Protein AF-A0A932G1N7-F1 (afdb_monomer_lite)

Structure (mmCIF, N/CA/C/O backbone):
data_AF-A0A932G1N7-F1
#
_entry.id   AF-A0A932G1N7-F1
#
loop_
_atom_site.group_PDB
_atom_site.id
_atom_site.type_symbol
_atom_site.label_atom_id
_atom_site.label_alt_id
_atom_site.label_comp_id
_atom_site.label_asym_id
_atom_site.label_entity_id
_atom_site.label_seq_id
_atom_site.pdbx_PDB_ins_code
_atom_site.Cartn_x
_atom_site.Cartn_y
_atom_site.Cartn_z
_atom_site.occupancy
_atom_site.B_iso_or_equiv
_atom_site.auth_seq_id
_atom_site.auth_comp_id
_atom_site.auth_asym_id
_atom_site.auth_atom_id
_atom_site.pdbx_PDB_model_num
ATOM 1 N N . MET A 1 1 ? 8.202 52.645 12.492 1.00 31.66 1 MET A N 1
ATOM 2 C CA . MET A 1 1 ? 7.654 53.326 11.298 1.00 31.66 1 MET A CA 1
ATOM 3 C C . MET A 1 1 ? 7.860 52.390 10.121 1.00 31.66 1 MET A C 1
ATOM 5 O O . MET A 1 1 ? 8.996 52.070 9.827 1.00 31.66 1 MET A O 1
ATOM 9 N N . LEU A 1 2 ? 6.811 51.658 9.744 1.00 26.84 2 LEU A N 1
ATOM 10 C CA . LEU A 1 2 ? 5.830 52.029 8.704 1.00 26.84 2 LEU A CA 1
ATOM 11 C C . LEU A 1 2 ? 6.414 51.740 7.304 1.00 26.84 2 LEU A C 1
ATOM 13 O O . LEU A 1 2 ? 7.329 52.433 6.890 1.00 26.84 2 LEU A O 1
ATOM 17 N N . ILE A 1 3 ? 5.976 50.662 6.630 1.00 30.84 3 ILE A N 1
ATOM 18 C CA . ILE A 1 3 ? 4.815 50.588 5.689 1.00 30.84 3 ILE A CA 1
ATOM 19 C C . ILE A 1 3 ? 5.372 50.524 4.248 1.00 30.84 3 ILE A C 1
ATOM 21 O O . ILE A 1 3 ? 6.282 51.281 3.956 1.00 30.84 3 ILE A O 1
ATOM 25 N N . ARG A 1 4 ? 4.944 49.703 3.275 1.00 31.33 4 ARG A N 1
ATOM 26 C CA . ARG A 1 4 ? 3.823 48.761 3.009 1.00 31.33 4 ARG A CA 1
ATOM 27 C C . ARG A 1 4 ? 4.284 47.870 1.821 1.00 31.33 4 ARG A C 1
ATOM 29 O O . ARG A 1 4 ? 5.026 48.366 0.986 1.00 31.33 4 ARG A O 1
ATOM 36 N N . ARG A 1 5 ? 4.028 46.550 1.806 1.00 33.41 5 ARG A N 1
ATOM 37 C CA . ARG A 1 5 ? 2.879 45.806 1.198 1.00 33.41 5 ARG A CA 1
ATOM 38 C C . ARG A 1 5 ? 2.653 46.023 -0.310 1.00 33.41 5 ARG A C 1
ATOM 40 O O . ARG A 1 5 ? 2.430 47.160 -0.701 1.00 33.41 5 ARG A O 1
ATOM 47 N N . LEU A 1 6 ? 2.516 44.937 -1.087 1.00 26.91 6 LEU A N 1
ATOM 48 C CA . LEU A 1 6 ? 1.266 44.209 -1.441 1.00 26.91 6 LEU A CA 1
ATOM 49 C C . LEU A 1 6 ? 1.641 42.885 -2.198 1.00 26.91 6 LEU A C 1
ATOM 51 O O . LEU A 1 6 ? 2.553 42.964 -3.008 1.00 26.91 6 LEU A O 1
ATOM 55 N N . VAL A 1 7 ? 1.186 41.642 -1.884 1.00 27.48 7 VAL A N 1
ATOM 56 C CA . VAL A 1 7 ? -0.181 41.009 -1.768 1.00 27.48 7 VAL A CA 1
ATOM 57 C C . VAL A 1 7 ? -0.669 40.500 -3.152 1.00 27.48 7 VAL A C 1
ATOM 59 O O . VAL A 1 7 ? -0.590 41.299 -4.073 1.00 27.48 7 VAL A O 1
ATOM 62 N N . TRP A 1 8 ? -1.181 39.278 -3.442 1.00 25.08 8 TRP A N 1
ATOM 63 C CA . TRP A 1 8 ? -1.754 38.082 -2.742 1.00 25.08 8 TRP A CA 1
ATOM 64 C C . TRP A 1 8 ? -1.898 36.901 -3.774 1.00 25.08 8 TRP A C 1
ATOM 66 O O . TRP A 1 8 ? -1.926 37.209 -4.959 1.00 25.08 8 TRP A O 1
ATOM 76 N N . ALA A 1 9 ? -1.806 35.586 -3.466 1.00 24.55 9 ALA A N 1
ATOM 77 C CA . ALA A 1 9 ? -2.717 34.594 -2.810 1.00 24.55 9 ALA A CA 1
ATOM 78 C C . ALA A 1 9 ? -3.733 33.859 -3.739 1.00 24.55 9 ALA A C 1
ATOM 80 O O . ALA A 1 9 ? -4.188 34.484 -4.689 1.00 24.55 9 ALA A O 1
ATOM 81 N N . VAL A 1 10 ? -4.064 32.581 -3.397 1.00 21.70 10 VAL A N 1
ATOM 82 C CA . VAL A 1 10 ? -5.075 31.575 -3.902 1.00 21.70 10 VAL A CA 1
ATOM 83 C C . VAL A 1 10 ? -4.324 30.220 -4.073 1.00 21.70 10 VAL A C 1
ATOM 85 O O . VAL A 1 10 ? -3.405 30.175 -4.874 1.00 21.70 10 VAL A O 1
ATOM 88 N N . LEU A 1 11 ? -4.505 29.097 -3.351 1.00 22.97 11 LEU A N 1
ATOM 89 C CA . LEU A 1 11 ? -5.613 28.481 -2.600 1.00 22.97 11 LEU A CA 1
ATOM 90 C C . LEU A 1 11 ? -5.098 27.649 -1.408 1.00 22.97 11 LEU A C 1
ATOM 92 O O . LEU A 1 11 ? -4.220 26.805 -1.560 1.00 22.97 11 LEU A O 1
ATOM 96 N N . ALA A 1 12 ? -5.734 27.829 -0.254 1.00 26.47 12 ALA A N 1
ATOM 97 C CA . ALA A 1 12 ? -5.831 26.842 0.812 1.00 26.47 12 ALA A CA 1
ATOM 98 C C . ALA A 1 12 ? -7.272 26.886 1.339 1.00 26.47 12 ALA A C 1
ATOM 100 O O . ALA A 1 12 ? -7.812 27.976 1.535 1.00 26.47 12 ALA A O 1
ATOM 101 N N . GLY A 1 13 ? -7.850 25.710 1.585 1.00 23.08 13 GLY A N 1
ATOM 102 C CA . GLY A 1 13 ? -9.112 25.522 2.304 1.00 23.08 13 GLY A CA 1
ATOM 103 C C . GLY A 1 13 ? -10.278 25.092 1.414 1.00 23.08 13 GLY A C 1
ATOM 104 O O . GLY A 1 13 ? -10.642 25.810 0.490 1.00 23.08 13 GLY A O 1
ATOM 105 N N . LEU A 1 14 ? -10.914 23.959 1.730 1.00 23.94 14 LEU A N 1
ATOM 106 C CA . LEU A 1 14 ? -12.089 23.882 2.614 1.00 23.94 14 LEU A CA 1
ATOM 107 C C . LEU A 1 14 ? -12.555 22.410 2.743 1.00 23.94 14 LEU A C 1
ATOM 109 O O . LEU A 1 14 ? -12.794 21.743 1.747 1.00 23.94 14 LEU A O 1
ATOM 113 N N . ALA A 1 15 ? -12.690 21.923 3.980 1.00 35.62 15 ALA A N 1
ATOM 114 C CA . ALA A 1 15 ? -13.620 20.849 4.375 1.00 35.62 15 ALA A CA 1
ATOM 115 C C . ALA A 1 15 ? -14.966 21.517 4.756 1.00 35.62 15 ALA A C 1
ATOM 117 O O . ALA A 1 15 ? -14.872 22.666 5.216 1.00 35.62 15 ALA A O 1
ATOM 118 N N . PRO A 1 16 ? -16.184 20.919 4.596 1.00 34.47 16 PRO A N 1
ATOM 119 C CA . PRO A 1 16 ? -16.799 20.101 5.682 1.00 34.47 16 PRO A CA 1
ATOM 120 C C . PRO A 1 16 ? -18.024 19.155 5.357 1.00 34.47 16 PRO A C 1
ATOM 122 O O . PRO A 1 16 ? -18.718 19.314 4.369 1.00 34.47 16 PRO A O 1
ATOM 125 N N . ALA A 1 17 ? -18.307 18.224 6.292 1.00 25.77 17 ALA A N 1
ATOM 126 C CA . ALA A 1 17 ? -19.593 17.788 6.922 1.00 25.77 17 ALA A CA 1
ATOM 127 C C . ALA A 1 17 ? -20.927 17.412 6.176 1.00 25.77 17 ALA A C 1
ATOM 129 O O . ALA A 1 17 ? -21.661 18.275 5.718 1.00 25.77 17 ALA A O 1
ATOM 130 N N . ALA A 1 18 ? -21.298 16.115 6.292 1.00 29.47 18 ALA A N 1
ATOM 131 C CA . ALA A 1 18 ? -22.538 15.432 6.779 1.00 29.47 18 ALA A CA 1
ATOM 132 C C . ALA A 1 18 ? -23.991 16.002 6.650 1.00 29.47 18 ALA A C 1
ATOM 134 O O . ALA A 1 18 ? -24.279 17.103 7.107 1.00 29.47 18 ALA A O 1
ATOM 135 N N . CYS A 1 19 ? -24.951 15.141 6.232 1.00 22.09 19 CYS A N 1
ATOM 136 C CA . CYS A 1 19 ? -26.428 15.311 6.307 1.00 22.09 19 CYS A CA 1
ATOM 137 C C . CYS A 1 19 ? -27.204 13.998 6.627 1.00 22.09 19 CYS A C 1
ATOM 139 O O . CYS A 1 19 ? -26.659 12.918 6.414 1.00 22.09 19 CYS A O 1
ATOM 141 N N . GLN A 1 20 ? -28.451 14.145 7.124 1.00 20.53 20 GLN A N 1
ATOM 142 C CA . GLN A 1 20 ? -29.444 13.169 7.643 1.00 20.53 20 GLN A CA 1
ATOM 143 C C . GLN A 1 20 ? -30.634 12.858 6.681 1.00 20.53 20 GLN A C 1
ATOM 145 O O . GLN A 1 20 ? -30.903 13.594 5.738 1.00 20.53 20 GLN A O 1
ATOM 150 N N . GLU A 1 21 ? -31.341 11.780 7.051 1.00 22.36 21 GLU A N 1
ATOM 151 C CA . GLU A 1 21 ? -32.520 10.984 6.596 1.00 22.36 21 GLU A CA 1
ATOM 152 C C . GLU A 1 21 ? -33.953 11.581 6.444 1.00 22.36 21 GLU A C 1
ATOM 154 O O . GLU A 1 21 ? -34.067 12.779 6.699 1.00 22.36 21 GLU A O 1
ATOM 159 N N . PRO A 1 22 ? -35.083 10.813 6.185 1.00 35.06 22 PRO A N 1
ATOM 160 C CA . PRO A 1 22 ? -35.330 9.327 6.156 1.00 35.06 22 PRO A CA 1
ATOM 161 C C . PRO A 1 22 ? -36.363 8.703 5.151 1.00 35.06 22 PRO A C 1
ATOM 163 O O . PRO A 1 22 ? -37.131 9.398 4.488 1.00 35.06 22 PRO A O 1
ATOM 166 N N . ALA A 1 23 ? -36.447 7.351 5.229 1.00 20.84 23 ALA A N 1
ATOM 167 C CA . ALA A 1 23 ? -37.642 6.461 5.331 1.00 20.84 23 ALA A CA 1
ATOM 168 C C . ALA A 1 23 ? -38.157 5.632 4.121 1.00 20.84 23 ALA A C 1
ATOM 170 O O . ALA A 1 23 ? -38.668 6.186 3.149 1.00 20.84 23 ALA A O 1
ATOM 171 N N . GLY A 1 24 ? -38.249 4.293 4.310 1.00 20.45 24 GLY A N 1
ATOM 172 C CA . GLY A 1 24 ? -39.404 3.503 3.822 1.00 20.45 24 GLY A CA 1
ATOM 173 C C . GLY A 1 24 ? -39.241 2.013 3.433 1.00 20.45 24 GLY A C 1
ATOM 174 O O . GLY A 1 24 ? -39.236 1.708 2.251 1.00 20.45 24 GLY A O 1
ATOM 175 N N . ASP A 1 25 ? -39.234 1.110 4.426 1.00 21.92 25 ASP A N 1
ATOM 176 C CA . ASP A 1 25 ? -40.053 -0.122 4.591 1.00 21.92 25 ASP A CA 1
ATOM 177 C C . ASP A 1 25 ? -40.232 -1.253 3.519 1.00 21.92 25 ASP A C 1
ATOM 179 O O . ASP A 1 25 ? -40.859 -1.068 2.479 1.00 21.92 25 ASP A O 1
ATOM 183 N N . ARG A 1 26 ? -39.943 -2.489 4.007 1.00 23.08 26 ARG A N 1
ATOM 184 C CA . ARG A 1 26 ? -40.600 -3.828 3.826 1.00 23.08 26 ARG A CA 1
ATOM 185 C C . ARG A 1 26 ? -40.297 -4.708 2.594 1.00 23.08 26 ARG A C 1
ATOM 187 O O . ARG A 1 26 ? -40.207 -4.201 1.491 1.00 23.08 26 ARG A O 1
ATOM 194 N N . ALA A 1 27 ? -40.354 -6.052 2.619 1.00 22.75 27 ALA A N 1
ATOM 195 C CA . ALA A 1 27 ? -40.170 -7.171 3.573 1.00 22.75 27 ALA A CA 1
ATOM 196 C C . ALA A 1 27 ? -40.611 -8.493 2.850 1.00 22.75 27 ALA A C 1
ATOM 198 O O . ALA A 1 27 ? -41.435 -8.411 1.940 1.00 22.75 27 ALA A O 1
ATOM 199 N N . ILE A 1 28 ? -40.170 -9.664 3.366 1.00 22.97 28 ILE A N 1
ATOM 200 C CA . ILE A 1 28 ? -40.830 -11.013 3.387 1.00 22.97 28 ILE A CA 1
ATOM 201 C C . ILE A 1 28 ? -40.330 -12.139 2.421 1.00 22.97 28 ILE A C 1
ATOM 203 O O . ILE A 1 28 ? -40.617 -12.105 1.230 1.00 22.97 28 ILE A O 1
ATOM 207 N N . ASP A 1 29 ? -39.648 -13.140 3.034 1.00 24.00 29 ASP A N 1
ATOM 208 C CA . ASP A 1 29 ? -39.824 -14.631 3.099 1.00 24.00 29 ASP A CA 1
ATOM 209 C C . ASP A 1 29 ? -39.975 -15.513 1.824 1.00 24.00 29 ASP A C 1
ATOM 211 O O . ASP A 1 29 ? -40.549 -15.081 0.836 1.00 24.00 29 ASP A O 1
ATOM 215 N N . ALA A 1 30 ? -39.635 -16.818 1.749 1.00 24.70 30 ALA A N 1
ATOM 216 C CA . ALA A 1 30 ? -38.880 -17.811 2.543 1.00 24.70 30 ALA A CA 1
ATOM 217 C C . ALA A 1 30 ? -38.841 -19.180 1.784 1.00 24.70 30 ALA A C 1
ATOM 219 O O . ALA A 1 30 ? -39.653 -19.409 0.890 1.00 24.70 30 ALA A O 1
ATOM 220 N N . ALA A 1 31 ? -37.972 -20.092 2.263 1.00 24.14 31 ALA A N 1
ATOM 221 C CA . ALA A 1 31 ? -38.117 -21.565 2.386 1.00 24.14 31 ALA A CA 1
ATOM 222 C C . ALA A 1 31 ? -37.785 -22.560 1.230 1.00 24.14 31 ALA A C 1
ATOM 224 O O . ALA A 1 31 ? -38.485 -22.660 0.228 1.00 24.14 31 ALA A O 1
ATOM 225 N N . ASP A 1 32 ? -36.738 -23.362 1.506 1.00 26.64 32 ASP A N 1
ATOM 226 C CA . ASP A 1 32 ? -36.611 -24.842 1.548 1.00 26.64 32 ASP A CA 1
ATOM 227 C C . ASP A 1 32 ? -37.077 -25.767 0.400 1.00 26.64 32 ASP A C 1
ATOM 229 O O . ASP A 1 32 ? -38.267 -25.884 0.123 1.00 26.64 32 ASP A O 1
ATOM 233 N N . ALA A 1 33 ? -36.144 -26.590 -0.122 1.00 25.38 33 ALA A N 1
ATOM 234 C CA . ALA A 1 33 ? -36.093 -28.062 0.070 1.00 25.38 33 ALA A CA 1
ATOM 235 C C . ALA A 1 33 ? -35.141 -28.785 -0.926 1.00 25.38 33 ALA A C 1
ATOM 237 O O . ALA A 1 33 ? -35.066 -28.455 -2.106 1.00 25.38 33 ALA A O 1
ATOM 238 N N . GLN A 1 34 ? -34.462 -29.830 -0.439 1.00 27.16 34 GLN A N 1
ATOM 239 C CA . GLN A 1 34 ? -33.682 -30.868 -1.152 1.00 27.16 34 GLN A CA 1
ATOM 240 C C . GLN A 1 34 ? -34.277 -32.255 -0.772 1.00 27.16 34 GLN A C 1
ATOM 242 O O . GLN A 1 34 ? -35.122 -32.268 0.130 1.00 27.16 34 GLN A O 1
ATOM 247 N N . PRO A 1 35 ? -33.815 -33.433 -1.270 1.00 47.56 35 PRO A N 1
ATOM 248 C CA . PRO A 1 35 ? -32.879 -33.755 -2.370 1.00 47.56 35 PRO A CA 1
ATOM 249 C C . PRO A 1 35 ? -33.365 -34.917 -3.288 1.00 47.56 35 PRO A C 1
ATOM 251 O O . PRO A 1 35 ? -34.340 -35.587 -2.969 1.00 47.56 35 PRO A O 1
ATOM 254 N N . ASP A 1 36 ? -32.642 -35.231 -4.376 1.00 32.72 36 ASP A N 1
ATOM 255 C CA . ASP A 1 36 ? -32.540 -36.628 -4.844 1.00 32.72 36 ASP A CA 1
ATOM 256 C C . ASP A 1 36 ? -31.309 -36.900 -5.730 1.00 32.72 36 ASP A C 1
ATOM 258 O O . ASP A 1 36 ? -30.805 -36.015 -6.423 1.00 32.72 36 ASP A O 1
ATOM 262 N N . ALA A 1 37 ? -30.816 -38.139 -5.647 1.00 40.16 37 ALA A N 1
ATOM 263 C CA . ALA A 1 37 ? -29.564 -38.639 -6.211 1.00 40.16 37 ALA A CA 1
ATOM 264 C C . ALA A 1 37 ? -29.725 -39.200 -7.638 1.00 40.16 37 ALA A C 1
ATOM 266 O O . ALA A 1 37 ? -30.609 -40.014 -7.900 1.00 40.16 37 ALA A O 1
ATOM 267 N N . GLY A 1 38 ? -28.813 -38.828 -8.541 1.00 34.75 38 GLY A N 1
ATOM 268 C CA . GLY A 1 38 ? -28.693 -39.382 -9.892 1.00 34.75 38 GLY A CA 1
ATOM 269 C C . GLY A 1 38 ? -27.296 -39.131 -10.469 1.00 34.75 38 GLY A C 1
ATOM 270 O O . GLY A 1 38 ? -26.701 -38.092 -10.193 1.00 34.75 38 GLY A O 1
ATOM 271 N N . ASP A 1 39 ? -26.780 -40.117 -11.207 1.00 34.41 39 ASP A N 1
ATOM 272 C CA . ASP A 1 39 ? -25.456 -40.186 -11.849 1.00 34.41 39 ASP A CA 1
ATOM 273 C C . ASP A 1 39 ? -24.928 -38.851 -12.412 1.00 34.41 39 ASP A C 1
ATOM 275 O O . ASP A 1 39 ? -25.675 -38.146 -13.100 1.00 34.41 39 ASP A O 1
ATOM 279 N N . PRO A 1 40 ? -23.629 -38.515 -12.243 1.00 37.66 40 PRO A N 1
ATOM 280 C CA . PRO A 1 40 ? -23.054 -37.393 -12.955 1.00 37.66 40 PRO A CA 1
ATOM 281 C C . PRO A 1 40 ? -22.821 -37.823 -14.404 1.00 37.66 40 PRO A C 1
ATOM 283 O O . PRO A 1 40 ? -21.818 -38.451 -14.746 1.00 37.66 40 PRO A O 1
ATOM 286 N N . ALA A 1 41 ? -23.772 -37.464 -15.263 1.00 37.97 41 ALA A N 1
ATOM 287 C CA . ALA A 1 41 ? -23.476 -37.232 -16.662 1.00 37.97 41 ALA A CA 1
ATOM 288 C C . ALA A 1 41 ? -22.256 -36.305 -16.742 1.00 37.97 41 ALA A C 1
ATOM 290 O O . ALA A 1 41 ? -22.152 -35.325 -16.004 1.00 37.97 41 ALA A O 1
ATOM 291 N N . GLU A 1 42 ? -21.333 -36.652 -17.626 1.00 41.09 42 GLU A N 1
ATOM 292 C CA . GLU A 1 42 ? -20.210 -35.835 -18.058 1.00 41.09 42 GLU A CA 1
ATOM 293 C C . GLU A 1 42 ? -20.784 -34.538 -18.652 1.00 41.09 42 GLU A C 1
ATOM 295 O O . GLU A 1 42 ? -21.139 -34.455 -19.826 1.00 41.09 42 GLU A O 1
ATOM 300 N N . VAL A 1 43 ? -21.012 -33.549 -17.785 1.00 35.88 43 VAL A N 1
ATOM 301 C CA . VAL A 1 43 ? -21.402 -32.205 -18.189 1.00 35.88 43 VAL A CA 1
ATOM 302 C C . VAL A 1 43 ? -20.144 -31.583 -18.763 1.00 35.88 43 VAL A C 1
ATOM 304 O O . VAL A 1 43 ? -19.222 -31.247 -18.020 1.00 35.88 43 VAL A O 1
ATOM 307 N N . ASP A 1 44 ? -20.114 -31.451 -20.087 1.00 37.34 44 ASP A N 1
ATOM 308 C CA . ASP A 1 44 ? -19.246 -30.518 -20.794 1.00 37.34 44 ASP A CA 1
ATOM 309 C C . ASP A 1 44 ? -19.436 -29.137 -20.151 1.00 37.34 44 ASP A C 1
ATOM 311 O O . ASP A 1 44 ? -20.339 -28.368 -20.491 1.00 37.34 44 ASP A O 1
ATOM 315 N N . ALA A 1 45 ? -18.595 -28.827 -19.166 1.00 38.78 45 ALA A N 1
ATOM 316 C CA . ALA A 1 45 ? -18.488 -27.519 -18.552 1.00 38.78 45 ALA A CA 1
ATOM 317 C C . ALA A 1 45 ? -17.730 -26.590 -19.509 1.00 38.78 45 ALA A C 1
ATOM 319 O O . ALA A 1 45 ? -16.744 -25.951 -19.148 1.00 38.78 45 ALA A O 1
ATOM 320 N N . ALA A 1 46 ? -18.238 -26.453 -20.735 1.00 38.94 46 ALA A N 1
ATOM 321 C CA . ALA A 1 46 ? -18.163 -25.188 -21.437 1.00 38.94 46 ALA A CA 1
ATOM 322 C C . ALA A 1 46 ? -19.073 -24.223 -20.667 1.00 38.94 46 ALA A C 1
ATOM 324 O O . ALA A 1 46 ? -20.193 -23.924 -21.076 1.00 38.94 46 ALA A O 1
ATOM 325 N N . SER A 1 47 ? -18.595 -23.806 -19.488 1.00 43.75 47 SER A N 1
ATOM 326 C CA . SER A 1 47 ? -19.096 -22.650 -18.765 1.00 43.75 47 SER A CA 1
ATOM 327 C C . SER A 1 47 ? -19.138 -21.524 -19.784 1.00 43.75 47 SER A C 1
ATOM 329 O O . SER A 1 47 ? -18.096 -21.020 -20.214 1.00 43.75 47 SER A O 1
ATOM 331 N N . SER A 1 48 ? -20.341 -21.215 -20.268 1.00 39.41 48 SER A N 1
ATOM 332 C CA . SER A 1 48 ? -20.577 -20.050 -21.096 1.00 39.41 48 SER A CA 1
ATOM 333 C C . SER A 1 48 ? -20.058 -18.884 -20.280 1.00 39.41 48 SER A C 1
ATOM 335 O O . SER A 1 48 ? -20.644 -18.546 -19.251 1.00 39.41 48 SER A O 1
ATOM 337 N N . CYS A 1 49 ? -18.918 -18.347 -20.693 1.00 41.66 49 CYS A N 1
ATOM 338 C CA . CYS A 1 49 ? -18.322 -17.190 -20.073 1.00 41.66 49 CYS A CA 1
ATOM 339 C C . CYS A 1 49 ? -19.350 -16.070 -20.178 1.00 41.66 49 CYS A C 1
ATOM 341 O O . CYS A 1 49 ? -19.521 -15.464 -21.236 1.00 41.66 49 CYS A O 1
ATOM 343 N N . VAL A 1 50 ? -20.102 -15.852 -19.103 1.00 40.59 50 VAL A N 1
ATOM 344 C CA . VAL A 1 50 ? -20.885 -14.638 -18.961 1.00 40.59 50 VAL A CA 1
ATOM 345 C C . VAL A 1 50 ? -19.822 -13.575 -18.771 1.00 40.59 50 VAL A C 1
ATOM 347 O O . VAL A 1 50 ? -19.223 -13.481 -17.701 1.00 40.59 50 VAL A O 1
ATOM 350 N N . GLY A 1 51 ? -19.497 -12.876 -19.860 1.00 44.09 51 GLY A N 1
ATOM 351 C CA . GLY A 1 51 ? -18.601 -11.732 -19.797 1.00 44.09 51 GLY A CA 1
ATOM 352 C C . GLY A 1 51 ? -19.116 -10.730 -18.760 1.00 44.09 51 GLY A C 1
ATOM 353 O O . GLY A 1 51 ? -20.307 -10.780 -18.424 1.00 44.09 51 GLY A O 1
ATOM 354 N N . PRO A 1 52 ? -18.248 -9.836 -18.250 1.00 48.47 52 PRO A N 1
ATOM 355 C CA . PRO A 1 52 ? -18.693 -8.724 -17.423 1.00 48.47 52 PRO A CA 1
ATOM 356 C C . PRO A 1 52 ? -19.963 -8.131 -18.005 1.00 48.47 52 PRO A C 1
ATOM 358 O O . PRO A 1 52 ? -20.014 -7.815 -19.198 1.00 48.47 52 PRO A O 1
ATOM 361 N N . GLU A 1 53 ? -20.981 -7.962 -17.168 1.00 46.03 53 GLU A N 1
ATOM 362 C CA . GLU A 1 53 ? -22.006 -6.983 -17.490 1.00 46.03 53 GLU A CA 1
ATOM 363 C C . GLU A 1 53 ? -21.243 -5.671 -17.710 1.00 46.03 53 GLU A C 1
ATOM 365 O O . GLU A 1 53 ? -20.421 -5.304 -16.876 1.00 46.03 53 GLU A O 1
ATOM 370 N N . ALA A 1 54 ? -21.359 -5.053 -18.887 1.00 48.97 54 ALA A N 1
ATOM 371 C CA . ALA A 1 54 ? -20.597 -3.841 -19.171 1.00 48.97 54 ALA A CA 1
ATOM 372 C C . ALA A 1 54 ? -20.954 -2.771 -18.121 1.00 48.97 54 ALA A C 1
ATOM 374 O O . ALA A 1 54 ? -22.116 -2.733 -17.697 1.00 48.97 54 ALA A O 1
ATOM 375 N N . PRO A 1 55 ? -20.003 -1.909 -17.697 1.00 49.66 55 PRO A N 1
ATOM 376 C CA . PRO A 1 55 ? -20.318 -0.746 -16.873 1.00 49.66 55 PRO A CA 1
ATOM 377 C C . PRO A 1 55 ? -21.556 -0.045 -17.410 1.00 49.66 55 PRO A C 1
ATOM 379 O O . PRO A 1 55 ? -21.749 0.014 -18.630 1.00 49.66 55 PRO A O 1
ATOM 382 N N . SER A 1 56 ? -22.404 0.471 -16.515 1.00 51.34 56 SER A N 1
ATOM 383 C CA . SER A 1 56 ? -23.518 1.301 -16.959 1.00 51.34 56 SER A CA 1
ATOM 384 C C . SER A 1 56 ? -22.937 2.370 -17.896 1.00 51.34 56 SER A C 1
ATOM 386 O O . SER A 1 56 ? -21.939 3.011 -17.563 1.00 51.34 56 SER A O 1
ATOM 388 N N . ALA A 1 57 ? -23.482 2.510 -19.110 1.00 48.22 57 ALA A N 1
ATOM 389 C CA . ALA A 1 57 ? -22.885 3.373 -20.139 1.00 48.22 57 ALA A CA 1
ATOM 390 C C . ALA A 1 57 ? -22.735 4.838 -19.674 1.00 48.22 57 ALA A C 1
ATOM 392 O O . ALA A 1 57 ? -21.939 5.589 -20.222 1.00 48.22 57 ALA A O 1
ATOM 393 N N . ILE A 1 58 ? -23.479 5.220 -18.633 1.00 49.56 58 ILE A N 1
ATOM 394 C CA . ILE A 1 58 ? -23.477 6.545 -18.015 1.00 49.56 58 ILE A CA 1
ATOM 395 C C . ILE A 1 58 ? -22.214 6.783 -17.162 1.00 49.56 58 ILE A C 1
ATOM 397 O O . ILE A 1 58 ? -21.806 7.931 -17.000 1.00 49.56 58 ILE A O 1
ATOM 401 N N . ASP A 1 59 ? -21.550 5.734 -16.666 1.00 69.88 59 ASP A N 1
ATOM 402 C CA . ASP A 1 59 ? -20.334 5.879 -15.856 1.00 69.88 59 ASP A CA 1
ATOM 403 C C . ASP A 1 59 ? -19.056 5.907 -16.700 1.00 69.88 59 ASP A C 1
ATOM 405 O O . ASP A 1 59 ? -18.146 6.676 -16.398 1.00 69.88 59 ASP A O 1
ATOM 409 N N . ALA A 1 60 ? -18.986 5.141 -17.792 1.00 75.69 60 ALA A N 1
ATOM 410 C CA . ALA A 1 60 ? -17.778 5.063 -18.619 1.00 75.69 60 ALA A CA 1
ATOM 411 C C . ALA A 1 60 ? -17.381 6.423 -19.228 1.00 75.69 60 ALA A C 1
ATOM 413 O O . ALA A 1 60 ? -16.209 6.798 -19.170 1.00 75.69 60 ALA A O 1
ATOM 414 N N . ASP A 1 61 ? -18.354 7.191 -19.732 1.00 82.38 61 ASP A N 1
ATOM 415 C CA . ASP A 1 61 ? -18.113 8.524 -20.301 1.00 82.38 61 ASP A CA 1
ATOM 416 C C . ASP A 1 61 ? -17.618 9.513 -19.233 1.00 82.38 61 ASP A C 1
ATOM 418 O O . ASP A 1 61 ? -16.663 10.252 -19.463 1.00 82.38 61 ASP A O 1
ATOM 422 N N . ARG A 1 62 ? -18.192 9.482 -18.021 1.00 83.75 62 ARG A N 1
ATOM 423 C CA . ARG A 1 62 ? -17.753 10.346 -16.908 1.00 83.75 62 ARG A CA 1
ATOM 424 C C . ARG A 1 62 ? -16.324 10.041 -16.481 1.00 83.75 62 ARG A C 1
ATOM 426 O O . ARG A 1 62 ? -15.561 10.953 -16.166 1.00 83.75 62 ARG A O 1
ATOM 433 N N . VAL A 1 63 ? -15.963 8.762 -16.462 1.00 85.31 63 VAL A N 1
ATOM 434 C CA . VAL A 1 63 ? -14.606 8.315 -16.142 1.00 85.31 63 VAL A CA 1
ATOM 435 C C . VAL A 1 63 ? -13.632 8.731 -17.234 1.00 85.31 63 VAL A C 1
ATOM 437 O O . VAL A 1 63 ? -12.560 9.244 -16.918 1.00 85.31 63 VAL A O 1
ATOM 440 N N . ALA A 1 64 ? -14.004 8.557 -18.502 1.00 87.75 64 ALA A N 1
ATOM 441 C CA . ALA A 1 64 ? -13.197 8.990 -19.634 1.00 87.75 64 ALA A CA 1
ATOM 442 C C . ALA A 1 64 ? -12.975 10.512 -19.617 1.00 87.75 64 ALA A C 1
ATOM 444 O O . ALA A 1 64 ? -11.835 10.955 -19.748 1.00 87.75 64 ALA A O 1
ATOM 445 N N . ASP A 1 65 ? -14.018 11.305 -19.363 1.00 88.75 65 ASP A N 1
ATOM 446 C CA . ASP A 1 65 ? -13.938 12.765 -19.247 1.00 88.75 65 ASP A CA 1
ATOM 447 C C . ASP A 1 65 ? -13.067 13.206 -18.061 1.00 88.75 65 ASP A C 1
ATOM 449 O O . ASP A 1 65 ? -12.236 14.114 -18.185 1.00 88.75 65 ASP A O 1
ATOM 453 N N . ALA A 1 66 ? -13.232 12.563 -16.899 1.00 89.81 66 ALA A N 1
ATOM 454 C CA . ALA A 1 66 ? -12.396 12.809 -15.728 1.00 89.81 66 ALA A CA 1
ATOM 455 C C . ALA A 1 66 ? -10.928 12.475 -16.026 1.00 89.81 66 ALA A C 1
ATOM 457 O O . ALA A 1 66 ? -10.030 13.263 -15.716 1.00 89.81 66 ALA A O 1
ATOM 458 N N . TRP A 1 67 ? -10.678 11.339 -16.679 1.00 93.56 67 TRP A N 1
ATOM 459 C CA . TRP A 1 67 ? -9.336 10.912 -17.042 1.00 93.56 67 TRP A CA 1
ATOM 460 C C . TRP A 1 67 ? -8.690 11.828 -18.081 1.00 93.56 67 TRP A C 1
ATOM 462 O O . TRP A 1 67 ? -7.545 12.235 -17.898 1.00 93.56 67 TRP A O 1
ATOM 472 N N . GLN A 1 68 ? -9.425 12.242 -19.114 1.00 93.75 68 GLN A N 1
ATOM 473 C CA . GLN A 1 68 ? -8.934 13.165 -20.137 1.00 93.75 68 GLN A CA 1
ATOM 474 C C . GLN A 1 68 ? -8.437 14.488 -19.531 1.00 93.75 68 GLN A C 1
ATOM 476 O O . GLN A 1 68 ? -7.490 15.089 -20.041 1.00 93.75 68 GLN A O 1
ATOM 481 N N . ARG A 1 69 ? -9.052 14.937 -18.429 1.00 92.00 69 ARG A N 1
ATOM 482 C CA . ARG A 1 69 ? -8.621 16.125 -17.675 1.00 92.00 69 ARG A CA 1
ATOM 483 C C . ARG A 1 69 ? -7.413 15.849 -16.784 1.00 92.00 69 ARG A C 1
ATOM 485 O O . ARG A 1 69 ? -6.492 16.662 -16.739 1.00 92.00 69 ARG A O 1
ATOM 492 N N . LEU A 1 70 ? -7.412 14.724 -16.070 1.00 93.81 70 LEU A N 1
ATOM 493 C CA . LEU A 1 70 ? -6.373 14.403 -15.091 1.00 93.81 70 LEU A CA 1
ATOM 494 C C . LEU A 1 70 ? -5.065 13.929 -15.716 1.00 93.81 70 LEU A C 1
ATOM 496 O O . LEU A 1 70 ? -4.005 14.265 -15.191 1.00 93.81 70 LEU A O 1
ATOM 500 N N . GLU A 1 71 ? -5.119 13.169 -16.810 1.00 97.00 71 GLU A N 1
ATOM 501 C CA . GLU A 1 71 ? -3.942 12.547 -17.422 1.00 97.00 71 GLU A CA 1
ATOM 502 C C . GLU A 1 71 ? -2.827 13.571 -17.703 1.00 97.00 71 GLU A C 1
ATOM 504 O O . GLU A 1 71 ? -1.713 13.370 -17.206 1.00 97.00 71 GLU A O 1
ATOM 509 N N . PRO A 1 72 ? -3.072 14.699 -18.410 1.00 97.62 72 PRO A N 1
ATOM 510 C CA . PRO A 1 72 ? -2.014 15.665 -18.693 1.00 97.62 72 PRO A CA 1
ATOM 511 C C . PRO A 1 72 ? -1.464 16.298 -17.415 1.00 97.62 72 PRO A C 1
ATOM 513 O O . PRO A 1 72 ? -0.255 16.446 -17.281 1.00 97.62 72 PRO A O 1
ATOM 516 N N . ARG A 1 73 ? -2.330 16.614 -16.443 1.00 96.12 73 ARG A N 1
ATOM 517 C CA . ARG A 1 73 ? -1.923 17.236 -15.177 1.00 96.12 73 ARG A CA 1
ATOM 518 C C . ARG A 1 73 ? -1.039 16.307 -14.346 1.00 96.12 73 ARG A C 1
ATOM 520 O O . ARG A 1 73 ? -0.037 16.761 -13.799 1.00 96.12 73 ARG A O 1
ATOM 527 N N . LEU A 1 74 ? -1.399 15.029 -14.240 1.00 97.12 74 LEU A N 1
ATOM 528 C CA . LEU A 1 74 ? -0.602 14.038 -13.517 1.00 97.12 74 LEU A CA 1
ATOM 529 C C . LEU A 1 74 ? 0.743 13.822 -14.206 1.00 97.12 74 LEU A C 1
ATOM 531 O O . LEU A 1 74 ? 1.779 13.872 -13.548 1.00 97.12 74 LEU A O 1
ATOM 535 N N . ARG A 1 75 ? 0.739 13.668 -15.535 1.00 98.25 75 ARG A N 1
ATOM 536 C CA . ARG A 1 75 ? 1.963 13.533 -16.329 1.00 98.25 75 ARG A CA 1
ATOM 537 C C . ARG A 1 75 ? 2.894 14.733 -16.147 1.00 98.25 75 ARG A C 1
ATOM 539 O O . ARG A 1 75 ? 4.074 14.561 -15.849 1.00 98.25 75 ARG A O 1
ATOM 546 N N . ASP A 1 76 ? 2.369 15.943 -16.309 1.00 98.06 76 ASP A N 1
ATOM 547 C CA . ASP A 1 76 ? 3.150 17.175 -16.203 1.00 98.06 76 ASP A CA 1
ATOM 548 C C . ASP A 1 76 ? 3.634 17.395 -14.759 1.00 98.06 76 ASP A C 1
ATOM 550 O O . ASP A 1 76 ? 4.746 17.883 -14.544 1.00 98.06 76 ASP A O 1
ATOM 554 N N . GLY A 1 77 ? 2.841 16.967 -13.769 1.00 97.19 77 GLY A N 1
ATOM 555 C CA . GLY A 1 77 ? 3.226 16.900 -12.362 1.00 97.19 77 GLY A CA 1
ATOM 556 C C . GLY A 1 77 ? 4.426 15.983 -12.132 1.00 97.19 77 GLY A C 1
ATOM 557 O O . GLY A 1 77 ? 5.415 16.434 -11.559 1.00 97.19 77 GLY A O 1
ATOM 558 N N . VAL A 1 78 ? 4.383 14.741 -12.630 1.00 98.19 78 VAL A N 1
ATOM 559 C CA . VAL A 1 78 ? 5.506 13.787 -12.560 1.00 98.19 78 VAL A CA 1
ATOM 560 C C . VAL A 1 78 ? 6.761 14.387 -13.193 1.00 98.19 78 VAL A C 1
ATOM 562 O O . VAL A 1 78 ? 7.811 14.414 -12.555 1.00 98.19 78 VAL A O 1
ATOM 565 N N . ILE A 1 79 ? 6.655 14.933 -14.408 1.00 98.19 79 ILE A N 1
ATOM 566 C CA . ILE A 1 79 ? 7.789 15.552 -15.114 1.00 98.19 79 ILE A CA 1
ATOM 567 C C . ILE A 1 79 ? 8.382 16.703 -14.295 1.00 98.19 79 ILE A C 1
ATOM 569 O O . ILE A 1 79 ? 9.589 16.746 -14.055 1.00 98.19 79 ILE A O 1
ATOM 573 N N . THR A 1 80 ? 7.537 17.638 -13.862 1.00 97.62 80 THR A N 1
ATOM 574 C CA . THR A 1 80 ? 7.983 18.881 -13.221 1.00 97.62 80 THR A CA 1
ATOM 575 C C . THR A 1 80 ? 8.564 18.622 -11.834 1.00 97.62 80 THR A C 1
ATOM 577 O O . THR A 1 80 ? 9.620 19.156 -11.501 1.00 97.62 80 THR A O 1
ATOM 580 N N . GLN A 1 81 ? 7.898 17.796 -11.025 1.00 96.25 81 GLN A N 1
ATOM 581 C CA . GLN A 1 81 ? 8.325 17.513 -9.655 1.00 96.25 81 GLN A CA 1
ATOM 582 C C . GLN A 1 81 ? 9.595 16.657 -9.635 1.00 96.25 81 GLN A C 1
ATOM 584 O O . GLN A 1 81 ? 10.520 16.966 -8.889 1.00 96.25 81 GLN A O 1
ATOM 589 N N . LEU A 1 82 ? 9.718 15.646 -10.502 1.00 96.38 82 LEU A N 1
ATOM 590 C CA . LEU A 1 82 ? 10.948 14.851 -10.565 1.00 96.38 82 LEU A CA 1
ATOM 591 C C . LEU A 1 82 ? 12.136 15.647 -11.106 1.00 96.38 82 LEU A C 1
ATOM 593 O O . LEU A 1 82 ? 13.241 15.499 -10.590 1.00 96.38 82 LEU A O 1
ATOM 597 N N . ALA A 1 83 ? 11.923 16.545 -12.074 1.00 95.38 83 ALA A N 1
ATOM 598 C CA . ALA A 1 83 ? 12.969 17.467 -12.519 1.00 95.38 83 ALA A CA 1
ATOM 599 C C . ALA A 1 83 ? 13.447 18.404 -11.392 1.00 95.38 83 ALA A C 1
ATOM 601 O O . ALA A 1 83 ? 14.598 18.838 -11.397 1.00 95.38 83 ALA A O 1
ATOM 602 N N . ALA A 1 84 ? 12.582 18.691 -10.415 1.00 93.56 84 ALA A N 1
ATOM 603 C CA . ALA A 1 84 ? 12.915 19.441 -9.208 1.00 93.56 84 ALA A CA 1
ATOM 604 C C . ALA A 1 84 ? 13.495 18.568 -8.075 1.00 93.56 84 ALA A C 1
ATOM 606 O O . ALA A 1 84 ? 13.759 19.092 -6.995 1.00 93.56 84 ALA A O 1
ATOM 607 N N . GLY A 1 85 ? 13.687 17.261 -8.297 1.00 92.56 85 GLY A N 1
ATOM 608 C CA . GLY A 1 85 ? 14.116 16.305 -7.273 1.00 92.56 85 GLY A CA 1
ATOM 609 C C . GLY A 1 85 ? 13.079 16.104 -6.165 1.00 92.56 85 GLY A C 1
ATOM 610 O O . GLY A 1 85 ? 13.439 15.977 -5.003 1.00 92.56 85 GLY A O 1
ATOM 611 N N . ALA A 1 86 ? 11.788 16.108 -6.497 1.00 93.62 86 ALA A N 1
ATOM 612 C CA . ALA A 1 86 ? 10.693 15.850 -5.562 1.00 93.62 86 ALA A CA 1
ATOM 613 C C . ALA A 1 86 ? 10.002 14.506 -5.888 1.00 93.62 86 ALA A C 1
ATOM 615 O O . ALA A 1 86 ? 8.903 14.490 -6.453 1.00 93.62 86 ALA A O 1
ATOM 616 N N . PRO A 1 87 ? 10.622 13.354 -5.555 1.00 95.69 87 PRO A N 1
ATOM 617 C CA . PRO A 1 87 ? 10.092 12.022 -5.843 1.00 95.69 87 PRO A CA 1
ATOM 618 C C . PRO A 1 87 ? 8.751 11.714 -5.184 1.00 95.69 87 PRO A C 1
ATOM 620 O O . PRO A 1 87 ? 8.054 10.828 -5.668 1.00 95.69 87 PRO A O 1
ATOM 623 N N . TYR A 1 88 ? 8.329 12.450 -4.150 1.00 95.00 88 TYR A N 1
ATOM 624 C CA . TYR A 1 88 ? 7.037 12.225 -3.490 1.00 95.00 88 TYR A CA 1
ATOM 625 C C . TYR A 1 88 ? 5.834 12.290 -4.452 1.00 95.00 88 TYR A C 1
ATOM 627 O O . TYR A 1 88 ? 4.822 11.633 -4.220 1.00 95.00 88 TYR A O 1
ATOM 635 N N . VAL A 1 89 ? 5.965 12.971 -5.599 1.00 96.75 89 VAL A N 1
ATOM 636 C CA . VAL A 1 89 ? 4.956 12.939 -6.672 1.00 96.75 89 VAL A CA 1
ATOM 637 C C . VAL A 1 89 ? 4.607 11.518 -7.131 1.00 96.75 89 VAL A C 1
ATOM 639 O O . VAL A 1 89 ? 3.486 11.272 -7.569 1.00 96.75 89 VAL A O 1
ATOM 642 N N . LEU A 1 90 ? 5.535 10.564 -7.024 1.00 97.75 90 LEU A N 1
ATOM 643 C CA . LEU A 1 90 ? 5.321 9.160 -7.378 1.00 97.75 90 LEU A CA 1
ATOM 644 C C . LEU A 1 90 ? 4.333 8.483 -6.422 1.00 97.75 90 LEU A C 1
ATOM 646 O O . LEU A 1 90 ? 3.475 7.714 -6.862 1.00 97.75 90 LEU A O 1
ATOM 650 N N . TYR A 1 91 ? 4.416 8.819 -5.132 1.00 95.25 91 TYR A N 1
ATOM 651 C CA . TYR A 1 91 ? 3.488 8.348 -4.108 1.00 95.25 91 TYR A CA 1
ATOM 652 C C . TYR A 1 91 ? 2.074 8.858 -4.405 1.00 95.25 91 TYR A C 1
ATOM 654 O O . TYR A 1 91 ? 1.142 8.058 -4.514 1.00 95.25 91 TYR A O 1
ATOM 662 N N . ASP A 1 92 ? 1.930 10.163 -4.649 1.00 94.19 92 ASP A N 1
ATOM 663 C CA . ASP A 1 92 ? 0.643 10.793 -4.974 1.00 94.19 92 ASP A CA 1
ATOM 664 C C . ASP A 1 92 ? 0.063 10.288 -6.302 1.00 94.19 92 ASP A C 1
ATOM 666 O O . ASP A 1 92 ? -1.142 10.040 -6.416 1.00 94.19 92 ASP A O 1
ATOM 670 N N . THR A 1 93 ? 0.924 10.086 -7.303 1.00 96.75 93 THR A N 1
ATOM 671 C CA . THR A 1 93 ? 0.539 9.537 -8.608 1.00 96.75 93 THR A CA 1
ATOM 672 C C . THR A 1 93 ? -0.053 8.148 -8.438 1.00 96.75 93 THR A C 1
ATOM 674 O O . THR A 1 93 ? -1.127 7.878 -8.979 1.00 96.75 93 THR A O 1
ATOM 677 N N . GLN A 1 94 ? 0.588 7.276 -7.655 1.00 95.38 94 GLN A N 1
ATOM 678 C CA . GLN A 1 94 ? 0.039 5.951 -7.397 1.00 95.38 94 GLN A CA 1
ATOM 679 C C . GLN A 1 94 ? -1.282 6.023 -6.627 1.00 95.38 94 GLN A C 1
ATOM 681 O O . GLN A 1 94 ? -2.239 5.379 -7.050 1.00 95.38 94 GLN A O 1
ATOM 686 N N . LEU A 1 95 ? -1.380 6.835 -5.568 1.00 90.00 95 LEU A N 1
ATOM 687 C CA . LEU A 1 95 ? -2.629 6.967 -4.808 1.00 90.00 95 LEU A CA 1
ATOM 688 C C . LEU A 1 95 ? -3.794 7.432 -5.681 1.00 90.00 95 LEU A C 1
ATOM 690 O O . LEU A 1 95 ? -4.921 6.972 -5.513 1.00 90.00 95 LEU A O 1
ATOM 694 N N . THR A 1 96 ? -3.517 8.332 -6.621 1.00 90.81 96 THR A N 1
ATOM 695 C CA . THR A 1 96 ? -4.530 8.879 -7.525 1.00 90.81 96 THR A CA 1
ATOM 696 C C . THR A 1 96 ? -4.946 7.872 -8.594 1.00 90.81 96 THR A C 1
ATOM 698 O O . THR A 1 96 ? -6.112 7.816 -8.970 1.00 90.81 96 THR A O 1
ATOM 701 N N . THR A 1 97 ? -4.007 7.070 -9.098 1.00 95.38 97 THR A N 1
ATOM 702 C CA . THR A 1 97 ? -4.232 6.214 -10.275 1.00 95.38 97 THR A CA 1
ATOM 703 C C . THR A 1 97 ? -4.493 4.746 -9.947 1.00 95.38 97 THR A C 1
ATOM 705 O O . THR A 1 97 ? -4.888 4.007 -10.844 1.00 95.38 97 THR A O 1
ATOM 708 N N . ALA A 1 98 ? -4.332 4.304 -8.694 1.00 91.94 98 ALA A N 1
ATOM 709 C CA . ALA A 1 98 ? -4.497 2.899 -8.308 1.00 91.94 98 ALA A CA 1
ATOM 710 C C . ALA A 1 98 ? -5.875 2.334 -8.692 1.00 91.94 98 ALA A C 1
ATOM 712 O O . ALA A 1 98 ? -5.952 1.303 -9.360 1.00 91.94 98 ALA A O 1
ATOM 713 N N . ASN A 1 99 ? -6.959 3.033 -8.337 1.00 89.44 99 ASN A N 1
ATOM 714 C CA . ASN A 1 99 ? -8.317 2.583 -8.662 1.00 89.44 99 ASN A CA 1
ATOM 715 C C . ASN A 1 99 ? -8.580 2.618 -10.174 1.00 89.44 99 ASN A C 1
ATOM 717 O O . ASN A 1 99 ? -9.240 1.716 -10.686 1.00 89.44 99 ASN A O 1
ATOM 721 N N . LEU A 1 100 ? -8.017 3.598 -10.895 1.00 92.81 100 LEU A N 1
ATOM 722 C CA . LEU A 1 100 ? -8.104 3.661 -12.357 1.00 92.81 100 LEU A CA 1
ATOM 723 C C . LEU A 1 100 ? -7.377 2.502 -13.027 1.00 92.81 100 LEU A C 1
ATOM 725 O O . LEU A 1 100 ? -7.911 1.921 -13.959 1.00 92.81 100 LEU A O 1
ATOM 729 N N . LEU A 1 101 ? -6.184 2.139 -12.557 1.00 95.25 101 LEU A N 1
ATOM 730 C CA . LEU A 1 101 ? -5.439 1.012 -13.107 1.00 95.25 101 LEU A CA 1
ATOM 731 C C . LEU A 1 101 ? -6.207 -0.301 -12.926 1.00 95.25 101 LEU A C 1
ATOM 733 O O . LEU A 1 101 ? -6.314 -1.080 -13.871 1.00 95.25 101 LEU A O 1
ATOM 737 N N . ILE A 1 102 ? -6.780 -0.525 -11.740 1.00 90.81 102 ILE A N 1
ATOM 738 C CA . ILE A 1 102 ? -7.612 -1.703 -11.474 1.00 90.81 102 ILE A CA 1
ATOM 739 C C . ILE A 1 102 ? -8.873 -1.677 -12.356 1.00 90.81 102 ILE A C 1
ATOM 741 O O . ILE A 1 102 ? -9.211 -2.691 -12.966 1.00 90.81 102 ILE A O 1
ATOM 745 N N . HIS A 1 103 ? -9.540 -0.524 -12.473 1.00 89.31 103 HIS A N 1
ATOM 746 C CA . HIS A 1 103 ? -10.699 -0.339 -13.350 1.00 89.31 103 HIS A CA 1
ATOM 747 C C . HIS A 1 103 ? -10.375 -0.641 -14.815 1.00 89.31 103 HIS A C 1
ATOM 749 O O . HIS A 1 103 ? -11.019 -1.492 -15.421 1.00 89.31 103 HIS A O 1
ATOM 755 N N . ALA A 1 104 ? -9.362 0.023 -15.373 1.00 92.44 104 ALA A N 1
ATOM 756 C CA . ALA A 1 104 ? -8.955 -0.109 -16.766 1.00 92.44 104 ALA A CA 1
ATOM 757 C C . ALA A 1 104 ? -8.556 -1.551 -17.096 1.00 92.44 104 ALA A C 1
ATOM 759 O O . ALA A 1 104 ? -8.863 -2.063 -18.169 1.00 92.44 104 ALA A O 1
ATOM 760 N N . GLU A 1 105 ? -7.922 -2.239 -16.148 1.00 92.12 105 GLU A N 1
ATOM 761 C CA . GLU A 1 105 ? -7.637 -3.661 -16.260 1.00 92.12 105 GLU A CA 1
ATOM 762 C C . GLU A 1 105 ? -8.916 -4.510 -16.346 1.00 92.12 105 GLU A C 1
ATOM 764 O O . GLU A 1 105 ? -9.040 -5.308 -17.276 1.00 92.12 105 GLU A O 1
ATOM 769 N N . TYR A 1 106 ? -9.853 -4.366 -15.401 1.00 86.12 106 TYR A N 1
ATOM 770 C CA . TYR A 1 106 ? -11.097 -5.152 -15.387 1.00 86.12 106 TYR A CA 1
ATOM 771 C C . TYR A 1 106 ? -11.983 -4.859 -16.600 1.00 86.12 106 TYR A C 1
ATOM 773 O O . TYR A 1 106 ? -12.536 -5.782 -17.196 1.00 86.12 106 TYR A O 1
ATOM 781 N N . ALA A 1 107 ? -12.084 -3.588 -16.986 1.00 87.12 107 ALA A N 1
ATOM 782 C CA . ALA A 1 107 ? -12.834 -3.137 -18.152 1.00 87.12 107 ALA A CA 1
ATOM 783 C C . ALA A 1 107 ? -12.117 -3.439 -19.479 1.00 87.12 107 ALA A C 1
ATOM 785 O O . ALA A 1 107 ? -12.704 -3.247 -20.542 1.00 87.12 107 ALA A O 1
ATOM 786 N N . ARG A 1 108 ? -10.853 -3.895 -19.429 1.00 89.94 108 ARG A N 1
ATOM 787 C CA . ARG A 1 108 ? -9.971 -4.057 -20.596 1.00 89.94 108 ARG A CA 1
ATOM 788 C C . ARG A 1 108 ? -9.888 -2.765 -21.432 1.00 89.94 108 ARG A C 1
ATOM 790 O O . ARG A 1 108 ? -9.772 -2.810 -22.656 1.00 89.94 108 ARG A O 1
ATOM 797 N N . ASP A 1 109 ? -9.932 -1.609 -20.765 1.00 93.00 109 ASP A N 1
ATOM 798 C CA . ASP A 1 109 ? -9.879 -0.285 -21.386 1.00 93.00 109 ASP A CA 1
ATOM 799 C C . ASP A 1 109 ? -8.437 0.052 -21.782 1.00 93.00 109 ASP A C 1
ATOM 801 O O . ASP A 1 109 ? -7.636 0.595 -21.016 1.00 93.00 109 ASP A O 1
ATOM 805 N N . VAL A 1 110 ? -8.102 -0.298 -23.021 1.00 95.94 110 VAL A N 1
ATOM 806 C CA . VAL A 1 110 ? -6.772 -0.086 -23.592 1.00 95.94 110 VAL A CA 1
ATOM 807 C C . VAL A 1 110 ? -6.389 1.397 -23.621 1.00 95.94 110 VAL A C 1
ATOM 809 O O . VAL A 1 110 ? -5.227 1.717 -23.379 1.00 95.94 110 VAL A O 1
ATOM 812 N N . ALA A 1 111 ? -7.339 2.308 -23.856 1.00 95.88 111 ALA A N 1
ATOM 813 C CA . ALA A 1 111 ? -7.046 3.737 -23.944 1.00 95.88 111 ALA A CA 1
ATOM 814 C C . ALA A 1 111 ? -6.640 4.312 -22.578 1.00 95.88 111 ALA A C 1
ATOM 816 O O . ALA A 1 111 ? -5.672 5.074 -22.493 1.00 95.88 111 ALA A O 1
ATOM 817 N N . GLN A 1 112 ? -7.327 3.905 -21.505 1.00 95.88 112 GLN A N 1
ATOM 818 C CA . GLN A 1 112 ? -6.937 4.251 -20.134 1.00 95.88 112 GLN A CA 1
ATOM 819 C C . GLN A 1 112 ? -5.579 3.650 -19.763 1.00 95.88 112 GLN A C 1
ATOM 821 O O . GLN A 1 112 ? -4.746 4.345 -19.181 1.00 95.88 112 GLN A O 1
ATOM 826 N N . LEU A 1 113 ? -5.310 2.394 -20.137 1.00 98.00 113 LEU A N 1
ATOM 827 C CA . LEU A 1 113 ? -4.010 1.757 -19.892 1.00 98.00 113 LEU A CA 1
ATOM 828 C C . LEU A 1 113 ? -2.868 2.497 -20.610 1.00 98.00 113 LEU A C 1
ATOM 830 O O . LEU A 1 113 ? -1.832 2.758 -19.998 1.00 98.00 113 LEU A O 1
ATOM 834 N N . GLU A 1 114 ? -3.047 2.888 -21.876 1.00 98.12 114 GLU A N 1
ATOM 835 C CA . GLU A 1 114 ? -2.071 3.716 -22.602 1.00 98.12 114 GLU A CA 1
ATOM 836 C C . GLU A 1 114 ? -1.898 5.098 -21.955 1.00 98.12 114 GLU A C 1
ATOM 838 O O . GLU A 1 114 ? -0.783 5.613 -21.882 1.00 98.12 114 GLU A O 1
ATOM 843 N N . GLY A 1 115 ? -2.977 5.694 -21.439 1.00 98.25 115 GLY A N 1
ATOM 844 C CA . GLY A 1 115 ? -2.908 6.926 -20.652 1.00 98.25 115 GLY A CA 1
ATOM 845 C C . GLY A 1 115 ? -2.072 6.776 -19.388 1.00 98.25 115 GLY A C 1
ATOM 846 O O . GLY A 1 115 ? -1.211 7.610 -19.105 1.00 98.25 115 GLY A O 1
ATOM 847 N N . LEU A 1 116 ? -2.273 5.690 -18.642 1.00 98.62 116 LEU A N 1
ATOM 848 C CA . LEU A 1 116 ? -1.483 5.377 -17.451 1.00 98.62 116 LEU A CA 1
ATOM 849 C C . LEU A 1 116 ? -0.004 5.178 -17.804 1.00 98.62 116 LEU A C 1
ATOM 851 O O . LEU A 1 116 ? 0.860 5.708 -17.107 1.00 98.62 116 LEU A O 1
ATOM 855 N N . ALA A 1 117 ? 0.305 4.515 -18.924 1.00 98.75 117 ALA A N 1
ATOM 856 C CA . ALA A 1 117 ? 1.675 4.416 -19.429 1.00 98.75 117 ALA A CA 1
ATOM 857 C C . ALA A 1 117 ? 2.286 5.791 -19.744 1.00 98.75 117 ALA A C 1
ATOM 859 O O . ALA A 1 117 ? 3.445 6.024 -19.398 1.00 98.75 117 ALA A O 1
ATOM 860 N N . ARG A 1 118 ? 1.513 6.733 -20.303 1.00 98.50 118 ARG A N 1
ATOM 861 C CA . ARG A 1 118 ? 1.972 8.115 -20.537 1.00 98.50 118 ARG A CA 1
ATOM 862 C C . ARG A 1 118 ? 2.205 8.905 -19.250 1.00 98.50 118 ARG A C 1
ATOM 864 O O . ARG A 1 118 ? 3.063 9.785 -19.247 1.00 98.50 118 ARG A O 1
ATOM 871 N N . VAL A 1 119 ? 1.481 8.612 -18.168 1.00 98.69 119 VAL A N 1
ATOM 872 C CA . VAL A 1 119 ? 1.702 9.229 -16.845 1.00 98.69 119 VAL A CA 1
ATOM 873 C C . VAL A 1 119 ? 2.908 8.611 -16.136 1.00 98.69 119 VAL A C 1
ATOM 875 O O . VAL A 1 119 ? 3.728 9.334 -15.574 1.00 98.69 119 VAL A O 1
ATOM 878 N N . TYR A 1 120 ? 3.051 7.285 -16.173 1.00 98.75 120 TYR A N 1
ATOM 879 C CA . TYR A 1 120 ? 4.123 6.571 -15.473 1.00 98.75 120 TYR A CA 1
ATOM 880 C C . TYR A 1 120 ? 5.455 6.617 -16.223 1.00 98.75 120 TYR A C 1
ATOM 882 O O . TYR A 1 120 ? 6.516 6.652 -15.604 1.00 98.75 120 TYR A O 1
ATOM 890 N N . GLY A 1 121 ? 5.421 6.622 -17.555 1.00 98.62 121 GLY A N 1
ATOM 891 C CA . GLY A 1 121 ? 6.593 6.609 -18.424 1.00 98.62 121 GLY A CA 1
ATOM 892 C C . GLY A 1 121 ? 7.631 7.672 -18.056 1.00 98.62 121 GLY A C 1
ATOM 893 O O . GLY A 1 121 ? 8.786 7.295 -17.836 1.00 98.62 121 GLY A O 1
ATOM 894 N N . PRO A 1 122 ? 7.259 8.958 -17.915 1.00 98.62 122 PRO A N 1
ATOM 895 C CA . PRO A 1 122 ? 8.194 10.024 -17.565 1.00 98.62 122 PRO A CA 1
ATOM 896 C C . PRO A 1 122 ? 8.936 9.825 -16.242 1.00 98.62 122 PRO A C 1
ATOM 898 O O . PRO A 1 122 ? 10.076 10.269 -16.120 1.00 98.62 122 PRO A O 1
ATOM 901 N N . ALA A 1 123 ? 8.361 9.099 -15.275 1.00 98.50 123 ALA A N 1
ATOM 902 C CA . ALA A 1 123 ? 9.072 8.774 -14.040 1.00 98.50 123 ALA A CA 1
ATOM 903 C C . ALA A 1 123 ? 10.376 8.019 -14.320 1.00 98.50 123 ALA A C 1
ATOM 905 O O . ALA A 1 123 ? 11.410 8.307 -13.723 1.00 98.50 123 ALA A O 1
ATOM 906 N N . PHE A 1 124 ? 10.354 7.103 -15.288 1.00 98.50 124 PHE A N 1
ATOM 907 C CA . PHE A 1 124 ? 11.530 6.338 -15.686 1.00 98.50 124 PHE A CA 1
ATOM 908 C C . PHE A 1 124 ? 12.537 7.151 -16.523 1.00 98.50 124 PHE A C 1
ATOM 910 O O . PHE A 1 124 ? 13.684 6.726 -16.634 1.00 98.50 124 PHE A O 1
ATOM 917 N N . ASP A 1 125 ? 12.149 8.296 -17.112 1.00 97.81 125 ASP A N 1
ATOM 918 C CA . ASP A 1 125 ? 13.102 9.218 -17.772 1.00 97.81 125 ASP A CA 1
ATOM 919 C C . ASP A 1 125 ? 13.898 10.041 -16.760 1.00 97.81 125 ASP A C 1
ATOM 921 O O . ASP A 1 125 ? 15.039 10.409 -17.022 1.00 97.81 125 ASP A O 1
ATOM 925 N N . ALA A 1 126 ? 13.299 10.327 -15.603 1.00 96.94 126 ALA A N 1
ATOM 926 C CA . ALA A 1 126 ? 13.901 11.162 -14.570 1.00 96.94 126 ALA A CA 1
ATOM 927 C C . ALA A 1 126 ? 14.896 10.413 -13.665 1.00 96.94 126 ALA A C 1
ATOM 929 O O . ALA A 1 126 ? 15.492 11.012 -12.771 1.00 96.94 126 ALA A O 1
ATOM 930 N N . LEU A 1 127 ? 15.071 9.106 -13.866 1.00 96.50 127 LEU A N 1
ATOM 931 C CA . LEU A 1 127 ? 15.984 8.301 -13.068 1.00 96.50 127 LEU A CA 1
ATOM 932 C C . LEU A 1 127 ? 17.442 8.676 -13.326 1.00 96.50 127 LEU A C 1
ATOM 934 O O . LEU A 1 127 ? 17.905 8.707 -14.468 1.00 96.50 127 LEU A O 1
ATOM 938 N N . VAL A 1 128 ? 18.198 8.844 -12.245 1.00 93.62 128 VAL A N 1
ATOM 939 C CA . VAL A 1 128 ? 19.625 9.163 -12.315 1.00 93.62 128 VAL A CA 1
ATOM 940 C C . VAL A 1 128 ? 20.438 7.937 -11.900 1.00 93.62 128 VAL A C 1
ATOM 942 O O . VAL A 1 128 ? 20.144 7.348 -10.857 1.00 93.62 128 VAL A O 1
ATOM 945 N N . PRO A 1 129 ? 21.457 7.520 -12.677 1.00 95.25 129 PRO A N 1
ATOM 946 C CA . PRO A 1 129 ? 22.391 6.490 -12.243 1.00 95.25 129 PRO A CA 1
ATOM 947 C C . PRO A 1 129 ? 23.162 6.946 -11.002 1.00 95.25 129 PRO A C 1
ATOM 949 O O . PRO A 1 129 ? 23.856 7.960 -11.032 1.00 95.25 129 PRO A O 1
ATOM 952 N N . GLN A 1 130 ? 23.068 6.167 -9.934 1.00 93.31 130 GLN A N 1
ATOM 953 C CA . GLN A 1 130 ? 23.790 6.361 -8.685 1.00 93.31 130 GLN A CA 1
ATOM 954 C C . GLN A 1 130 ? 24.833 5.265 -8.522 1.00 93.31 130 GLN A C 1
ATOM 956 O O . GLN A 1 130 ? 24.584 4.110 -8.861 1.00 93.31 130 GLN A O 1
ATOM 961 N N . THR A 1 131 ? 25.996 5.618 -7.983 1.00 92.50 131 THR A N 1
ATOM 962 C CA . THR A 1 131 ? 27.036 4.662 -7.563 1.00 92.50 131 THR A CA 1
ATOM 963 C C . THR A 1 131 ? 27.046 4.440 -6.058 1.00 92.50 131 THR A C 1
ATOM 965 O O . THR A 1 131 ? 27.785 3.589 -5.574 1.00 92.50 131 THR A O 1
ATOM 968 N N . GLU A 1 132 ? 26.244 5.201 -5.320 1.00 90.19 132 GLU A N 1
ATOM 969 C CA . GLU A 1 132 ? 26.161 5.165 -3.868 1.00 90.19 132 GLU A CA 1
ATOM 970 C C . GLU A 1 132 ? 24.691 5.165 -3.437 1.00 90.19 132 GLU A C 1
ATOM 972 O O . GLU A 1 132 ? 23.854 5.810 -4.066 1.00 90.19 132 GLU A O 1
ATOM 977 N N . ALA A 1 133 ? 24.380 4.442 -2.363 1.00 85.31 133 ALA A N 1
ATOM 978 C CA . ALA A 1 133 ? 23.114 4.558 -1.650 1.00 85.31 133 ALA A CA 1
ATOM 979 C C . ALA A 1 133 ? 23.332 5.345 -0.359 1.00 85.31 133 ALA A C 1
ATOM 981 O O . ALA A 1 133 ? 24.270 5.079 0.402 1.00 85.31 133 ALA A O 1
ATOM 982 N N . HIS A 1 134 ? 22.469 6.330 -0.127 1.00 81.12 134 HIS A N 1
ATOM 983 C CA . HIS A 1 134 ? 22.531 7.194 1.043 1.00 81.12 134 HIS A CA 1
ATOM 984 C C . HIS A 1 134 ? 21.458 6.794 2.036 1.00 81.12 134 HIS A C 1
ATOM 986 O O . HIS A 1 134 ? 20.300 6.621 1.663 1.00 81.12 134 HIS A O 1
ATOM 992 N N . PHE A 1 135 ? 21.848 6.698 3.301 1.00 74.88 135 PHE A N 1
ATOM 993 C CA . PHE A 1 135 ? 20.925 6.366 4.367 1.00 74.88 135 PHE A CA 1
ATOM 994 C C . PHE A 1 135 ? 20.978 7.398 5.478 1.00 74.88 135 PHE A C 1
ATOM 996 O O . PHE A 1 135 ? 22.049 7.830 5.927 1.00 74.88 135 PHE A O 1
ATOM 1003 N N . TYR A 1 136 ? 19.780 7.752 5.915 1.00 69.38 136 TYR A N 1
ATOM 1004 C CA . TYR A 1 136 ? 19.516 8.807 6.867 1.00 69.38 136 TYR A CA 1
ATOM 1005 C C . TYR A 1 136 ? 18.835 8.226 8.096 1.00 69.38 136 TYR A C 1
ATOM 1007 O O . TYR A 1 136 ? 18.003 7.328 7.995 1.00 69.38 136 TYR A O 1
ATOM 1015 N N . TRP A 1 137 ? 19.196 8.768 9.254 1.00 63.50 137 TRP A N 1
ATOM 1016 C CA . TRP A 1 137 ? 18.508 8.520 10.511 1.00 63.50 137 TRP A CA 1
ATOM 1017 C C . TRP A 1 137 ? 17.856 9.811 10.976 1.00 63.50 137 TRP A C 1
ATOM 1019 O O . TRP A 1 137 ? 18.519 10.848 11.081 1.00 63.50 137 TRP A O 1
ATOM 1029 N N . ALA A 1 138 ? 16.571 9.737 11.307 1.00 56.34 138 ALA A N 1
ATOM 1030 C CA . ALA A 1 138 ? 15.900 10.795 12.038 1.00 56.34 138 ALA A CA 1
ATOM 1031 C C . ALA A 1 138 ? 16.277 10.687 13.522 1.00 56.34 138 ALA A C 1
ATOM 1033 O O . ALA A 1 138 ? 15.870 9.752 14.214 1.00 56.34 138 ALA A O 1
ATOM 1034 N N . SER A 1 139 ? 17.056 11.647 14.026 1.00 52.91 139 SER A N 1
ATOM 1035 C CA . SER A 1 139 ? 17.331 11.723 15.463 1.00 52.91 139 SER A CA 1
ATOM 1036 C C . SER A 1 139 ? 16.060 12.069 16.246 1.00 52.91 139 SER A C 1
ATOM 1038 O O . SER A 1 139 ? 15.220 12.815 15.730 1.00 52.91 139 SER A O 1
ATOM 1040 N N . PRO A 1 140 ? 15.915 11.604 17.506 1.00 47.62 140 PRO A N 1
ATOM 1041 C CA . PRO A 1 140 ? 14.883 12.109 18.408 1.00 47.62 140 PRO A CA 1
ATOM 1042 C C . PRO A 1 140 ? 14.988 13.642 18.481 1.00 47.62 140 PRO A C 1
ATOM 1044 O O . PRO A 1 140 ? 15.972 14.172 18.992 1.00 47.62 140 PRO A O 1
ATOM 1047 N N . GLY A 1 141 ? 14.025 14.352 17.885 1.00 54.75 141 GLY A N 1
ATOM 1048 C CA . GLY A 1 141 ? 14.094 15.804 17.649 1.00 54.75 141 GLY A CA 1
ATOM 1049 C C . GLY A 1 141 ? 13.964 16.240 16.182 1.00 54.75 141 GLY A C 1
ATOM 1050 O O . GLY A 1 141 ? 13.953 17.437 15.916 1.00 54.75 141 GLY A O 1
ATOM 1051 N N . GLY A 1 142 ? 13.840 15.304 15.234 1.00 53.19 142 GLY A N 1
ATOM 1052 C CA . GLY A 1 142 ? 13.442 15.588 13.848 1.00 53.19 142 GLY A CA 1
ATOM 1053 C C . GLY A 1 142 ? 14.548 16.120 12.933 1.00 53.19 142 GLY A C 1
ATOM 1054 O O . GLY A 1 142 ? 14.270 16.469 11.790 1.00 53.19 142 GLY A O 1
ATOM 1055 N N . VAL A 1 143 ? 15.798 16.178 13.400 1.00 59.16 143 VAL A N 1
ATOM 1056 C CA . VAL A 1 143 ? 16.941 16.478 12.529 1.00 59.16 143 VAL A CA 1
ATOM 1057 C C . VAL A 1 143 ? 17.434 15.169 11.922 1.00 59.16 143 VAL A C 1
ATOM 1059 O O . VAL A 1 143 ? 17.956 14.304 12.631 1.00 59.16 143 VAL A O 1
ATOM 1062 N N . GLU A 1 144 ? 17.258 15.022 10.612 1.00 59.16 144 GLU A N 1
ATOM 1063 C CA . GLU A 1 144 ? 17.856 13.927 9.855 1.00 59.16 144 GLU A CA 1
ATOM 1064 C C . GLU A 1 144 ? 19.369 14.127 9.776 1.00 59.16 144 GLU A C 1
ATOM 1066 O O . GLU A 1 144 ? 19.870 15.124 9.253 1.00 59.16 144 GLU A O 1
ATOM 1071 N N . THR A 1 145 ? 20.119 13.172 10.310 1.00 63.88 145 THR A N 1
ATOM 1072 C CA . THR A 1 145 ? 21.575 13.142 10.198 1.00 63.88 145 THR A CA 1
ATOM 1073 C C . THR A 1 145 ? 21.967 12.088 9.174 1.00 63.88 145 THR A C 1
ATOM 1075 O O . THR A 1 145 ? 21.551 10.932 9.279 1.00 63.88 145 THR A O 1
ATOM 1078 N N . ARG A 1 146 ? 22.778 12.480 8.179 1.00 63.69 146 ARG A N 1
ATOM 1079 C CA . ARG A 1 146 ? 23.393 11.544 7.227 1.00 63.69 146 ARG A CA 1
ATOM 1080 C C . ARG A 1 146 ? 24.286 10.590 8.011 1.00 63.69 146 ARG A C 1
ATOM 1082 O O . ARG A 1 146 ? 25.335 11.004 8.501 1.00 63.69 146 ARG A O 1
ATOM 1089 N N . GLU A 1 147 ? 23.882 9.331 8.124 1.00 65.56 147 GLU A N 1
ATOM 1090 C CA . GLU A 1 147 ? 24.661 8.350 8.883 1.00 65.56 147 GLU A CA 1
ATOM 1091 C C . GLU A 1 147 ? 25.640 7.596 7.999 1.00 65.56 147 GLU A C 1
ATOM 1093 O O . GLU A 1 147 ? 26.770 7.341 8.411 1.00 65.56 147 GLU A O 1
ATOM 1098 N N . SER A 1 148 ? 25.212 7.199 6.797 1.00 72.19 148 SER A N 1
ATOM 1099 C CA . SER A 1 148 ? 26.026 6.298 5.989 1.00 72.19 148 SER A CA 1
ATOM 1100 C C . SER A 1 148 ? 25.816 6.442 4.487 1.00 72.19 148 SER A C 1
ATOM 1102 O O . SER A 1 148 ? 24.760 6.842 3.995 1.00 72.19 148 SER A O 1
ATOM 1104 N N . VAL A 1 149 ? 26.892 6.134 3.773 1.00 83.06 149 VAL A N 1
ATOM 1105 C CA . VAL A 1 149 ? 27.023 6.182 2.320 1.00 83.06 149 VAL A CA 1
ATOM 1106 C C . VAL A 1 149 ? 27.653 4.870 1.938 1.00 83.06 149 VAL A C 1
ATOM 1108 O O . VAL A 1 149 ? 28.723 4.538 2.455 1.00 83.06 149 VAL A O 1
ATOM 1111 N N . TRP A 1 150 ? 26.995 4.123 1.067 1.00 84.38 150 TRP A N 1
ATOM 1112 C CA . TRP A 1 150 ? 27.475 2.803 0.699 1.00 84.38 150 TRP A CA 1
ATOM 1113 C C . TRP A 1 150 ? 27.661 2.705 -0.799 1.00 84.38 150 TRP A C 1
ATOM 1115 O O . TRP A 1 150 ? 26.727 3.026 -1.536 1.00 84.38 150 TRP A O 1
ATOM 1125 N N . PRO A 1 151 ? 28.835 2.249 -1.261 1.00 88.50 151 PRO A N 1
ATOM 1126 C CA . PRO A 1 151 ? 29.045 2.013 -2.673 1.00 88.50 151 PRO A CA 1
ATOM 1127 C C . PRO A 1 151 ? 28.123 0.887 -3.135 1.00 88.50 151 PRO A C 1
ATOM 1129 O O . PRO A 1 151 ? 28.028 -0.165 -2.500 1.00 88.50 151 PRO A O 1
ATOM 1132 N N . LEU A 1 152 ? 27.467 1.101 -4.264 1.00 89.00 152 LEU A N 1
ATOM 1133 C CA . LEU A 1 152 ? 26.656 0.094 -4.927 1.00 89.00 152 LEU A CA 1
ATOM 1134 C C . LEU A 1 152 ? 27.559 -0.835 -5.731 1.00 89.00 152 LEU A C 1
ATOM 1136 O O . LEU A 1 152 ? 28.552 -0.410 -6.320 1.00 89.00 152 LEU A O 1
ATOM 1140 N N . SER A 1 153 ? 27.214 -2.122 -5.771 1.00 87.19 153 SER A N 1
ATOM 1141 C CA . SER A 1 153 ? 27.989 -3.129 -6.514 1.00 87.19 153 SER A CA 1
ATOM 1142 C C . SER A 1 153 ? 28.007 -2.870 -8.020 1.00 87.19 153 SER A C 1
ATOM 1144 O O . SER A 1 153 ? 28.940 -3.268 -8.718 1.00 87.19 153 SER A O 1
ATOM 1146 N N . ARG A 1 154 ? 26.998 -2.150 -8.510 1.00 91.25 154 ARG A N 1
ATOM 1147 C CA . ARG A 1 154 ? 26.925 -1.564 -9.845 1.00 91.25 154 ARG A CA 1
ATOM 1148 C C . ARG A 1 154 ? 26.127 -0.262 -9.789 1.00 91.25 154 ARG A C 1
ATOM 1150 O O . ARG A 1 154 ? 25.296 -0.119 -8.890 1.00 91.25 154 ARG A O 1
ATOM 1157 N N . PRO A 1 155 ? 26.310 0.653 -10.755 1.00 94.75 155 PRO A N 1
ATOM 1158 C CA . PRO A 1 155 ? 25.424 1.796 -10.879 1.00 94.75 155 PRO A CA 1
ATOM 1159 C C . PRO A 1 155 ? 23.962 1.345 -10.987 1.00 94.75 155 PRO A C 1
ATOM 1161 O O . PRO A 1 155 ? 23.658 0.430 -11.758 1.00 94.75 155 PRO A O 1
ATOM 1164 N N . ALA A 1 156 ? 23.075 1.982 -10.228 1.00 94.50 156 ALA A N 1
ATOM 1165 C CA . ALA A 1 156 ? 21.640 1.718 -10.260 1.00 94.50 156 ALA A CA 1
ATOM 1166 C C . ALA A 1 156 ? 20.873 3.028 -10.436 1.00 94.50 156 ALA A C 1
ATOM 1168 O O . ALA A 1 156 ? 21.236 4.064 -9.886 1.00 94.50 156 ALA A O 1
ATOM 1169 N N . ARG A 1 157 ? 19.826 2.985 -11.253 1.00 96.31 157 ARG A N 1
ATOM 1170 C CA . ARG A 1 157 ? 18.952 4.125 -11.530 1.00 96.31 157 ARG A CA 1
ATOM 1171 C C . ARG A 1 157 ? 17.973 4.308 -10.374 1.00 96.31 157 ARG A C 1
ATOM 1173 O O . ARG A 1 157 ? 17.225 3.379 -10.097 1.00 96.31 157 ARG A O 1
ATOM 1180 N N . MET A 1 158 ? 17.969 5.479 -9.734 1.00 95.06 158 MET A N 1
ATOM 1181 C CA . MET A 1 158 ? 17.133 5.759 -8.554 1.00 95.06 158 MET A CA 1
ATOM 1182 C C . MET A 1 158 ? 16.438 7.116 -8.645 1.00 95.06 158 MET A C 1
ATOM 1184 O O . MET A 1 158 ? 16.914 8.027 -9.333 1.00 95.06 158 MET A O 1
ATOM 1188 N N . TRP A 1 159 ? 15.329 7.245 -7.915 1.00 95.06 159 TRP A N 1
ATOM 1189 C CA . TRP A 1 159 ? 14.691 8.525 -7.623 1.00 95.06 159 TRP A CA 1
ATOM 1190 C C . TRP A 1 159 ? 15.175 9.029 -6.266 1.00 95.06 159 TRP A C 1
ATOM 1192 O O . TRP A 1 159 ? 14.772 8.504 -5.229 1.00 95.06 159 TRP A O 1
ATOM 1202 N N . ASN A 1 160 ? 16.024 10.053 -6.285 1.00 91.38 160 ASN A N 1
ATOM 1203 C CA . ASN A 1 160 ? 16.552 10.667 -5.073 1.00 91.38 160 ASN A CA 1
ATOM 1204 C C . ASN A 1 160 ? 15.942 12.054 -4.873 1.00 91.38 160 ASN A C 1
ATOM 1206 O O . ASN A 1 160 ? 15.738 12.786 -5.846 1.00 91.38 160 ASN A O 1
ATOM 1210 N N . ASP A 1 161 ? 15.705 12.425 -3.618 1.00 87.25 161 ASP A N 1
ATOM 1211 C CA . ASP A 1 161 ? 15.320 13.792 -3.272 1.00 87.25 161 ASP A CA 1
ATOM 1212 C C . ASP A 1 161 ? 16.381 14.810 -3.716 1.00 87.25 161 ASP A C 1
ATOM 1214 O O . ASP A 1 161 ? 17.580 14.529 -3.777 1.00 87.25 161 ASP A O 1
ATOM 1218 N N . ALA A 1 162 ? 15.963 16.037 -4.000 1.00 84.81 162 ALA A N 1
ATOM 1219 C CA . ALA A 1 162 ? 16.890 17.135 -4.175 1.00 84.81 162 ALA A CA 1
ATOM 1220 C C . ALA A 1 162 ? 17.646 17.378 -2.856 1.00 84.81 162 ALA A C 1
ATOM 1222 O O . ALA A 1 162 ? 17.047 17.348 -1.780 1.00 84.81 162 ALA A O 1
ATOM 1223 N N . PRO A 1 163 ? 18.948 17.692 -2.919 1.00 77.31 163 PRO A N 1
ATOM 1224 C CA . PRO A 1 163 ? 19.704 18.201 -1.783 1.00 77.31 163 PRO A CA 1
ATOM 1225 C C . PRO A 1 163 ? 19.032 19.416 -1.119 1.00 77.31 163 PRO A C 1
ATOM 1227 O O . PRO A 1 163 ? 19.147 20.544 -1.600 1.00 77.31 163 PRO A O 1
ATOM 1230 N N . THR A 1 164 ? 18.337 19.231 0.004 1.00 65.12 164 THR A N 1
ATOM 1231 C CA . THR A 1 164 ? 17.801 20.343 0.805 1.00 65.12 164 THR A CA 1
ATOM 1232 C C . THR A 1 164 ? 18.860 20.842 1.795 1.00 65.12 164 THR A C 1
ATOM 1234 O O . THR A 1 164 ? 18.861 20.482 2.971 1.00 65.12 164 THR A O 1
ATOM 1237 N N . GLY A 1 165 ? 19.788 21.673 1.315 1.00 62.03 165 GLY A N 1
ATOM 1238 C CA . GLY A 1 165 ? 20.832 22.311 2.133 1.00 62.03 165 GLY A CA 1
ATOM 1239 C C . GLY A 1 165 ? 22.165 21.553 2.189 1.00 62.03 165 GLY A C 1
ATOM 1240 O O . GLY A 1 165 ? 22.349 20.540 1.525 1.00 62.03 165 GLY A O 1
ATOM 1241 N N . GLU A 1 166 ? 23.116 22.061 2.984 1.00 49.25 166 GLU A N 1
ATOM 1242 C CA . GLU A 1 166 ? 24.520 21.593 3.009 1.00 49.25 166 GLU A CA 1
ATOM 1243 C C . GLU A 1 166 ? 24.712 20.137 3.492 1.00 49.25 166 GLU A C 1
ATOM 1245 O O . GLU A 1 166 ? 25.792 19.577 3.315 1.00 49.25 166 GLU A O 1
ATOM 1250 N N . LEU A 1 167 ? 23.683 19.506 4.079 1.00 46.84 167 LEU A N 1
ATOM 1251 C CA . LEU A 1 167 ? 23.762 18.163 4.682 1.00 46.84 167 LEU A CA 1
ATOM 1252 C C . LEU A 1 167 ? 22.894 17.090 3.996 1.00 46.84 167 LEU A C 1
ATOM 1254 O O . LEU A 1 167 ? 23.070 15.899 4.267 1.00 46.84 167 LEU A O 1
ATOM 1258 N N . SER A 1 168 ? 21.984 17.477 3.099 1.00 56.28 168 SER A N 1
ATOM 1259 C CA . SER A 1 168 ? 21.128 16.535 2.373 1.00 56.28 168 SER A CA 1
ATOM 1260 C C . SER A 1 168 ? 21.764 16.256 1.017 1.00 56.28 168 SER A C 1
ATOM 1262 O O . SER A 1 168 ? 21.844 17.128 0.169 1.00 56.28 168 SER A O 1
ATOM 1264 N N . VAL A 1 169 ? 22.289 15.056 0.813 1.00 60.47 169 VAL A N 1
ATOM 1265 C CA . VAL A 1 169 ? 22.626 14.530 -0.503 1.00 60.47 169 VAL A CA 1
ATOM 1266 C C . VAL A 1 169 ? 21.520 13.535 -0.805 1.00 60.47 169 VAL A C 1
ATOM 1268 O O . VAL A 1 169 ? 21.485 12.485 -0.184 1.00 60.47 169 VAL A O 1
ATOM 1271 N N . GLY A 1 170 ? 20.583 13.903 -1.674 1.00 73.12 170 GLY A N 1
ATOM 1272 C CA . GLY A 1 170 ? 19.354 13.161 -1.979 1.00 73.12 170 GLY A CA 1
ATOM 1273 C C . GLY A 1 170 ? 19.288 11.689 -1.574 1.00 73.12 170 GLY A C 1
ATOM 1274 O O . GLY A 1 170 ? 20.166 10.907 -1.947 1.00 73.12 170 GLY A O 1
ATOM 1275 N N . HIS A 1 171 ? 18.237 11.309 -0.850 1.00 84.50 171 HIS A N 1
ATOM 1276 C CA . HIS A 1 171 ? 17.984 9.921 -0.478 1.00 84.50 171 HIS A CA 1
ATOM 1277 C C . HIS A 1 171 ? 16.862 9.321 -1.319 1.00 84.50 171 HIS A C 1
ATOM 1279 O O . HIS A 1 171 ? 16.009 10.037 -1.841 1.00 84.50 171 HIS A O 1
ATOM 1285 N N . GLU A 1 172 ? 16.882 8.000 -1.453 1.00 90.00 172 GLU A N 1
ATOM 1286 C CA . GLU A 1 172 ? 15.787 7.249 -2.052 1.00 90.00 172 GLU A CA 1
ATOM 1287 C C . GLU A 1 172 ? 14.754 6.937 -0.965 1.00 90.00 172 GLU A C 1
ATOM 1289 O O . GLU A 1 172 ? 15.031 6.189 -0.024 1.00 90.00 172 GLU A O 1
ATOM 1294 N N . SER A 1 173 ? 13.542 7.475 -1.097 1.00 90.62 173 SER A N 1
ATOM 1295 C CA . SER A 1 173 ? 12.425 7.066 -0.247 1.00 90.62 173 SER A CA 1
ATOM 1296 C C . SER A 1 173 ? 11.850 5.742 -0.751 1.00 90.62 173 SER A C 1
ATOM 1298 O O . SER A 1 173 ? 11.086 5.704 -1.720 1.00 90.62 173 SER A O 1
ATOM 1300 N N . VAL A 1 174 ? 12.202 4.631 -0.093 1.00 91.81 174 VAL A N 1
ATOM 1301 C CA . VAL A 1 174 ? 11.765 3.301 -0.554 1.00 91.81 174 VAL A CA 1
ATOM 1302 C C . VAL A 1 174 ? 10.248 3.128 -0.467 1.00 91.81 174 VAL A C 1
ATOM 1304 O O . VAL A 1 174 ? 9.668 2.450 -1.309 1.00 91.81 174 VAL A O 1
ATOM 1307 N N . LEU A 1 175 ? 9.568 3.792 0.475 1.00 91.88 175 LEU A N 1
ATOM 1308 C CA . LEU A 1 175 ? 8.101 3.822 0.520 1.00 91.88 175 LEU A CA 1
ATOM 1309 C C . LEU A 1 175 ? 7.507 4.419 -0.761 1.00 91.88 175 LEU A C 1
ATOM 1311 O O . LEU A 1 175 ? 6.643 3.811 -1.388 1.00 91.88 175 LEU A O 1
ATOM 1315 N N . VAL A 1 176 ? 7.999 5.590 -1.162 1.00 94.50 176 VAL A N 1
ATOM 1316 C CA . VAL A 1 176 ? 7.533 6.299 -2.359 1.00 94.50 176 VAL A CA 1
ATOM 1317 C C . VAL A 1 176 ? 7.803 5.465 -3.614 1.00 94.50 176 VAL A C 1
ATOM 1319 O O . VAL A 1 176 ? 6.903 5.257 -4.431 1.00 94.50 176 VAL A O 1
ATOM 1322 N N . ALA A 1 177 ? 9.025 4.945 -3.745 1.00 96.62 177 ALA A N 1
ATOM 1323 C CA . ALA A 1 177 ? 9.438 4.175 -4.909 1.00 96.62 177 ALA A CA 1
ATOM 1324 C C . ALA A 1 177 ? 8.711 2.823 -4.999 1.00 96.62 177 ALA A C 1
ATOM 1326 O O . ALA A 1 177 ? 8.162 2.501 -6.048 1.00 96.62 177 ALA A O 1
ATOM 1327 N N . SER A 1 178 ? 8.649 2.039 -3.917 1.00 97.31 178 SER A N 1
ATOM 1328 C CA . SER A 1 178 ? 7.992 0.718 -3.915 1.00 97.31 178 SER A CA 1
ATOM 1329 C C . SER A 1 178 ? 6.502 0.800 -4.248 1.00 97.31 178 SER A C 1
ATOM 1331 O O . SER A 1 178 ? 6.016 -0.009 -5.041 1.00 97.31 178 SER A O 1
ATOM 1333 N N . GLN A 1 179 ? 5.797 1.805 -3.718 1.00 96.62 179 GLN A N 1
ATOM 1334 C CA . GLN A 1 179 ? 4.389 2.042 -4.020 1.00 96.62 179 GLN A CA 1
ATOM 1335 C C . GLN A 1 179 ? 4.180 2.318 -5.514 1.00 96.62 179 GLN A C 1
ATOM 1337 O O . GLN A 1 179 ? 3.352 1.673 -6.157 1.00 96.62 179 GLN A O 1
ATOM 1342 N N . PHE A 1 180 ? 4.957 3.233 -6.096 1.00 98.44 180 PHE A N 1
ATOM 1343 C CA . PHE A 1 180 ? 4.878 3.528 -7.528 1.00 98.44 180 PHE A CA 1
ATOM 1344 C C . PHE A 1 180 ? 5.271 2.327 -8.399 1.00 98.44 180 PHE A C 1
ATOM 1346 O O . PHE A 1 180 ? 4.589 2.017 -9.378 1.00 98.44 180 PHE A O 1
ATOM 1353 N N . LEU A 1 181 ? 6.333 1.611 -8.021 1.00 98.56 181 LEU A N 1
ATOM 1354 C CA . LEU A 1 181 ? 6.801 0.427 -8.737 1.00 98.56 181 LEU A CA 1
ATOM 1355 C C . LEU A 1 181 ? 5.770 -0.703 -8.723 1.00 98.56 181 LEU A C 1
ATOM 1357 O O . LEU A 1 181 ? 5.664 -1.392 -9.730 1.00 98.56 181 LEU A O 1
ATOM 1361 N N . TYR A 1 182 ? 4.971 -0.861 -7.660 1.00 98.56 182 TYR A N 1
ATOM 1362 C CA . TYR A 1 182 ? 3.837 -1.791 -7.670 1.00 98.56 182 TYR A CA 1
ATOM 1363 C C . TYR A 1 182 ? 2.849 -1.457 -8.799 1.00 98.56 182 TYR A C 1
ATOM 1365 O O . TYR A 1 182 ? 2.501 -2.334 -9.591 1.00 98.56 182 TYR A O 1
ATOM 1373 N N . ALA A 1 183 ? 2.434 -0.192 -8.931 1.00 98.31 183 ALA A N 1
ATOM 1374 C CA . ALA A 1 183 ? 1.510 0.220 -9.991 1.00 98.31 183 ALA A CA 1
ATOM 1375 C C . ALA A 1 183 ? 2.122 0.049 -11.393 1.00 98.31 183 ALA A C 1
ATOM 1377 O O . ALA A 1 183 ? 1.464 -0.457 -12.304 1.00 98.31 183 ALA A O 1
ATOM 1378 N N . ALA A 1 184 ? 3.401 0.395 -11.559 1.00 98.75 184 ALA A N 1
ATOM 1379 C CA . ALA A 1 184 ? 4.120 0.182 -12.812 1.00 98.75 184 ALA A CA 1
ATOM 1380 C C . ALA A 1 184 ? 4.252 -1.313 -13.160 1.00 98.75 184 ALA A C 1
ATOM 1382 O O . ALA A 1 184 ? 3.983 -1.700 -14.297 1.00 98.75 184 ALA A O 1
ATOM 1383 N N . ALA A 1 185 ? 4.610 -2.163 -12.192 1.00 98.75 185 ALA A N 1
ATOM 1384 C CA . ALA A 1 185 ? 4.706 -3.612 -12.362 1.00 98.75 185 ALA A CA 1
ATOM 1385 C C . ALA A 1 185 ? 3.349 -4.225 -12.724 1.00 98.75 185 ALA A C 1
ATOM 1387 O O . ALA A 1 185 ? 3.268 -5.053 -13.632 1.00 98.75 185 ALA A O 1
ATOM 1388 N N . ARG A 1 186 ? 2.268 -3.758 -12.089 1.00 98.25 186 ARG A N 1
ATOM 1389 C CA . ARG A 1 186 ? 0.901 -4.155 -12.429 1.00 98.25 186 ARG A CA 1
ATOM 1390 C C . ARG A 1 186 ? 0.552 -3.780 -13.874 1.00 98.25 186 ARG A C 1
ATOM 1392 O O . ARG A 1 186 ? 0.053 -4.632 -14.602 1.00 98.25 186 ARG A O 1
ATOM 1399 N N . LEU A 1 187 ? 0.877 -2.569 -14.338 1.00 98.69 187 LEU A N 1
ATOM 1400 C CA . LEU A 1 187 ? 0.658 -2.164 -15.737 1.00 98.69 187 LEU A CA 1
ATOM 1401 C C . LEU A 1 187 ? 1.483 -3.002 -16.733 1.00 98.69 187 LEU A C 1
ATOM 1403 O O . LEU A 1 187 ? 0.967 -3.406 -17.778 1.00 98.69 187 LEU A O 1
ATOM 1407 N N . VAL A 1 188 ? 2.741 -3.321 -16.403 1.00 98.75 188 VAL A N 1
ATOM 1408 C CA . VAL A 1 188 ? 3.569 -4.256 -17.190 1.00 98.75 188 VAL A CA 1
ATOM 1409 C C . VAL A 1 188 ? 2.897 -5.624 -17.284 1.00 98.75 188 VAL A C 1
ATOM 1411 O O . VAL A 1 188 ? 2.828 -6.206 -18.365 1.00 98.75 188 VAL A O 1
ATOM 1414 N N . ARG A 1 189 ? 2.365 -6.129 -16.173 1.00 98.12 189 ARG A N 1
ATOM 1415 C CA . ARG A 1 189 ? 1.673 -7.415 -16.127 1.00 98.12 189 ARG A CA 1
ATOM 1416 C C . ARG A 1 189 ? 0.393 -7.409 -16.959 1.00 98.12 189 ARG A C 1
ATOM 1418 O O . ARG A 1 189 ? 0.219 -8.322 -17.761 1.00 98.12 189 ARG A O 1
ATOM 1425 N N . VAL A 1 190 ? -0.446 -6.374 -16.859 1.00 97.50 190 VAL A N 1
ATOM 1426 C CA . VAL A 1 190 ? -1.628 -6.207 -17.734 1.00 97.50 190 VAL A CA 1
ATOM 1427 C C . VAL A 1 190 ? -1.210 -6.208 -19.209 1.00 97.50 190 VAL A C 1
ATOM 1429 O O . VAL A 1 190 ? -1.832 -6.874 -20.031 1.00 97.50 190 VAL A O 1
ATOM 1432 N N . THR A 1 191 ? -0.118 -5.514 -19.542 1.00 98.25 191 THR A N 1
ATOM 1433 C CA . THR A 1 191 ? 0.440 -5.478 -20.904 1.00 98.25 191 THR A CA 1
ATOM 1434 C C . THR A 1 191 ? 0.885 -6.866 -21.372 1.00 98.25 191 THR A C 1
ATOM 1436 O O . THR A 1 191 ? 0.634 -7.241 -22.514 1.00 98.25 191 THR A O 1
ATOM 1439 N N . ALA A 1 192 ? 1.516 -7.651 -20.495 1.00 97.56 192 ALA A N 1
ATOM 1440 C CA . ALA A 1 192 ? 1.982 -9.007 -20.788 1.00 97.56 192 ALA A CA 1
ATOM 1441 C C . ALA A 1 192 ? 0.844 -10.015 -21.018 1.00 97.56 192 ALA A C 1
ATOM 1443 O O . ALA A 1 192 ? 1.066 -11.042 -21.656 1.00 97.56 192 ALA A O 1
ATOM 1444 N N . GLU A 1 193 ? -0.359 -9.748 -20.504 1.00 95.75 193 GLU A N 1
ATOM 1445 C CA . GLU A 1 193 ? -1.544 -10.574 -20.754 1.00 95.75 193 GLU A CA 1
ATOM 1446 C C . GLU A 1 193 ? -2.166 -10.318 -22.135 1.00 95.75 193 GLU A C 1
ATOM 1448 O O . GLU A 1 193 ? -2.889 -11.177 -22.642 1.00 95.75 193 GLU A O 1
ATOM 1453 N N . MET A 1 194 ? -1.893 -9.164 -22.755 1.00 96.62 194 MET A N 1
ATOM 1454 C CA . MET A 1 194 ? -2.449 -8.817 -24.060 1.00 96.62 194 MET A CA 1
ATOM 1455 C C . MET A 1 194 ? -1.804 -9.666 -25.171 1.00 96.62 194 MET A C 1
ATOM 1457 O O . MET A 1 194 ? -0.578 -9.696 -25.286 1.00 96.62 194 MET A O 1
ATOM 1461 N N . PRO A 1 195 ? -2.586 -10.273 -26.083 1.00 94.69 195 PRO A N 1
ATOM 1462 C CA . PRO A 1 195 ? -2.044 -11.026 -27.213 1.00 94.69 195 PRO A CA 1
ATOM 1463 C C . PRO A 1 195 ? -1.218 -10.149 -28.161 1.00 94.69 195 PRO A C 1
ATOM 1465 O O . PRO A 1 195 ? -0.276 -10.616 -28.800 1.00 94.69 195 PRO A O 1
ATOM 1468 N N . ARG A 1 196 ? -1.607 -8.874 -28.286 1.00 96.06 196 ARG A N 1
ATOM 1469 C CA . ARG A 1 196 ? -0.960 -7.851 -29.114 1.00 96.06 196 ARG A CA 1
ATOM 1470 C C . ARG A 1 196 ? -1.015 -6.505 -28.383 1.00 96.06 196 ARG A C 1
ATOM 1472 O O . ARG A 1 196 ? -1.921 -5.720 -28.665 1.00 96.06 196 ARG A O 1
ATOM 1479 N N . PRO A 1 197 ? -0.105 -6.249 -27.428 1.00 96.94 197 PRO A N 1
ATOM 1480 C CA . PRO A 1 197 ? -0.101 -4.988 -26.703 1.00 96.94 197 PRO A CA 1
ATOM 1481 C C . PRO A 1 197 ? 0.146 -3.814 -27.665 1.00 96.94 197 PRO A C 1
ATOM 1483 O O . PRO A 1 197 ? 0.993 -3.925 -28.559 1.00 96.94 197 PRO A O 1
ATOM 1486 N N . PRO A 1 198 ? -0.559 -2.681 -27.502 1.00 98.00 198 PRO A N 1
ATOM 1487 C CA . PRO A 1 198 ? -0.260 -1.450 -28.219 1.00 98.00 198 PRO A CA 1
ATOM 1488 C C . PRO A 1 198 ? 1.203 -1.013 -28.086 1.00 98.00 198 PRO A C 1
ATOM 1490 O O . PRO A 1 198 ? 1.918 -1.386 -27.147 1.00 98.00 198 PRO A O 1
ATOM 1493 N N . GLY A 1 199 ? 1.643 -0.180 -29.031 1.00 97.88 199 GLY A N 1
ATOM 1494 C CA . GLY A 1 199 ? 3.019 0.317 -29.078 1.00 97.88 199 GLY A CA 1
ATOM 1495 C C . GLY A 1 199 ? 3.414 1.114 -27.834 1.00 97.88 199 GLY A C 1
ATOM 1496 O O . GLY A 1 199 ? 4.525 0.932 -27.337 1.00 97.88 199 GLY A O 1
ATOM 1497 N N . GLU A 1 200 ? 2.504 1.933 -27.298 1.00 97.94 200 GLU A N 1
ATOM 1498 C CA . GLU A 1 200 ? 2.729 2.729 -26.083 1.00 97.94 200 GLU A CA 1
ATOM 1499 C C . GLU A 1 200 ? 3.007 1.823 -24.873 1.00 97.94 200 GLU A C 1
ATOM 1501 O O . GLU A 1 200 ? 4.038 1.958 -24.214 1.00 97.94 200 GLU A O 1
ATOM 1506 N N . LEU A 1 201 ? 2.147 0.825 -24.639 1.00 98.56 201 LEU A N 1
ATOM 1507 C CA . LEU A 1 201 ? 2.298 -0.125 -23.532 1.00 98.56 201 LEU A CA 1
ATOM 1508 C C . LEU A 1 201 ? 3.560 -0.985 -23.666 1.00 98.56 201 LEU A C 1
ATOM 1510 O O . LEU A 1 201 ? 4.281 -1.196 -22.691 1.00 98.56 201 LEU A O 1
ATOM 1514 N N . SER A 1 202 ? 3.868 -1.438 -24.883 1.00 98.38 202 SER A N 1
ATOM 1515 C CA . SER A 1 202 ? 5.090 -2.204 -25.157 1.00 98.38 202 SER A CA 1
ATOM 1516 C C . SER A 1 202 ? 6.350 -1.374 -24.895 1.00 98.38 202 SER A C 1
ATOM 1518 O O . SER A 1 202 ? 7.313 -1.866 -24.306 1.00 98.38 202 SER A O 1
ATOM 1520 N N . THR A 1 203 ? 6.335 -0.100 -25.299 1.00 98.50 203 THR A N 1
ATOM 1521 C CA . THR A 1 203 ? 7.441 0.845 -25.078 1.00 98.50 203 THR A CA 1
ATOM 1522 C C . THR A 1 203 ? 7.628 1.123 -23.591 1.00 98.50 203 THR A C 1
ATOM 1524 O O . THR A 1 203 ? 8.754 1.075 -23.091 1.00 98.50 203 THR A O 1
ATOM 1527 N N . PHE A 1 204 ? 6.528 1.349 -22.870 1.00 98.69 204 PHE A N 1
ATOM 1528 C CA . PHE A 1 204 ? 6.543 1.498 -21.420 1.00 98.69 204 PHE A CA 1
ATOM 1529 C C . PHE A 1 204 ? 7.154 0.269 -20.737 1.00 98.69 204 PHE A C 1
ATOM 1531 O O . PHE A 1 204 ? 8.094 0.414 -19.958 1.00 98.69 204 PHE A O 1
ATOM 1538 N N . ALA A 1 205 ? 6.688 -0.939 -21.067 1.00 98.62 205 ALA A N 1
ATOM 1539 C CA . ALA A 1 205 ? 7.183 -2.169 -20.456 1.00 98.62 205 ALA A CA 1
ATOM 1540 C C . ALA A 1 205 ? 8.681 -2.393 -20.716 1.00 98.62 205 ALA A C 1
ATOM 1542 O O . ALA A 1 205 ? 9.431 -2.650 -19.774 1.00 98.62 205 ALA A O 1
ATOM 1543 N N . ALA A 1 206 ? 9.142 -2.209 -21.958 1.00 98.25 206 ALA A N 1
ATOM 1544 C CA . ALA A 1 206 ? 10.557 -2.344 -22.315 1.00 98.25 206 ALA A CA 1
ATOM 1545 C C . ALA A 1 206 ? 11.465 -1.388 -21.519 1.00 98.25 206 ALA A C 1
ATOM 1547 O O . ALA A 1 206 ? 12.598 -1.729 -21.177 1.00 98.25 206 ALA A O 1
ATOM 1548 N N . LYS A 1 207 ? 10.959 -0.193 -21.202 1.00 97.94 207 LYS A N 1
ATOM 1549 C CA . LYS A 1 207 ? 11.663 0.808 -20.400 1.00 97.94 207 LYS A CA 1
ATOM 1550 C C . LYS A 1 207 ? 11.628 0.494 -18.902 1.00 97.94 207 LYS A C 1
ATOM 1552 O O . LYS A 1 207 ? 12.650 0.620 -18.225 1.00 97.94 207 LYS A O 1
ATOM 1557 N N . ALA A 1 208 ? 10.460 0.113 -18.391 1.00 98.56 208 ALA A N 1
ATOM 1558 C CA . ALA A 1 208 ? 10.202 -0.052 -16.967 1.00 98.56 208 ALA A CA 1
ATOM 1559 C C . ALA A 1 208 ? 10.812 -1.342 -16.402 1.00 98.56 208 ALA A C 1
ATOM 1561 O O . ALA A 1 208 ? 11.405 -1.309 -15.326 1.00 98.56 208 ALA A O 1
ATOM 1562 N N . VAL A 1 209 ? 10.722 -2.467 -17.124 1.00 98.62 209 VAL A N 1
ATOM 1563 C CA . VAL A 1 209 ? 11.107 -3.797 -16.611 1.00 98.62 209 VAL A CA 1
ATOM 1564 C C . VAL A 1 209 ? 12.543 -3.849 -16.071 1.00 98.62 209 VAL A C 1
ATOM 1566 O O . VAL A 1 209 ? 12.703 -4.251 -14.917 1.00 98.62 209 VAL A O 1
ATOM 1569 N N . PRO A 1 210 ? 13.588 -3.398 -16.797 1.00 98.00 210 PRO A N 1
ATOM 1570 C CA . PRO A 1 210 ? 14.952 -3.453 -16.269 1.00 98.00 210 PRO A CA 1
ATOM 1571 C C . PRO A 1 210 ? 15.140 -2.585 -15.017 1.00 98.00 210 PRO A C 1
ATOM 1573 O O . PRO A 1 210 ? 15.920 -2.924 -14.135 1.00 98.00 210 PRO A O 1
ATOM 1576 N N . VAL A 1 211 ? 14.421 -1.462 -14.911 1.00 98.12 211 VAL A N 1
ATOM 1577 C CA . VAL A 1 211 ? 14.477 -0.599 -13.720 1.00 98.12 211 VAL A CA 1
ATOM 1578 C C . VAL A 1 211 ? 13.802 -1.271 -12.529 1.00 98.12 211 VAL A C 1
ATOM 1580 O O . VAL A 1 211 ? 14.372 -1.293 -11.439 1.00 98.12 211 VAL A O 1
ATOM 1583 N N . ILE A 1 212 ? 12.584 -1.781 -12.734 1.00 98.44 212 ILE A N 1
ATOM 1584 C CA . ILE A 1 212 ? 11.777 -2.421 -11.692 1.00 98.44 212 ILE A CA 1
ATOM 1585 C C . ILE A 1 212 ? 12.549 -3.608 -11.109 1.00 98.44 212 ILE A C 1
ATOM 1587 O O . ILE A 1 212 ? 12.729 -3.700 -9.896 1.00 98.44 212 ILE A O 1
ATOM 1591 N N . VAL A 1 213 ? 13.028 -4.498 -11.982 1.00 98.00 213 VAL A N 1
ATOM 1592 C CA . VAL A 1 213 ? 13.670 -5.750 -11.579 1.00 98.00 213 VAL A CA 1
ATOM 1593 C C . VAL A 1 213 ? 15.065 -5.492 -11.034 1.00 98.00 213 VAL A C 1
ATOM 1595 O O . VAL A 1 213 ? 15.342 -5.802 -9.877 1.00 98.00 213 VAL A O 1
ATOM 1598 N N . ASP A 1 214 ? 15.953 -4.941 -11.858 1.00 95.50 214 ASP A N 1
ATOM 1599 C CA . ASP A 1 214 ? 17.368 -4.911 -11.523 1.00 95.50 214 ASP A CA 1
ATOM 1600 C C . ASP A 1 214 ? 17.694 -3.727 -10.612 1.00 95.50 214 ASP A C 1
ATOM 1602 O O . ASP A 1 214 ? 18.365 -3.905 -9.595 1.00 95.50 214 ASP A O 1
ATOM 1606 N N . ASP A 1 215 ? 17.253 -2.515 -10.941 1.00 95.88 215 ASP A N 1
ATOM 1607 C CA . ASP A 1 215 ? 17.685 -1.317 -10.207 1.00 95.88 215 ASP A CA 1
ATOM 1608 C C . ASP A 1 215 ? 16.973 -1.121 -8.859 1.00 95.88 215 ASP A C 1
ATOM 1610 O O . ASP A 1 215 ? 17.510 -0.426 -7.994 1.00 95.88 215 ASP A O 1
ATOM 1614 N N . HIS A 1 216 ? 15.823 -1.769 -8.643 1.00 96.19 216 HIS A N 1
ATOM 1615 C CA . HIS A 1 216 ? 15.048 -1.651 -7.405 1.00 96.19 216 HIS A CA 1
ATOM 1616 C C . HIS A 1 216 ? 14.849 -2.997 -6.710 1.00 96.19 216 HIS A C 1
ATOM 1618 O O . HIS A 1 216 ? 15.541 -3.261 -5.730 1.00 96.19 216 HIS A O 1
ATOM 1624 N N . TYR A 1 217 ? 13.963 -3.875 -7.197 1.00 97.31 217 TYR A N 1
ATOM 1625 C CA . TYR A 1 217 ? 13.574 -5.066 -6.433 1.00 97.31 217 TYR A CA 1
ATOM 1626 C C . TYR A 1 217 ? 14.754 -5.969 -6.087 1.00 97.31 217 TYR A C 1
ATOM 1628 O O . TYR A 1 217 ? 14.950 -6.253 -4.912 1.00 97.31 217 TYR A O 1
ATOM 1636 N N . ARG A 1 218 ? 15.604 -6.355 -7.042 1.00 95.31 218 ARG A N 1
ATOM 1637 C CA . ARG A 1 218 ? 16.764 -7.207 -6.727 1.00 95.31 218 ARG A CA 1
ATOM 1638 C C . ARG A 1 218 ? 17.752 -6.528 -5.785 1.00 95.31 218 ARG A C 1
ATOM 1640 O O . ARG A 1 218 ? 18.246 -7.173 -4.869 1.00 95.31 218 ARG A O 1
ATOM 1647 N N . ARG A 1 219 ? 18.015 -5.231 -5.981 1.00 93.94 219 ARG A N 1
ATOM 1648 C CA . ARG A 1 219 ? 18.899 -4.455 -5.097 1.00 93.94 219 ARG A CA 1
ATOM 1649 C C . ARG A 1 219 ? 18.353 -4.374 -3.672 1.00 93.94 219 ARG A C 1
ATOM 1651 O O . ARG A 1 219 ? 19.141 -4.379 -2.733 1.00 93.94 219 ARG A O 1
ATOM 1658 N N . TRP A 1 220 ? 17.038 -4.249 -3.507 1.00 94.44 220 TRP A N 1
ATOM 1659 C CA . TRP A 1 220 ? 16.438 -4.149 -2.182 1.00 94.44 220 TRP A CA 1
ATOM 1660 C C . TRP A 1 220 ? 16.275 -5.507 -1.499 1.00 94.44 220 TRP A C 1
ATOM 1662 O O . TRP A 1 220 ? 16.462 -5.625 -0.289 1.00 94.44 220 TRP A O 1
ATOM 1672 N N . ILE A 1 221 ? 15.915 -6.534 -2.267 1.00 95.69 221 ILE A N 1
ATOM 1673 C CA . ILE A 1 221 ? 15.594 -7.875 -1.768 1.00 95.69 221 ILE A CA 1
ATOM 1674 C C . ILE A 1 221 ? 16.844 -8.662 -1.412 1.00 95.69 221 ILE A C 1
ATOM 1676 O O . ILE A 1 221 ? 16.806 -9.413 -0.442 1.00 95.69 221 ILE A O 1
ATOM 1680 N N . GLU A 1 222 ? 17.928 -8.489 -2.165 1.00 92.81 222 GLU A N 1
ATOM 1681 C CA . GLU A 1 222 ? 19.159 -9.250 -1.987 1.00 92.81 222 GLU A CA 1
ATOM 1682 C C . GLU A 1 222 ? 20.316 -8.343 -1.574 1.00 92.81 222 GLU A C 1
ATOM 1684 O O . GLU A 1 222 ? 20.548 -7.275 -2.142 1.00 92.81 222 GLU A O 1
ATOM 1689 N N . THR A 1 223 ? 21.102 -8.808 -0.607 1.00 84.31 223 THR A N 1
ATOM 1690 C CA . THR A 1 223 ? 22.354 -8.149 -0.237 1.00 84.31 223 THR A CA 1
ATOM 1691 C C . THR A 1 223 ? 23.470 -8.652 -1.151 1.00 84.31 223 THR A C 1
ATOM 1693 O O . THR A 1 223 ? 23.729 -9.854 -1.228 1.00 84.31 223 THR A O 1
ATOM 1696 N N . THR A 1 224 ? 24.201 -7.746 -1.810 1.00 81.88 224 THR A N 1
ATOM 1697 C CA . THR A 1 224 ? 25.469 -8.146 -2.445 1.00 81.88 224 THR A CA 1
ATOM 1698 C C . THR A 1 224 ? 26.460 -8.537 -1.342 1.00 81.88 224 THR A C 1
ATOM 1700 O O . THR A 1 224 ? 26.628 -7.753 -0.407 1.00 81.88 224 THR A O 1
ATOM 1703 N N . PRO A 1 225 ? 27.162 -9.685 -1.424 1.00 79.06 225 PRO A N 1
ATOM 1704 C CA . PRO A 1 225 ? 28.132 -10.081 -0.407 1.00 79.06 225 PRO A CA 1
ATOM 1705 C C . PRO A 1 225 ? 29.105 -8.950 -0.041 1.00 79.06 225 PRO A C 1
ATOM 1707 O O . PRO A 1 225 ? 29.790 -8.402 -0.903 1.00 79.06 225 PRO A O 1
ATOM 1710 N N . GLY A 1 226 ? 29.155 -8.600 1.247 1.00 75.38 226 GLY A N 1
ATOM 1711 C CA . GLY A 1 226 ? 30.007 -7.524 1.768 1.00 75.38 226 GLY A CA 1
ATOM 1712 C C . GLY A 1 226 ? 29.430 -6.106 1.664 1.00 75.38 226 GLY A C 1
ATOM 1713 O O . GLY A 1 226 ? 30.104 -5.165 2.078 1.00 75.38 226 GLY A O 1
ATOM 1714 N N . GLN A 1 227 ? 28.211 -5.934 1.151 1.00 80.50 227 GLN A N 1
ATOM 1715 C CA . GLN A 1 227 ? 27.465 -4.672 1.201 1.00 80.50 227 GLN A CA 1
ATOM 1716 C C . GLN A 1 227 ? 26.422 -4.717 2.323 1.00 80.50 227 GLN A C 1
ATOM 1718 O O . GLN A 1 227 ? 25.987 -5.803 2.702 1.00 80.50 227 GLN A O 1
ATOM 1723 N N . PRO A 1 228 ? 26.015 -3.574 2.894 1.00 80.69 228 PRO A N 1
ATOM 1724 C CA . PRO A 1 228 ? 24.815 -3.548 3.717 1.00 80.69 228 PRO A CA 1
ATOM 1725 C C . PRO A 1 228 ? 23.581 -3.757 2.842 1.00 80.69 228 PRO A C 1
ATOM 1727 O O . PRO A 1 228 ? 23.560 -3.373 1.670 1.00 80.69 228 PRO A O 1
ATOM 1730 N N . GLY A 1 229 ? 22.525 -4.308 3.426 1.00 80.00 229 GLY A N 1
ATOM 1731 C CA . GLY A 1 229 ? 21.232 -4.292 2.762 1.00 80.00 229 GLY A CA 1
ATOM 1732 C C . GLY A 1 229 ? 20.568 -2.913 2.802 1.00 80.00 229 GLY A C 1
ATOM 1733 O O . GLY A 1 229 ? 20.950 -2.030 3.577 1.00 80.00 229 GLY A O 1
ATOM 1734 N N . SER A 1 230 ? 19.565 -2.728 1.945 1.00 80.19 230 SER A N 1
ATOM 1735 C CA . SER A 1 230 ? 18.864 -1.454 1.759 1.00 80.19 230 SER A CA 1
ATOM 1736 C C . SER A 1 230 ? 17.822 -1.138 2.833 1.00 80.19 230 SER A C 1
ATOM 1738 O O . SER A 1 230 ? 17.186 -0.089 2.773 1.00 80.19 230 SER A O 1
ATOM 1740 N N . TRP A 1 231 ? 17.600 -2.042 3.784 1.00 77.38 231 TRP A N 1
ATOM 1741 C CA . TRP A 1 231 ? 16.597 -1.896 4.826 1.00 77.38 231 TRP A CA 1
ATOM 1742 C C . TRP A 1 231 ? 17.237 -1.501 6.145 1.00 77.38 231 TRP A C 1
ATOM 1744 O O . TRP A 1 231 ? 18.054 -2.232 6.710 1.00 77.38 231 TRP A O 1
ATOM 1754 N N . GLN A 1 232 ? 16.837 -0.346 6.663 1.00 73.50 232 GLN A N 1
ATOM 1755 C CA . GLN A 1 232 ? 17.254 0.120 7.975 1.00 73.50 232 GLN A CA 1
ATOM 1756 C C . GLN A 1 232 ? 16.040 0.167 8.887 1.00 73.50 232 GLN A C 1
ATOM 1758 O O . GLN A 1 232 ? 15.183 1.028 8.746 1.00 73.50 232 GLN A O 1
ATOM 1763 N N . VAL A 1 233 ? 15.991 -0.717 9.884 1.00 66.75 233 VAL A N 1
ATOM 1764 C CA . VAL A 1 233 ? 14.953 -0.680 10.942 1.00 66.75 233 VAL A CA 1
ATOM 1765 C C . VAL A 1 233 ? 15.359 0.300 12.049 1.00 66.75 233 VAL A C 1
ATOM 1767 O O . VAL A 1 233 ? 15.120 0.129 13.242 1.00 66.75 233 VAL A O 1
ATOM 1770 N N . ARG 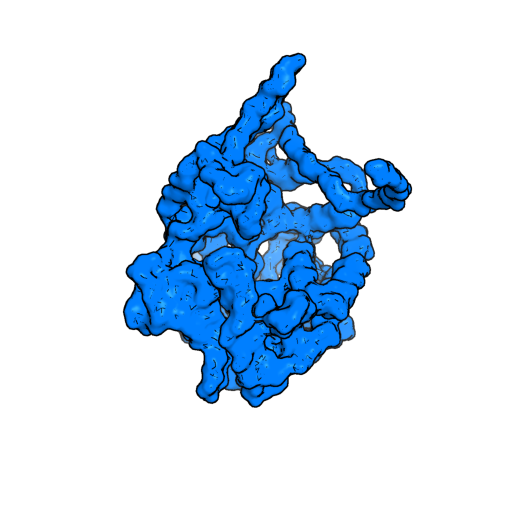A 1 234 ? 16.070 1.343 11.631 1.00 63.47 234 ARG A N 1
ATOM 1771 C CA . ARG A 1 234 ? 16.712 2.316 12.483 1.00 63.47 234 ARG A CA 1
ATOM 1772 C C . ARG A 1 234 ? 15.789 3.546 12.544 1.00 63.47 234 ARG A C 1
ATOM 1774 O O . ARG A 1 234 ? 15.540 4.171 11.528 1.00 63.47 234 ARG A O 1
ATOM 1781 N N . GLY A 1 235 ? 15.277 3.884 13.727 1.00 55.53 235 GLY A N 1
ATOM 1782 C CA . GLY A 1 235 ? 14.646 5.196 13.996 1.00 55.53 235 GLY A CA 1
ATOM 1783 C C . GLY A 1 235 ? 13.520 5.128 15.022 1.00 55.53 235 GLY A C 1
ATOM 1784 O O . GLY A 1 235 ? 12.930 6.132 15.389 1.00 55.53 235 GLY A O 1
ATOM 1785 N N . TRP A 1 236 ? 13.204 3.911 15.449 1.00 63.34 236 TRP A N 1
ATOM 1786 C CA . TRP A 1 236 ? 11.904 3.543 15.998 1.00 63.34 236 TRP A CA 1
ATOM 1787 C C . TRP A 1 236 ? 12.067 2.809 17.344 1.00 63.34 236 TRP A C 1
ATOM 1789 O O . TRP A 1 236 ? 11.203 2.055 17.764 1.00 63.34 236 TRP A O 1
ATOM 1799 N N . ALA A 1 237 ? 13.206 3.008 18.024 1.00 72.25 237 ALA A N 1
ATOM 1800 C CA . ALA A 1 237 ? 13.632 2.267 19.226 1.00 72.25 237 ALA A CA 1
ATOM 1801 C C . ALA A 1 237 ? 13.790 0.737 19.033 1.00 72.25 237 ALA A C 1
ATOM 1803 O O . ALA A 1 237 ? 13.925 -0.015 19.999 1.00 72.25 237 ALA A O 1
ATOM 1804 N N . CYS A 1 238 ? 13.828 0.284 17.779 1.00 83.00 238 CYS A N 1
ATOM 1805 C CA . CYS A 1 238 ? 14.063 -1.105 17.388 1.00 83.00 238 CYS A CA 1
ATOM 1806 C C . CYS A 1 238 ? 15.560 -1.450 17.318 1.00 83.00 238 CYS A C 1
ATOM 1808 O O . CYS A 1 238 ? 16.420 -0.623 17.623 1.00 83.00 238 CYS A O 1
ATOM 1810 N N . ASN A 1 239 ? 15.884 -2.681 16.899 1.00 86.38 239 ASN A N 1
ATOM 1811 C CA . ASN A 1 239 ? 17.265 -3.088 16.629 1.00 86.38 239 ASN A CA 1
ATOM 1812 C C . ASN A 1 239 ? 17.915 -2.200 15.568 1.00 86.38 239 ASN A C 1
ATOM 1814 O O . ASN A 1 239 ? 17.354 -1.993 14.491 1.00 86.38 239 ASN A O 1
ATOM 1818 N N . SER A 1 240 ? 19.143 -1.755 15.828 1.00 81.75 240 SER A N 1
ATOM 1819 C CA . SER A 1 240 ? 19.940 -1.093 14.804 1.00 81.75 240 SER A CA 1
ATOM 1820 C C . SER A 1 240 ? 20.663 -2.105 13.912 1.00 81.75 240 SER A C 1
ATOM 1822 O O . SER A 1 240 ? 21.362 -3.006 14.366 1.00 81.75 240 SER A O 1
ATOM 1824 N N . GLY A 1 241 ? 20.495 -1.953 12.599 1.00 83.88 241 GLY A N 1
ATOM 1825 C CA . GLY A 1 241 ? 21.098 -2.840 11.608 1.00 83.88 241 GLY A CA 1
ATOM 1826 C C . GLY A 1 241 ? 20.777 -2.405 10.185 1.00 83.88 241 GLY A C 1
ATOM 1827 O O . GLY A 1 241 ? 19.945 -1.522 9.981 1.00 83.88 241 GLY A O 1
ATOM 1828 N N . THR A 1 242 ? 21.476 -3.010 9.232 1.00 86.00 242 THR A N 1
ATOM 1829 C CA . THR A 1 242 ? 21.199 -2.914 7.797 1.00 86.00 242 THR A CA 1
ATOM 1830 C C . THR A 1 242 ? 20.908 -4.319 7.295 1.00 86.00 242 THR A C 1
ATOM 1832 O O . THR A 1 242 ? 21.752 -5.201 7.455 1.00 86.00 242 THR A O 1
ATOM 1835 N N . PHE A 1 243 ? 19.741 -4.524 6.708 1.00 89.88 243 PHE A N 1
ATOM 1836 C CA . PHE A 1 243 ? 19.254 -5.821 6.254 1.00 89.88 243 PHE A CA 1
ATOM 1837 C C . PHE A 1 243 ? 18.857 -5.702 4.792 1.00 89.88 243 PHE A C 1
ATOM 1839 O O . PHE A 1 243 ? 18.411 -4.642 4.357 1.00 89.88 243 PHE A O 1
ATOM 1846 N N . SER A 1 244 ? 19.000 -6.762 4.010 1.00 93.19 244 SER A N 1
ATOM 1847 C CA . SER A 1 244 ? 18.184 -6.876 2.804 1.00 93.19 244 SER A CA 1
ATOM 1848 C C . SER A 1 244 ? 16.714 -6.928 3.200 1.00 93.19 244 SER A C 1
ATOM 1850 O O . SER A 1 244 ? 16.367 -7.287 4.330 1.00 93.19 244 SER A O 1
ATOM 1852 N N . HIS A 1 245 ? 15.823 -6.622 2.266 1.00 95.56 245 HIS A N 1
ATOM 1853 C CA . HIS A 1 245 ? 14.401 -6.794 2.518 1.00 95.56 245 HIS A CA 1
ATOM 1854 C C . HIS A 1 245 ? 14.040 -8.270 2.757 1.00 95.56 245 HIS A C 1
ATOM 1856 O O . HIS A 1 245 ? 13.201 -8.558 3.604 1.00 95.56 245 HIS A O 1
ATOM 1862 N N . ARG A 1 246 ? 14.746 -9.232 2.140 1.00 96.81 246 ARG A N 1
ATOM 1863 C CA . ARG A 1 246 ? 14.595 -10.660 2.473 1.00 96.81 246 ARG A CA 1
ATOM 1864 C C . ARG A 1 246 ? 14.932 -10.956 3.936 1.00 96.81 246 ARG A C 1
ATOM 1866 O O . ARG A 1 246 ? 14.142 -11.599 4.623 1.00 96.81 246 ARG A O 1
ATOM 1873 N N . GLU A 1 247 ? 16.082 -10.492 4.423 1.00 95.88 247 GLU A N 1
ATOM 1874 C CA . GLU A 1 247 ? 16.464 -10.644 5.836 1.00 95.88 247 GLU A CA 1
ATOM 1875 C C . GLU A 1 247 ? 15.471 -9.928 6.762 1.00 95.88 247 GLU A C 1
ATOM 1877 O O . GLU A 1 247 ? 15.143 -10.444 7.829 1.00 95.88 247 GLU A O 1
ATOM 1882 N N . HIS A 1 248 ? 14.954 -8.766 6.350 1.00 95.00 248 HIS A N 1
ATOM 1883 C CA . HIS A 1 248 ? 13.908 -8.056 7.081 1.00 95.00 248 HIS A CA 1
ATOM 1884 C C . HIS A 1 248 ? 12.636 -8.899 7.223 1.00 95.00 248 HIS A C 1
ATOM 1886 O O . HIS A 1 248 ? 12.161 -9.083 8.343 1.00 95.00 248 HIS A O 1
ATOM 1892 N N . LEU A 1 249 ? 12.130 -9.473 6.128 1.00 96.44 249 LEU A N 1
ATOM 1893 C CA . LEU A 1 249 ? 10.959 -10.348 6.154 1.00 96.44 249 LEU A CA 1
ATOM 1894 C C . LEU A 1 249 ? 11.197 -11.607 7.000 1.00 96.44 249 LEU A C 1
ATOM 1896 O O . LEU A 1 249 ? 10.322 -11.984 7.775 1.00 96.44 249 LEU A O 1
ATOM 1900 N N . ASP A 1 250 ? 12.380 -12.227 6.933 1.00 96.81 250 ASP A N 1
ATOM 1901 C CA . ASP A 1 250 ? 12.722 -13.366 7.802 1.00 96.81 250 ASP A CA 1
ATOM 1902 C C . ASP A 1 250 ? 12.712 -12.971 9.288 1.00 96.81 250 ASP A C 1
ATOM 1904 O O . ASP A 1 250 ? 12.199 -13.702 10.141 1.00 96.81 250 ASP A O 1
ATOM 1908 N N . ASN A 1 251 ? 13.224 -11.783 9.610 1.00 95.81 251 ASN A N 1
ATOM 1909 C CA . ASN A 1 251 ? 13.192 -11.248 10.966 1.00 95.81 251 ASN A CA 1
ATOM 1910 C C . ASN A 1 251 ? 11.766 -10.924 11.427 1.00 95.81 251 ASN A C 1
ATOM 1912 O O . ASN A 1 251 ? 11.440 -11.211 12.580 1.00 95.81 251 ASN A O 1
ATOM 1916 N N . LEU A 1 252 ? 10.911 -10.385 10.551 1.00 95.81 252 LEU A N 1
ATOM 1917 C CA . LEU A 1 252 ? 9.491 -10.184 10.839 1.00 95.81 252 LEU A CA 1
ATOM 1918 C C . LEU A 1 252 ? 8.794 -11.526 11.087 1.00 95.81 252 LEU A C 1
ATOM 1920 O O . LEU A 1 252 ? 8.130 -11.679 12.117 1.00 95.81 252 LEU A O 1
ATOM 1924 N N . LEU A 1 253 ? 8.976 -12.517 10.210 1.00 96.62 253 LEU A N 1
ATOM 1925 C CA . LEU A 1 253 ? 8.359 -13.842 10.342 1.00 96.62 253 LEU A CA 1
ATOM 1926 C C . LEU A 1 253 ? 8.635 -14.444 11.724 1.00 96.62 253 LEU A C 1
ATOM 1928 O O . LEU A 1 253 ? 7.723 -14.906 12.406 1.00 96.62 253 LEU A O 1
ATOM 1932 N N . HIS A 1 254 ? 9.886 -14.344 12.168 1.00 96.81 254 HIS A N 1
ATOM 1933 C CA . HIS A 1 254 ? 10.357 -14.894 13.436 1.00 96.81 254 HIS A CA 1
ATOM 1934 C C . HIS A 1 254 ? 10.287 -13.912 14.617 1.00 96.81 254 HIS A C 1
ATOM 1936 O O . HIS A 1 254 ? 10.808 -14.219 15.688 1.00 96.81 254 HIS A O 1
ATOM 1942 N N . ARG A 1 255 ? 9.671 -12.737 14.430 1.00 95.06 255 ARG A N 1
ATOM 1943 C CA . ARG A 1 255 ? 9.534 -11.667 15.435 1.00 95.06 255 ARG A CA 1
ATOM 1944 C C . ARG A 1 255 ? 10.852 -11.323 16.149 1.00 95.06 255 ARG A C 1
ATOM 1946 O O . ARG A 1 255 ? 10.891 -11.178 17.369 1.00 95.06 255 ARG A O 1
ATOM 1953 N N . ARG A 1 256 ? 11.957 -11.247 15.400 1.00 94.69 256 ARG A N 1
ATOM 1954 C CA . ARG A 1 256 ? 13.305 -11.056 15.965 1.00 94.69 256 ARG A CA 1
ATOM 1955 C C . ARG A 1 256 ? 13.612 -9.611 16.328 1.00 94.69 256 ARG A C 1
ATOM 1957 O O . ARG A 1 256 ? 14.532 -9.383 17.118 1.00 94.69 256 ARG A O 1
ATOM 1964 N N . TYR A 1 257 ? 12.877 -8.639 15.790 1.00 92.12 257 TYR A N 1
ATOM 1965 C CA . TYR A 1 257 ? 13.060 -7.262 16.222 1.00 92.12 257 TYR A CA 1
ATOM 1966 C C . TYR A 1 257 ? 12.620 -7.107 17.680 1.00 92.12 257 TYR A C 1
ATOM 1968 O O . TYR A 1 257 ? 11.685 -7.743 18.153 1.00 92.12 257 TYR A O 1
ATOM 1976 N N . GLY A 1 258 ? 13.355 -6.300 18.426 1.00 88.50 258 GLY A N 1
ATOM 1977 C CA . GLY A 1 258 ? 13.260 -6.188 19.869 1.00 88.50 258 GLY A CA 1
ATOM 1978 C C . GLY A 1 258 ? 13.842 -7.351 20.677 1.00 88.50 258 GLY A C 1
ATOM 1979 O O . GLY A 1 258 ? 13.707 -7.371 21.899 1.00 88.50 258 GLY A O 1
ATOM 1980 N N . THR A 1 259 ? 14.524 -8.304 20.042 1.00 90.31 259 THR A N 1
ATOM 1981 C CA . THR A 1 259 ? 15.166 -9.428 20.742 1.00 90.31 259 THR A CA 1
ATOM 1982 C C . THR A 1 259 ? 16.690 -9.334 20.678 1.00 90.31 259 THR A C 1
ATOM 1984 O O . THR A 1 259 ? 17.248 -8.546 19.911 1.00 90.31 259 THR A O 1
ATOM 1987 N N . ASP A 1 260 ? 17.371 -10.170 21.467 1.00 90.81 260 ASP A N 1
ATOM 1988 C CA . ASP A 1 260 ? 18.835 -10.315 21.426 1.00 90.81 260 ASP A CA 1
ATOM 1989 C C . ASP A 1 260 ? 19.324 -11.097 20.192 1.00 90.81 260 ASP A C 1
ATOM 1991 O O . ASP A 1 260 ? 20.528 -11.226 19.979 1.00 90.81 260 ASP A O 1
ATOM 1995 N N . ALA A 1 261 ? 18.412 -11.618 19.359 1.00 92.56 261 ALA A N 1
ATOM 1996 C CA . ALA A 1 261 ? 18.766 -12.311 18.120 1.00 92.56 261 ALA A CA 1
ATOM 1997 C C . ALA A 1 261 ? 19.323 -11.361 17.046 1.00 92.56 261 ALA A C 1
ATOM 1999 O O . ALA A 1 261 ? 19.933 -11.819 16.081 1.00 92.56 261 ALA A O 1
ATOM 2000 N N . LEU A 1 262 ? 19.110 -10.052 17.203 1.00 91.06 262 LEU A N 1
ATOM 2001 C CA . LEU A 1 262 ? 19.593 -9.015 16.300 1.00 91.06 262 LEU A CA 1
ATOM 2002 C C . LEU A 1 262 ? 20.472 -8.010 17.060 1.00 91.06 262 LEU A C 1
ATOM 2004 O O . LEU A 1 262 ? 20.240 -7.746 18.243 1.00 91.06 262 LEU A O 1
ATOM 2008 N N . PRO A 1 263 ? 21.478 -7.412 16.400 1.00 86.56 263 PRO A N 1
ATOM 2009 C CA . PRO A 1 263 ? 22.333 -6.413 17.030 1.00 86.56 263 PRO A CA 1
ATOM 2010 C C . PRO A 1 263 ? 21.551 -5.150 17.411 1.00 86.56 263 PRO A C 1
ATOM 2012 O O . PRO A 1 263 ? 20.439 -4.911 16.943 1.00 86.56 263 PRO A O 1
ATOM 2015 N N . GLY A 1 264 ? 22.145 -4.325 18.276 1.00 84.25 264 GLY A N 1
ATOM 2016 C CA . GLY A 1 264 ? 21.651 -2.970 18.517 1.00 84.25 264 GLY A CA 1
ATOM 2017 C C . GLY A 1 264 ? 20.269 -2.886 19.162 1.00 84.25 264 GLY A C 1
ATOM 2018 O O . GLY A 1 264 ? 19.537 -1.942 18.878 1.00 84.25 264 GLY A O 1
ATOM 2019 N N . ARG A 1 265 ? 19.894 -3.880 19.973 1.00 83.94 265 ARG A N 1
ATOM 2020 C CA . ARG A 1 265 ? 18.614 -3.923 20.689 1.00 83.94 265 ARG A CA 1
ATOM 2021 C C . ARG A 1 265 ? 18.464 -2.708 21.619 1.00 83.94 265 ARG A C 1
ATOM 2023 O O . ARG A 1 265 ? 19.376 -2.401 22.387 1.00 83.94 265 ARG A O 1
ATOM 2030 N N . GLY A 1 266 ? 17.308 -2.044 21.564 1.00 79.31 266 GLY A N 1
ATOM 2031 C CA . GLY A 1 266 ? 16.903 -1.042 22.556 1.00 79.31 266 GLY A CA 1
ATOM 2032 C C . GLY A 1 266 ? 16.617 -1.668 23.929 1.00 79.31 266 GLY A C 1
ATOM 2033 O O . GLY A 1 266 ? 16.399 -2.873 24.024 1.00 79.31 266 GLY A O 1
ATOM 2034 N N . ALA A 1 267 ? 16.613 -0.864 24.998 1.00 82.62 267 ALA A N 1
ATOM 2035 C CA . ALA A 1 267 ? 16.364 -1.363 26.358 1.00 82.62 267 ALA A CA 1
ATOM 2036 C C . ALA A 1 267 ? 14.981 -2.029 26.489 1.00 82.62 267 ALA A C 1
ATOM 2038 O O . ALA A 1 267 ? 14.894 -3.154 26.972 1.00 82.62 267 ALA A O 1
ATOM 2039 N N . ASP A 1 268 ? 13.949 -1.370 25.955 1.00 84.38 268 ASP A N 1
ATOM 2040 C CA . ASP A 1 268 ? 12.559 -1.831 25.946 1.00 84.38 268 ASP A CA 1
ATOM 2041 C C . ASP A 1 268 ? 11.983 -1.641 24.536 1.00 84.38 268 ASP A C 1
ATOM 2043 O O . ASP A 1 268 ? 11.391 -0.604 24.228 1.00 84.38 268 ASP A O 1
ATOM 2047 N N . PRO A 1 269 ? 12.239 -2.588 23.624 1.00 84.12 269 PRO A N 1
ATOM 2048 C CA . PRO A 1 269 ? 11.847 -2.430 22.240 1.00 84.12 269 PRO A CA 1
ATOM 2049 C C . PRO A 1 269 ? 10.326 -2.593 22.097 1.00 84.12 269 PRO A C 1
ATOM 2051 O O . PRO A 1 269 ? 9.761 -3.569 22.599 1.00 84.12 269 PRO A O 1
ATOM 2054 N N . PRO A 1 270 ? 9.658 -1.660 21.411 1.00 88.25 270 PRO A N 1
ATOM 2055 C CA . PRO A 1 270 ? 8.207 -1.650 21.299 1.00 88.25 270 PRO A CA 1
ATOM 2056 C C . PRO A 1 270 ? 7.678 -2.708 20.319 1.00 88.25 270 PRO A C 1
ATOM 2058 O O . PRO A 1 270 ? 8.403 -3.203 19.451 1.00 88.25 270 PRO A O 1
ATOM 2061 N N . ALA A 1 271 ? 6.389 -3.048 20.435 1.00 90.19 271 ALA A N 1
ATOM 2062 C CA . ALA A 1 271 ? 5.754 -4.093 19.623 1.00 90.19 271 ALA A CA 1
ATOM 2063 C C . ALA A 1 271 ? 5.813 -3.788 18.115 1.00 90.19 271 ALA A C 1
ATOM 2065 O O . ALA A 1 271 ? 6.060 -4.691 17.307 1.00 90.19 271 ALA A O 1
ATOM 2066 N N . TYR A 1 272 ? 5.711 -2.504 17.760 1.00 91.94 272 TYR A N 1
ATOM 2067 C CA . TYR A 1 272 ? 5.751 -2.007 16.382 1.00 91.94 272 TYR A CA 1
ATOM 2068 C C . TYR A 1 272 ? 7.057 -2.243 15.642 1.00 91.94 272 TYR A C 1
ATOM 2070 O O . TYR A 1 2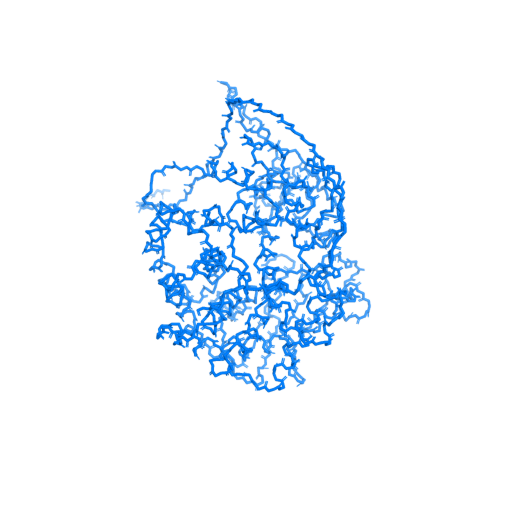72 ? 7.094 -2.130 14.421 1.00 91.94 272 TYR A O 1
ATOM 2078 N N . CYS A 1 273 ? 8.105 -2.687 16.332 1.00 91.75 273 CYS A N 1
ATOM 2079 C CA . CYS A 1 273 ? 9.311 -3.167 15.676 1.00 91.75 273 CYS A CA 1
ATOM 2080 C C . CYS A 1 273 ? 9.098 -4.424 14.823 1.00 91.75 273 CYS A C 1
ATOM 2082 O O . CYS A 1 273 ? 9.920 -4.709 13.957 1.00 91.75 273 CYS A O 1
ATOM 2084 N N . ASN A 1 274 ? 8.027 -5.185 15.070 1.00 94.12 274 ASN A N 1
ATOM 2085 C CA . ASN A 1 274 ? 7.673 -6.373 14.292 1.00 94.12 274 ASN A CA 1
ATOM 2086 C C . ASN A 1 274 ? 6.374 -6.206 13.489 1.00 94.12 274 ASN A C 1
ATOM 2088 O O . ASN A 1 274 ? 5.858 -7.211 12.984 1.00 94.12 274 ASN A O 1
ATOM 2092 N N . ALA A 1 275 ? 5.837 -4.987 13.393 1.00 94.75 275 ALA A N 1
ATOM 2093 C CA . ALA A 1 275 ? 4.692 -4.707 12.539 1.00 94.75 275 ALA A CA 1
ATOM 2094 C C . ALA A 1 275 ? 5.103 -4.807 11.067 1.00 94.75 275 ALA A C 1
ATOM 2096 O O . ALA A 1 275 ? 6.209 -4.411 10.694 1.00 94.75 275 ALA A O 1
ATOM 2097 N N . LEU A 1 276 ? 4.210 -5.341 10.239 1.00 95.81 276 LEU A N 1
ATOM 2098 C CA . LEU A 1 276 ? 4.321 -5.191 8.799 1.00 95.81 276 LEU A CA 1
ATOM 2099 C C . LEU A 1 276 ? 4.108 -3.714 8.437 1.00 95.81 276 LEU A C 1
ATOM 2101 O O . LEU A 1 276 ? 3.401 -2.984 9.135 1.00 95.81 276 LEU A O 1
ATOM 2105 N N . THR A 1 277 ? 4.692 -3.273 7.331 1.00 94.62 277 THR A N 1
ATOM 2106 C CA . THR A 1 277 ? 4.562 -1.903 6.830 1.00 94.62 277 THR A CA 1
ATOM 2107 C C . THR A 1 277 ? 4.024 -1.868 5.404 1.00 94.62 277 THR A C 1
ATOM 2109 O O . THR A 1 277 ? 4.003 -2.871 4.685 1.00 94.62 277 THR A O 1
ATOM 2112 N N . ASP A 1 278 ? 3.612 -0.676 4.969 1.00 94.19 278 ASP A N 1
ATOM 2113 C CA . ASP A 1 278 ? 3.221 -0.399 3.585 1.00 94.19 278 ASP A CA 1
ATOM 2114 C C . ASP A 1 278 ? 4.267 -0.893 2.576 1.00 94.19 278 ASP A C 1
ATOM 2116 O O . ASP A 1 278 ? 3.916 -1.428 1.525 1.00 94.19 278 ASP A O 1
ATOM 2120 N N . VAL A 1 279 ? 5.554 -0.714 2.892 1.00 95.38 279 VAL A N 1
ATOM 2121 C CA . VAL A 1 279 ? 6.632 -1.038 1.956 1.00 95.38 279 VAL A CA 1
ATOM 2122 C C . VAL A 1 279 ? 6.759 -2.538 1.749 1.00 95.38 279 VAL A C 1
ATOM 2124 O O . VAL A 1 279 ? 6.940 -2.987 0.617 1.00 95.38 279 VAL A O 1
ATOM 2127 N N . ASP A 1 280 ? 6.603 -3.311 2.824 1.00 96.81 280 ASP A N 1
ATOM 2128 C CA . ASP A 1 280 ? 6.640 -4.768 2.755 1.00 96.81 280 ASP A CA 1
ATOM 2129 C C . ASP A 1 280 ? 5.558 -5.274 1.802 1.00 96.81 280 ASP A C 1
ATOM 2131 O O . ASP A 1 280 ? 5.844 -6.027 0.871 1.00 96.81 280 ASP A O 1
ATOM 2135 N N . LEU A 1 281 ? 4.328 -4.785 1.980 1.00 97.38 281 LEU A N 1
ATOM 2136 C CA . LEU A 1 281 ? 3.192 -5.138 1.135 1.00 97.38 281 LEU A CA 1
ATOM 2137 C C . LEU A 1 281 ? 3.436 -4.768 -0.335 1.00 97.38 281 LEU A C 1
ATOM 2139 O O . LEU A 1 281 ? 3.215 -5.599 -1.221 1.00 97.38 281 LEU A O 1
ATOM 2143 N N . TRP A 1 282 ? 3.918 -3.552 -0.607 1.00 97.75 282 TRP A N 1
ATOM 2144 C CA . TRP A 1 282 ? 4.148 -3.090 -1.976 1.00 97.75 282 TRP A CA 1
ATOM 2145 C C . TRP A 1 282 ? 5.262 -3.836 -2.697 1.00 97.75 282 TRP A C 1
ATOM 2147 O O . TRP A 1 282 ? 5.108 -4.163 -3.876 1.00 97.75 282 TRP A O 1
ATOM 2157 N N . MET A 1 283 ? 6.360 -4.145 -2.010 1.00 98.00 283 MET A N 1
ATOM 2158 C CA . MET A 1 283 ? 7.444 -4.922 -2.605 1.00 98.00 283 MET A CA 1
ATOM 2159 C C . MET A 1 283 ? 7.011 -6.364 -2.888 1.00 98.00 283 MET A C 1
ATOM 2161 O O . MET A 1 283 ? 7.220 -6.842 -4.003 1.00 98.00 283 MET A O 1
ATOM 2165 N N . ILE A 1 284 ? 6.344 -7.036 -1.940 1.00 97.56 284 ILE A N 1
ATOM 2166 C CA . ILE A 1 284 ? 5.862 -8.415 -2.130 1.00 97.56 284 ILE A CA 1
ATOM 2167 C C . ILE A 1 284 ? 4.887 -8.483 -3.313 1.00 97.56 284 ILE A C 1
ATOM 2169 O O . ILE A 1 284 ? 5.058 -9.309 -4.213 1.00 97.56 284 ILE A O 1
ATOM 2173 N N . ALA A 1 285 ? 3.888 -7.597 -3.349 1.00 97.56 285 ALA A N 1
ATOM 2174 C CA . ALA A 1 285 ? 2.904 -7.573 -4.426 1.00 97.56 285 ALA A CA 1
ATOM 2175 C C . ALA A 1 285 ? 3.530 -7.190 -5.774 1.00 97.56 285 ALA A C 1
ATOM 2177 O O . ALA A 1 285 ? 3.233 -7.812 -6.789 1.00 97.56 285 ALA A O 1
ATOM 2178 N N . GLY A 1 286 ? 4.428 -6.206 -5.799 1.00 98.31 286 GLY A N 1
ATOM 2179 C CA . GLY A 1 286 ? 5.077 -5.762 -7.030 1.00 98.31 286 GLY A CA 1
ATOM 2180 C C . GLY A 1 286 ? 5.975 -6.829 -7.657 1.00 98.31 286 GLY A C 1
ATOM 2181 O O . GLY A 1 286 ? 5.949 -7.021 -8.873 1.00 98.31 286 GLY A O 1
ATOM 2182 N N . VAL A 1 287 ? 6.706 -7.596 -6.840 1.00 98.19 287 VAL A N 1
ATOM 2183 C CA . VAL A 1 287 ? 7.474 -8.755 -7.323 1.00 98.19 287 VAL A CA 1
ATOM 2184 C C . VAL A 1 287 ? 6.550 -9.843 -7.868 1.00 98.19 287 VAL A C 1
ATOM 2186 O O . VAL A 1 287 ? 6.849 -10.431 -8.909 1.00 98.19 287 VAL A O 1
ATOM 2189 N N . LEU A 1 288 ? 5.412 -10.093 -7.215 1.00 97.06 288 LEU A N 1
ATOM 2190 C CA . LEU A 1 288 ? 4.418 -11.040 -7.718 1.00 97.06 288 LEU A CA 1
ATOM 2191 C C . LEU A 1 288 ? 3.862 -10.616 -9.088 1.00 97.06 288 LEU A C 1
ATOM 2193 O O . LEU A 1 288 ? 3.740 -11.459 -9.974 1.00 97.06 288 LEU A O 1
ATOM 2197 N N . GLU A 1 289 ? 3.588 -9.325 -9.298 1.00 98.25 289 GLU A N 1
ATOM 2198 C CA . GLU A 1 289 ? 3.162 -8.805 -10.606 1.00 98.25 289 GLU A CA 1
ATOM 2199 C C . GLU A 1 289 ? 4.240 -9.012 -11.685 1.00 98.25 289 GLU A C 1
ATOM 2201 O O . GLU A 1 289 ? 3.922 -9.421 -12.801 1.00 98.25 289 GLU A O 1
ATOM 2206 N N . VAL A 1 290 ? 5.525 -8.815 -11.361 1.00 98.44 290 VAL A N 1
ATOM 2207 C CA . VAL A 1 290 ? 6.644 -9.099 -12.283 1.00 98.44 290 VAL A CA 1
ATOM 2208 C C . VAL A 1 290 ? 6.709 -10.582 -12.651 1.00 98.44 290 VAL A C 1
ATOM 2210 O O . VAL A 1 290 ? 6.830 -10.918 -13.831 1.00 98.44 290 VAL A O 1
ATOM 2213 N N . LEU A 1 291 ? 6.622 -11.478 -11.664 1.00 97.00 291 LEU A N 1
ATOM 2214 C CA . LEU A 1 291 ? 6.623 -12.927 -11.892 1.00 97.00 291 LEU A CA 1
ATOM 2215 C C . LEU A 1 291 ? 5.437 -13.353 -12.763 1.00 97.00 291 LEU A C 1
ATOM 2217 O O . LEU A 1 291 ? 5.602 -14.149 -13.691 1.00 97.00 291 LEU A O 1
ATOM 2221 N N . ALA A 1 292 ? 4.260 -12.780 -12.511 1.00 96.38 292 ALA A N 1
ATOM 2222 C CA . ALA A 1 292 ? 3.072 -12.999 -13.321 1.00 96.38 292 ALA A CA 1
ATOM 2223 C C . ALA A 1 292 ? 3.254 -12.513 -14.761 1.00 96.38 292 ALA A C 1
ATOM 2225 O O . ALA A 1 292 ? 2.941 -13.247 -15.700 1.00 96.38 292 ALA A O 1
ATOM 2226 N N . ALA A 1 293 ? 3.823 -11.322 -14.950 1.00 97.62 293 ALA A N 1
ATOM 2227 C CA . ALA A 1 293 ? 4.123 -10.785 -16.270 1.00 97.62 293 ALA A CA 1
ATOM 2228 C C . ALA A 1 293 ? 5.109 -11.679 -17.038 1.00 97.62 293 ALA A C 1
ATOM 2230 O O . ALA A 1 293 ? 4.878 -11.991 -18.206 1.00 97.62 293 ALA A O 1
ATOM 2231 N N . HIS A 1 294 ? 6.165 -12.151 -16.366 1.00 97.19 294 HIS A N 1
ATOM 2232 C CA . HIS A 1 294 ? 7.131 -13.086 -16.938 1.00 97.19 294 HIS A CA 1
ATOM 2233 C C . HIS A 1 294 ? 6.480 -14.410 -17.346 1.00 97.19 294 HIS A C 1
ATOM 2235 O O . HIS A 1 294 ? 6.710 -14.868 -18.460 1.00 97.19 294 HIS A O 1
ATOM 2241 N N . GLN A 1 295 ? 5.634 -15.011 -16.501 1.00 95.44 295 GLN A N 1
ATOM 2242 C CA . GLN A 1 295 ? 4.953 -16.263 -16.850 1.00 95.44 295 GLN A CA 1
ATOM 2243 C C . GLN A 1 295 ? 4.056 -16.101 -18.088 1.00 95.44 295 GLN A C 1
ATOM 2245 O O . GLN A 1 295 ? 3.959 -17.018 -18.904 1.00 95.44 295 GLN A O 1
ATOM 2250 N N . ARG A 1 296 ? 3.381 -14.952 -18.225 1.00 95.31 296 ARG A N 1
ATOM 2251 C CA . ARG A 1 296 ? 2.479 -14.675 -19.353 1.00 95.31 296 ARG A CA 1
ATOM 2252 C C . ARG A 1 296 ? 3.235 -14.356 -20.639 1.00 95.31 296 ARG A C 1
ATOM 2254 O O . ARG A 1 296 ? 2.881 -14.882 -21.690 1.00 95.31 296 ARG A O 1
ATOM 2261 N N . SER A 1 297 ? 4.278 -13.531 -20.556 1.00 97.31 297 SER A N 1
ATOM 2262 C CA . SER A 1 297 ? 5.078 -13.119 -21.708 1.00 97.31 297 SER A CA 1
ATOM 2263 C C . SER A 1 297 ? 6.565 -13.007 -21.347 1.00 97.31 297 SER A C 1
ATOM 2265 O O . SER A 1 297 ? 7.072 -11.905 -21.107 1.00 97.31 297 SER A O 1
ATOM 2267 N N . PRO A 1 298 ? 7.315 -14.129 -21.376 1.00 97.25 298 PRO A N 1
ATOM 2268 C CA . PRO A 1 298 ? 8.752 -14.126 -21.096 1.00 97.25 298 PRO A CA 1
ATOM 2269 C C . PRO A 1 298 ? 9.559 -13.259 -22.071 1.00 97.25 298 PRO A C 1
ATOM 2271 O O . PRO A 1 298 ? 10.662 -12.832 -21.751 1.00 97.25 298 PRO A O 1
ATOM 2274 N N . ALA A 1 299 ? 9.026 -13.010 -23.272 1.00 97.50 299 ALA A N 1
ATOM 2275 C CA . ALA A 1 299 ? 9.652 -12.137 -24.260 1.00 97.50 299 ALA A CA 1
ATOM 2276 C C . ALA A 1 299 ? 9.524 -10.650 -23.889 1.00 97.50 299 ALA A C 1
ATOM 2278 O O . ALA A 1 299 ? 10.456 -9.888 -24.135 1.00 97.50 299 ALA A O 1
ATOM 2279 N N . LEU A 1 300 ? 8.391 -10.240 -23.303 1.00 97.25 300 LEU A N 1
ATOM 2280 C CA . LEU A 1 300 ? 8.177 -8.863 -22.847 1.00 97.25 300 LEU A CA 1
ATOM 2281 C C . LEU A 1 300 ? 8.878 -8.601 -21.510 1.00 97.25 300 LEU A C 1
ATOM 2283 O O . LEU A 1 300 ? 9.444 -7.530 -21.307 1.00 97.25 300 LEU A O 1
ATOM 2287 N N . VAL A 1 301 ? 8.849 -9.587 -20.611 1.00 98.06 301 VAL A N 1
ATOM 2288 C CA . VAL A 1 301 ? 9.467 -9.520 -19.282 1.00 98.06 301 VAL A CA 1
ATOM 2289 C C . VAL A 1 301 ? 10.489 -10.649 -19.151 1.00 98.06 301 VAL A C 1
ATOM 2291 O O . VAL A 1 301 ? 10.203 -11.679 -18.537 1.00 98.06 301 VAL A O 1
ATOM 2294 N N . PRO A 1 302 ? 11.677 -10.512 -19.760 1.00 97.75 302 PRO A N 1
ATOM 2295 C CA . PRO A 1 302 ? 12.701 -11.542 -19.684 1.00 97.75 302 PRO A CA 1
ATOM 2296 C C . PRO A 1 302 ? 13.317 -11.578 -18.283 1.00 97.75 302 PRO A C 1
ATOM 2298 O O . PRO A 1 302 ? 13.901 -10.599 -17.827 1.00 97.75 302 PRO A O 1
ATOM 2301 N N . LEU A 1 303 ? 13.221 -12.731 -17.619 1.00 97.38 303 LEU A N 1
ATOM 2302 C CA . LEU A 1 303 ? 13.925 -13.020 -16.371 1.00 97.38 303 LEU A CA 1
ATOM 2303 C C . LEU A 1 303 ? 14.898 -14.173 -16.600 1.00 97.38 303 LEU A C 1
ATOM 2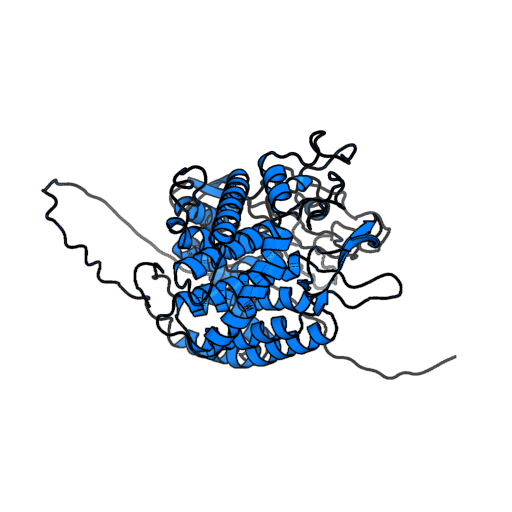305 O O . LEU A 1 303 ? 14.542 -15.181 -17.214 1.00 97.38 303 LEU A O 1
ATOM 2309 N N . ALA A 1 304 ? 16.118 -14.034 -16.084 1.00 97.06 304 ALA A N 1
ATOM 2310 C CA . ALA A 1 304 ? 17.026 -15.168 -15.962 1.00 97.06 304 ALA A CA 1
ATOM 2311 C C . ALA A 1 304 ? 16.446 -16.188 -14.965 1.00 97.06 304 ALA A C 1
ATOM 2313 O O . ALA A 1 304 ? 15.718 -15.812 -14.041 1.00 97.06 304 ALA A O 1
ATOM 2314 N N . ALA A 1 305 ? 16.749 -17.475 -15.145 1.00 95.81 305 ALA A N 1
ATOM 2315 C CA . ALA A 1 305 ? 16.156 -18.543 -14.339 1.00 95.81 305 ALA A CA 1
ATOM 2316 C C . ALA A 1 305 ? 16.471 -18.381 -12.842 1.00 95.81 305 ALA A C 1
ATOM 2318 O O . ALA A 1 305 ? 15.616 -18.617 -11.993 1.00 95.81 305 ALA A O 1
ATOM 2319 N N . GLU A 1 306 ? 17.679 -17.922 -12.532 1.00 95.62 306 GLU A N 1
ATOM 2320 C CA . GLU A 1 306 ? 18.167 -17.681 -11.177 1.00 95.62 306 GLU A CA 1
ATOM 2321 C C . GLU A 1 306 ? 17.394 -16.526 -10.534 1.00 95.62 306 GLU A C 1
ATOM 2323 O O . GLU A 1 306 ? 16.882 -16.663 -9.428 1.00 95.62 306 GLU A O 1
ATOM 2328 N N . VAL A 1 307 ? 17.206 -15.433 -11.280 1.00 95.75 307 VAL A N 1
ATOM 2329 C CA . VAL A 1 307 ? 16.417 -14.272 -10.841 1.00 95.75 307 VAL A CA 1
ATOM 2330 C C . VAL A 1 307 ? 14.963 -14.659 -10.597 1.00 95.75 307 VAL A C 1
ATOM 2332 O O . VAL A 1 307 ? 14.376 -14.256 -9.598 1.00 95.75 307 VAL A O 1
ATOM 2335 N N . LYS A 1 308 ? 14.370 -15.469 -11.478 1.00 95.25 308 LYS A N 1
ATOM 2336 C CA . LYS A 1 308 ? 13.004 -15.971 -11.289 1.00 95.25 308 LYS A CA 1
ATOM 2337 C C . LYS A 1 308 ? 12.882 -16.747 -9.974 1.00 95.25 308 LYS A C 1
ATOM 2339 O O . LYS A 1 308 ? 11.975 -16.468 -9.198 1.00 95.25 308 LYS A O 1
ATOM 2344 N N . LEU A 1 309 ? 13.809 -17.670 -9.703 1.00 92.94 309 LEU A N 1
ATOM 2345 C CA . LEU A 1 309 ? 13.822 -18.467 -8.471 1.00 92.94 309 LEU A CA 1
ATOM 2346 C C . LEU A 1 309 ? 14.045 -17.609 -7.214 1.00 92.94 309 LEU A C 1
ATOM 2348 O O . LEU A 1 309 ? 13.398 -17.846 -6.193 1.00 92.94 309 LEU A O 1
ATOM 2352 N N . GLU A 1 310 ? 14.926 -16.605 -7.282 1.00 94.19 310 GLU A N 1
ATOM 2353 C CA . GLU A 1 310 ? 15.137 -15.622 -6.208 1.00 94.19 310 GLU A CA 1
ATOM 2354 C C . GLU A 1 310 ? 13.823 -14.904 -5.867 1.00 94.19 310 GLU A C 1
ATOM 2356 O O . GLU A 1 310 ? 13.388 -14.907 -4.709 1.00 94.19 310 GLU A O 1
ATOM 2361 N N . LEU A 1 311 ? 13.158 -14.342 -6.880 1.00 95.12 311 LEU A N 1
ATOM 2362 C CA . LEU A 1 311 ? 11.906 -13.602 -6.723 1.00 95.12 311 LEU A CA 1
ATOM 2363 C C . LEU A 1 311 ? 10.754 -14.502 -6.247 1.00 95.12 311 LEU A C 1
ATOM 2365 O O . LEU A 1 311 ? 9.997 -14.096 -5.366 1.00 95.12 311 LEU A O 1
ATOM 2369 N N . GLU A 1 312 ? 10.638 -15.732 -6.758 1.00 93.25 312 GLU A N 1
ATOM 2370 C CA . GLU A 1 312 ? 9.655 -16.713 -6.273 1.00 93.25 312 GLU A CA 1
ATOM 2371 C C . GLU A 1 312 ? 9.880 -17.020 -4.785 1.00 93.25 312 GLU A C 1
ATOM 2373 O O . GLU A 1 312 ? 8.967 -16.904 -3.970 1.00 93.25 312 GLU A O 1
ATOM 2378 N N . SER A 1 313 ? 11.113 -17.342 -4.392 1.00 92.62 313 SER A N 1
ATOM 2379 C CA . SER A 1 313 ? 11.457 -17.591 -2.987 1.00 92.62 313 SER A CA 1
ATOM 2380 C C . SER A 1 313 ? 11.144 -16.389 -2.085 1.00 92.62 313 SER A C 1
ATOM 2382 O O . SER A 1 313 ? 10.676 -16.552 -0.958 1.00 92.62 313 SER A O 1
ATOM 2384 N N . TYR A 1 314 ? 11.383 -15.169 -2.574 1.00 95.50 314 TYR A N 1
ATOM 2385 C CA . TYR A 1 314 ? 11.075 -13.944 -1.838 1.00 95.50 314 TYR A CA 1
ATOM 2386 C C . TYR A 1 314 ? 9.568 -13.762 -1.612 1.00 95.50 314 TYR A C 1
ATOM 2388 O O . TYR A 1 314 ? 9.149 -13.513 -0.483 1.00 95.50 314 TYR A O 1
ATOM 2396 N N . VAL A 1 315 ? 8.742 -13.929 -2.650 1.00 94.62 315 VAL A N 1
ATOM 2397 C CA . VAL A 1 315 ? 7.284 -13.788 -2.507 1.00 94.62 315 VAL A CA 1
ATOM 2398 C C . VAL A 1 315 ? 6.718 -14.873 -1.588 1.00 94.62 315 VAL A C 1
ATOM 2400 O O . VAL A 1 315 ? 5.842 -14.569 -0.782 1.00 94.62 315 VAL A O 1
ATOM 2403 N N . ALA A 1 316 ? 7.253 -16.099 -1.624 1.00 92.12 316 ALA A N 1
ATOM 2404 C CA . ALA A 1 316 ? 6.864 -17.161 -0.691 1.00 92.12 316 ALA A CA 1
ATOM 2405 C C . ALA A 1 316 ? 7.086 -16.751 0.775 1.00 92.12 316 ALA A C 1
ATOM 2407 O O . ALA A 1 316 ? 6.188 -16.884 1.609 1.00 92.12 316 ALA A O 1
ATOM 2408 N N . LEU A 1 317 ? 8.269 -16.203 1.079 1.00 94.44 317 LEU A N 1
ATOM 2409 C CA . LEU A 1 317 ? 8.590 -15.664 2.401 1.00 94.44 317 LEU A CA 1
ATOM 2410 C C . LEU A 1 317 ? 7.651 -14.507 2.772 1.00 94.44 317 LEU A C 1
ATOM 2412 O O . LEU A 1 317 ? 7.122 -14.477 3.881 1.00 94.44 317 LEU A O 1
ATOM 2416 N N . GLY A 1 318 ? 7.405 -13.585 1.840 1.00 95.56 318 GLY A N 1
ATOM 2417 C CA . GLY A 1 318 ? 6.494 -12.460 2.040 1.00 95.56 318 GLY A CA 1
ATOM 2418 C C . GLY A 1 318 ? 5.066 -12.882 2.371 1.00 95.56 318 GLY A C 1
ATOM 2419 O O . GLY A 1 318 ? 4.483 -12.371 3.325 1.00 95.56 318 GLY A O 1
ATOM 2420 N N . LEU A 1 319 ? 4.514 -13.858 1.648 1.00 94.00 319 LEU A N 1
ATOM 2421 C CA . LEU A 1 319 ? 3.192 -14.411 1.945 1.00 94.00 319 LEU A CA 1
ATOM 2422 C C . LEU A 1 319 ? 3.145 -15.082 3.317 1.00 94.00 319 LEU A C 1
ATOM 2424 O O . LEU A 1 319 ? 2.190 -14.864 4.062 1.00 94.00 319 LEU A O 1
ATOM 2428 N N . ALA A 1 320 ? 4.182 -15.841 3.685 1.00 94.25 320 ALA A N 1
ATOM 2429 C CA . ALA A 1 320 ? 4.270 -16.441 5.013 1.00 94.25 320 ALA A CA 1
ATOM 2430 C C . ALA A 1 320 ? 4.271 -15.369 6.117 1.00 94.25 320 ALA A C 1
ATOM 2432 O O . ALA A 1 320 ? 3.561 -15.512 7.115 1.00 94.25 320 ALA A O 1
ATOM 2433 N N . VAL A 1 321 ? 4.999 -14.260 5.921 1.00 96.38 321 VAL A N 1
ATOM 2434 C CA . VAL A 1 321 ? 4.962 -13.111 6.838 1.00 96.38 321 VAL A CA 1
ATOM 2435 C C . VAL A 1 321 ? 3.552 -12.540 6.916 1.00 96.38 321 VAL A C 1
ATOM 2437 O O . VAL A 1 321 ? 3.014 -12.476 8.019 1.00 96.38 321 VAL A O 1
ATOM 2440 N N . VAL A 1 322 ? 2.936 -12.180 5.786 1.00 96.69 322 VAL A N 1
ATOM 2441 C CA . VAL A 1 322 ? 1.590 -11.580 5.752 1.00 96.69 322 VAL A CA 1
ATOM 2442 C C . VAL A 1 322 ? 0.570 -12.471 6.461 1.00 96.69 322 VAL A C 1
ATOM 2444 O O . VAL A 1 322 ? -0.148 -11.994 7.338 1.00 96.69 322 VAL A O 1
ATOM 2447 N N . LYS A 1 323 ? 0.545 -13.775 6.160 1.00 94.94 323 LYS A N 1
ATOM 2448 C CA . LYS A 1 323 ? -0.379 -14.718 6.808 1.00 94.94 323 LYS A CA 1
ATOM 2449 C C . LYS A 1 323 ? -0.123 -14.857 8.304 1.00 94.94 323 LYS A C 1
ATOM 2451 O O . LYS A 1 323 ? -1.074 -14.916 9.077 1.00 94.94 323 LYS A O 1
ATOM 2456 N N . SER A 1 324 ? 1.139 -14.816 8.741 1.00 96.00 324 SER A N 1
ATOM 2457 C CA . SER A 1 324 ? 1.479 -14.817 10.173 1.00 96.00 324 SER A CA 1
ATOM 2458 C C . SER A 1 324 ? 0.960 -13.586 10.935 1.00 96.00 324 SER A C 1
ATOM 2460 O O . SER A 1 324 ? 1.037 -13.555 12.167 1.00 96.00 324 SER A O 1
ATOM 2462 N N . ARG A 1 325 ? 0.483 -12.554 10.221 1.00 96.94 325 ARG A N 1
ATOM 2463 C CA . ARG A 1 325 ? -0.050 -11.308 10.788 1.00 96.94 325 ARG A CA 1
ATOM 2464 C C . ARG A 1 325 ? -1.567 -11.244 10.825 1.00 96.94 325 ARG A C 1
ATOM 2466 O O . ARG A 1 325 ? -2.099 -10.266 11.345 1.00 96.94 325 ARG A O 1
ATOM 2473 N N . PHE A 1 326 ? -2.272 -12.243 10.306 1.00 97.81 326 PHE A N 1
ATOM 2474 C CA . PHE A 1 326 ? -3.727 -12.242 10.374 1.00 97.81 326 PHE A CA 1
ATOM 2475 C C . PHE A 1 326 ? -4.205 -12.396 11.818 1.00 97.81 326 PHE A C 1
ATOM 2477 O O . PHE A 1 326 ? -3.702 -13.214 12.587 1.00 97.81 326 PHE A O 1
ATOM 2484 N N . GLY A 1 327 ? -5.182 -11.574 12.180 1.00 97.88 327 GLY A N 1
ATOM 2485 C CA . GLY A 1 327 ? -5.931 -11.674 13.418 1.00 97.88 327 GLY A CA 1
ATOM 2486 C C . GLY A 1 327 ? -7.377 -12.012 13.114 1.00 97.88 327 GLY A C 1
ATOM 2487 O O . GLY A 1 327 ? -8.020 -11.314 12.334 1.00 97.88 327 GLY A O 1
ATOM 2488 N N . GLU A 1 328 ? -7.902 -13.048 13.754 1.00 98.19 328 GLU A N 1
ATOM 2489 C CA . GLU A 1 328 ? -9.321 -13.368 13.652 1.00 98.19 328 GLU A CA 1
ATOM 2490 C C . GLU A 1 328 ? -10.162 -12.429 14.525 1.00 98.19 328 GLU A C 1
ATOM 2492 O O . GLU A 1 328 ? -9.784 -12.022 15.636 1.00 98.19 328 GLU A O 1
ATOM 2497 N N . ARG A 1 329 ? -11.331 -12.080 13.997 1.00 97.94 329 ARG A N 1
ATOM 2498 C CA . ARG A 1 329 ? -12.399 -11.351 14.671 1.00 97.94 329 ARG A CA 1
ATOM 2499 C C . ARG A 1 329 ? -13.719 -12.054 14.391 1.00 97.94 329 ARG A C 1
ATOM 2501 O O . ARG A 1 329 ? -13.915 -12.654 13.338 1.00 97.94 329 ARG A O 1
ATOM 2508 N N . THR A 1 330 ? -14.642 -11.969 15.337 1.00 98.38 330 THR A N 1
ATOM 2509 C CA . THR A 1 330 ? -16.034 -12.354 15.103 1.00 98.38 330 THR A CA 1
ATOM 2510 C C . THR A 1 330 ? -16.828 -11.088 14.839 1.00 98.38 330 THR A C 1
ATOM 2512 O O . THR A 1 330 ? -16.929 -10.237 15.720 1.00 98.38 330 THR A O 1
ATOM 2515 N N . VAL A 1 331 ? -17.399 -10.974 13.644 1.00 98.12 331 VAL A N 1
ATOM 2516 C CA . VAL A 1 331 ? -18.276 -9.861 13.264 1.00 98.12 331 VAL A CA 1
ATOM 2517 C C . VAL A 1 331 ? -19.729 -10.314 13.230 1.00 98.12 331 VAL A C 1
ATOM 2519 O O . VAL A 1 331 ? -20.013 -11.493 13.016 1.00 98.12 331 VAL A O 1
ATOM 2522 N N . GLN A 1 332 ? -20.664 -9.394 13.462 1.00 97.69 332 GLN A N 1
ATOM 2523 C CA . GLN A 1 332 ? -22.095 -9.692 13.399 1.00 97.69 332 GLN A CA 1
ATOM 2524 C C . GLN A 1 332 ? -22.626 -9.359 12.006 1.00 97.69 332 GLN A C 1
ATOM 2526 O O . GLN A 1 332 ? -22.791 -8.194 11.661 1.00 97.69 332 GLN A O 1
ATOM 2531 N N . SER A 1 333 ? -22.889 -10.391 11.205 1.00 96.44 333 SER A N 1
ATOM 2532 C CA . SER A 1 333 ? -23.554 -10.259 9.905 1.00 96.44 333 SER A CA 1
ATOM 2533 C C . SER A 1 333 ? -25.073 -10.455 10.050 1.00 96.44 333 SER A C 1
ATOM 2535 O O . SER A 1 333 ? -25.523 -11.011 11.057 1.00 96.44 333 SER A O 1
ATOM 2537 N N . PRO A 1 334 ? -25.887 -10.106 9.037 1.00 95.31 334 PRO A N 1
ATOM 2538 C CA . PRO A 1 334 ? -27.320 -10.418 9.034 1.00 95.31 334 PRO A CA 1
ATOM 2539 C C . PRO A 1 334 ? -27.636 -11.916 9.190 1.00 95.31 334 PRO A C 1
ATOM 2541 O O . PRO A 1 334 ? -28.677 -12.273 9.733 1.00 95.31 334 PRO A O 1
ATOM 2544 N N . SER A 1 335 ? -26.730 -12.800 8.752 1.00 96.56 335 SER A N 1
ATOM 2545 C CA . SER A 1 335 ? -26.835 -14.259 8.919 1.00 96.56 335 SER A CA 1
ATOM 2546 C C . SER A 1 335 ? -26.329 -14.781 10.272 1.00 96.56 335 SER A C 1
ATOM 2548 O O . SER A 1 335 ? -26.341 -15.988 10.504 1.00 96.56 335 SER A O 1
ATOM 2550 N N . GLY A 1 336 ? -25.885 -13.894 11.168 1.00 97.44 336 GLY A N 1
ATOM 2551 C CA . GLY A 1 336 ? -25.302 -14.227 12.466 1.00 97.44 336 GLY A CA 1
ATOM 2552 C C . GLY A 1 336 ? -23.789 -13.980 12.537 1.00 97.44 336 GLY A C 1
ATOM 2553 O O . GLY A 1 336 ? -23.227 -13.276 11.690 1.00 97.44 336 GLY A O 1
ATOM 2554 N N . PRO A 1 337 ? -23.110 -14.534 13.556 1.00 98.25 337 PRO A N 1
ATOM 2555 C CA . PRO A 1 337 ? -21.667 -14.394 13.716 1.00 98.25 337 PRO A CA 1
ATOM 2556 C C . PRO A 1 337 ? -20.905 -14.924 12.493 1.00 98.25 337 PRO A C 1
ATOM 2558 O O . PRO A 1 337 ? -21.137 -16.050 12.056 1.00 98.25 337 PRO A O 1
ATOM 2561 N N . ALA A 1 338 ? -19.978 -14.130 11.967 1.00 98.00 338 ALA A N 1
ATOM 2562 C CA . ALA A 1 338 ? -19.128 -14.480 10.834 1.00 98.00 338 ALA A CA 1
ATOM 2563 C C . ALA A 1 338 ? -17.652 -14.194 11.144 1.00 98.00 338 ALA A C 1
ATOM 2565 O O . ALA A 1 338 ? -17.328 -13.401 12.033 1.00 98.00 338 ALA A O 1
ATOM 2566 N N . LEU A 1 339 ? -16.754 -14.842 10.398 1.00 98.44 339 LEU A N 1
ATOM 2567 C CA . LEU A 1 339 ? -15.319 -14.576 10.468 1.00 98.44 339 LEU A CA 1
ATOM 2568 C C . LEU A 1 339 ? -15.001 -13.228 9.809 1.00 98.44 339 LEU A C 1
ATOM 2570 O O . LEU A 1 339 ? -15.309 -13.019 8.632 1.00 98.44 339 LEU A O 1
ATOM 2574 N N . GLY A 1 340 ? -14.365 -12.349 10.577 1.00 98.44 340 GLY A N 1
ATOM 2575 C CA . GLY A 1 340 ? -13.652 -11.168 10.108 1.00 98.44 340 GLY A CA 1
ATOM 2576 C C . GLY A 1 340 ? -12.144 -11.364 10.269 1.00 98.44 340 GLY A C 1
ATOM 2577 O O . GLY A 1 340 ? -11.701 -12.050 11.193 1.00 98.44 340 GLY A O 1
ATOM 2578 N N . LEU A 1 341 ? -11.350 -10.765 9.382 1.00 98.56 341 LEU A N 1
ATOM 2579 C CA . LEU A 1 341 ? -9.892 -10.735 9.509 1.00 98.56 341 LEU A CA 1
ATOM 2580 C C . LEU A 1 341 ? -9.372 -9.306 9.619 1.00 98.56 341 LEU A C 1
ATOM 2582 O O . LEU A 1 341 ? -9.847 -8.393 8.947 1.00 98.56 341 LEU A O 1
ATOM 2586 N N . VAL A 1 342 ? -8.356 -9.144 10.459 1.00 98.19 342 VAL A N 1
ATOM 2587 C CA . VAL A 1 342 ? -7.554 -7.928 10.614 1.00 98.19 342 VAL A CA 1
ATOM 2588 C C . VAL A 1 342 ? -6.082 -8.263 10.374 1.00 98.19 342 VAL A C 1
ATOM 2590 O O . VAL A 1 342 ? -5.707 -9.436 10.368 1.00 98.19 342 VAL A O 1
ATOM 2593 N N . ILE A 1 343 ? -5.232 -7.253 10.192 1.00 97.38 343 ILE A N 1
ATOM 2594 C CA . ILE A 1 343 ? -3.783 -7.447 10.046 1.00 97.38 343 ILE A CA 1
ATOM 2595 C C . ILE A 1 343 ? -3.035 -6.786 11.204 1.00 97.38 343 ILE A C 1
ATOM 2597 O O . ILE A 1 343 ? -3.392 -5.690 11.633 1.00 97.38 343 ILE A O 1
ATOM 2601 N N . ASP A 1 344 ? -2.026 -7.474 11.735 1.00 97.25 344 ASP A N 1
ATOM 2602 C CA . ASP A 1 344 ? -1.197 -7.018 12.855 1.00 97.25 344 ASP A CA 1
ATOM 2603 C C . ASP A 1 344 ? -2.011 -6.462 14.044 1.00 97.25 344 ASP A C 1
ATOM 2605 O O . ASP A 1 344 ? -1.791 -5.324 14.461 1.00 97.25 344 ASP A O 1
ATOM 2609 N N . PRO A 1 345 ? -2.964 -7.220 14.624 1.00 97.88 345 PRO A N 1
ATOM 2610 C CA . PRO A 1 345 ? -3.621 -6.778 15.853 1.00 97.88 345 PRO A CA 1
ATOM 2611 C C . PRO A 1 345 ? -2.574 -6.594 16.961 1.00 97.88 345 PRO A C 1
ATOM 2613 O O . PRO A 1 345 ? -1.890 -7.544 17.348 1.00 97.88 345 PRO A O 1
ATOM 2616 N N . GLY A 1 346 ? -2.423 -5.363 17.448 1.00 96.56 346 GLY A N 1
ATOM 2617 C CA . GLY A 1 346 ? -1.410 -4.985 18.436 1.00 96.56 346 GLY A CA 1
ATOM 2618 C C . GLY A 1 346 ? -0.003 -4.851 17.866 1.00 96.56 346 GLY A C 1
ATOM 2619 O O . GLY A 1 346 ? 0.952 -4.627 18.608 1.00 96.56 346 GLY A O 1
ATOM 2620 N N . GLY A 1 347 ? 0.146 -4.967 16.542 1.00 95.31 347 GLY A N 1
ATOM 2621 C CA . GLY A 1 347 ? 1.415 -4.719 15.878 1.00 95.31 347 GLY A CA 1
ATOM 2622 C C . GLY A 1 347 ? 1.894 -3.304 16.151 1.00 95.31 347 GLY A C 1
ATOM 2623 O O . GLY A 1 347 ? 3.070 -3.137 16.405 1.00 95.31 347 GLY A O 1
ATOM 2624 N N . PHE A 1 348 ? 1.004 -2.313 16.213 1.00 95.12 348 PHE A N 1
ATOM 2625 C CA . PHE A 1 348 ? 1.368 -0.920 16.485 1.00 95.12 348 PHE A CA 1
ATOM 2626 C C . PHE A 1 348 ? 1.316 -0.512 17.966 1.00 95.12 348 PHE A C 1
ATOM 2628 O O . PHE A 1 348 ? 1.391 0.679 18.272 1.00 95.12 348 PHE A O 1
ATOM 2635 N N . ASP A 1 349 ? 1.229 -1.466 18.898 1.00 94.88 349 ASP A N 1
ATOM 2636 C CA . ASP A 1 349 ? 1.189 -1.150 20.327 1.00 94.88 349 ASP A CA 1
ATOM 2637 C C . ASP A 1 349 ? 2.449 -0.369 20.752 1.00 94.88 349 ASP A C 1
ATOM 2639 O O . ASP A 1 349 ? 3.592 -0.757 20.478 1.00 94.88 349 ASP A O 1
ATOM 2643 N N . GLY A 1 350 ? 2.221 0.763 21.424 1.00 92.06 350 GLY A N 1
ATOM 2644 C CA . GLY A 1 350 ? 3.261 1.700 21.854 1.00 92.06 350 GLY A CA 1
ATOM 2645 C C . GLY A 1 350 ? 3.740 2.678 20.777 1.00 92.06 350 GLY A C 1
ATOM 2646 O O . GLY A 1 350 ? 4.620 3.487 21.064 1.00 92.06 350 GLY A O 1
ATOM 2647 N N . HIS A 1 351 ? 3.201 2.623 19.553 1.00 93.75 351 HIS A N 1
ATOM 2648 C CA . HIS A 1 351 ? 3.533 3.599 18.519 1.00 93.75 351 HIS A CA 1
ATOM 2649 C C . HIS A 1 351 ? 2.845 4.947 18.813 1.00 93.75 351 HIS A C 1
ATOM 2651 O O . HIS A 1 351 ? 1.628 4.946 19.007 1.00 93.75 351 HIS A O 1
ATOM 2657 N N . PRO A 1 352 ? 3.545 6.100 18.749 1.00 93.50 352 PRO A N 1
ATOM 2658 C CA . PRO A 1 352 ? 2.968 7.402 19.110 1.00 93.50 352 PRO A CA 1
ATOM 2659 C C . PRO A 1 352 ? 1.692 7.781 18.343 1.00 93.50 352 PRO A C 1
ATOM 2661 O O . PRO A 1 352 ? 0.795 8.422 18.883 1.00 93.50 352 PRO A O 1
ATOM 2664 N N . ASP A 1 353 ? 1.553 7.343 17.087 1.00 94.81 353 ASP A N 1
ATOM 2665 C CA . ASP A 1 353 ? 0.328 7.587 16.305 1.00 94.81 353 ASP A CA 1
ATOM 2666 C C . ASP A 1 353 ? -0.929 6.936 16.917 1.00 94.81 353 ASP A C 1
ATOM 2668 O O . ASP A 1 353 ? -2.043 7.356 16.594 1.00 94.81 353 ASP A O 1
ATOM 2672 N N . TYR A 1 354 ? -0.753 5.933 17.784 1.00 97.00 354 TYR A N 1
ATOM 2673 C CA . TYR A 1 354 ? -1.797 5.135 18.433 1.00 97.00 354 TYR A CA 1
ATOM 2674 C C . TYR A 1 354 ? -1.996 5.504 19.913 1.00 97.00 354 TYR A C 1
ATOM 2676 O O . TYR A 1 354 ? -2.870 4.931 20.569 1.00 97.00 354 TYR A O 1
ATOM 2684 N N . ASP A 1 355 ? -1.260 6.496 20.428 1.00 96.50 355 ASP A N 1
ATOM 2685 C CA . ASP A 1 355 ? -1.309 6.958 21.825 1.00 96.50 355 ASP A CA 1
ATOM 2686 C C . ASP A 1 355 ? -2.712 7.385 22.285 1.00 96.50 355 ASP A C 1
ATOM 2688 O O . ASP A 1 355 ? -2.996 7.412 23.478 1.00 96.50 355 ASP A O 1
ATOM 2692 N N . TYR A 1 356 ? -3.607 7.705 21.349 1.00 97.12 356 TYR A N 1
ATOM 2693 C CA . TYR A 1 356 ? -4.977 8.148 21.620 1.00 97.12 356 TYR A CA 1
ATOM 2694 C C . TYR A 1 356 ? -6.049 7.221 21.026 1.00 97.12 356 TYR A C 1
ATOM 2696 O O . TYR A 1 356 ? -7.214 7.607 20.910 1.00 97.12 356 TYR A O 1
ATOM 2704 N N . SER A 1 357 ? -5.682 5.981 20.694 1.00 96.94 357 SER A N 1
ATOM 2705 C CA . SER A 1 357 ? -6.584 4.975 20.112 1.00 96.94 357 SER A CA 1
ATOM 2706 C C . SER A 1 357 ? -7.757 4.570 21.018 1.00 96.94 357 SER A C 1
ATOM 2708 O O . SER A 1 357 ? -8.771 4.097 20.510 1.00 96.94 357 SER A O 1
ATOM 2710 N N . GLY A 1 358 ? -7.665 4.785 22.334 1.00 95.75 358 GLY A N 1
ATOM 2711 C CA . GLY A 1 358 ? -8.761 4.593 23.292 1.00 95.75 358 GLY A CA 1
ATOM 2712 C C . GLY A 1 358 ? -9.583 5.838 23.595 1.00 95.75 358 GLY A C 1
ATOM 2713 O O . GLY A 1 358 ? -10.625 5.737 24.237 1.00 95.75 358 GLY A O 1
ATOM 2714 N N . TYR A 1 359 ? -9.150 7.010 23.129 1.00 93.25 359 TYR A N 1
ATOM 2715 C CA . TYR A 1 359 ? -9.903 8.239 23.324 1.00 93.25 359 TYR A CA 1
ATOM 2716 C C . TYR A 1 359 ? -10.993 8.323 22.250 1.00 93.25 359 TYR A C 1
ATOM 2718 O O . TYR A 1 359 ? -10.731 8.698 21.110 1.00 93.25 359 TYR A O 1
ATOM 2726 N N . THR A 1 360 ? -12.214 7.912 22.596 1.00 87.50 360 THR A N 1
ATOM 2727 C CA . THR A 1 360 ? -13.352 7.818 21.662 1.00 87.50 360 THR A CA 1
ATOM 2728 C C . THR A 1 360 ? -14.284 9.019 21.724 1.00 87.50 360 THR A C 1
ATOM 2730 O O . THR A 1 360 ? -15.356 8.978 21.124 1.00 87.50 360 THR A O 1
ATOM 2733 N N . GLU A 1 361 ? -13.939 10.067 22.478 1.00 80.88 361 GLU A N 1
ATOM 2734 C CA . GLU A 1 361 ? -14.737 11.290 22.506 1.00 80.88 361 GLU A CA 1
ATOM 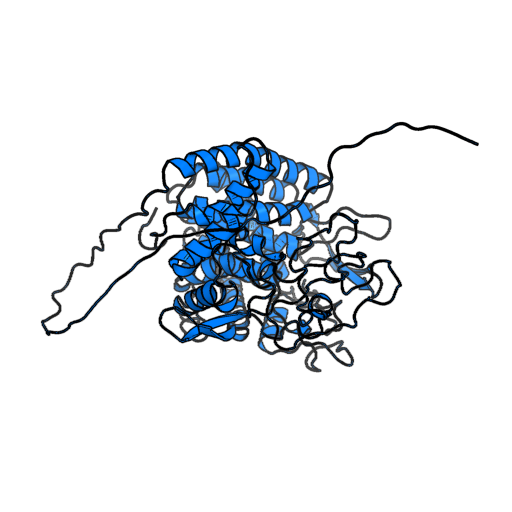2735 C C . GLU A 1 361 ? -14.734 11.905 21.101 1.00 80.88 361 GLU A C 1
ATOM 2737 O O . GLU A 1 361 ? -13.802 12.583 20.660 1.00 80.88 361 GLU A O 1
ATOM 2742 N N . THR A 1 362 ? -15.793 11.584 20.362 1.00 63.97 362 THR A N 1
ATOM 2743 C CA . THR A 1 362 ? -16.151 12.195 19.094 1.00 63.97 362 THR A CA 1
ATOM 2744 C C . THR A 1 362 ? -16.622 13.605 19.375 1.00 63.97 362 THR A C 1
ATOM 2746 O O . THR A 1 362 ? -17.415 13.818 20.298 1.00 63.97 362 THR A O 1
ATOM 2749 N N . SER A 1 363 ? -16.264 14.565 18.521 1.00 49.00 363 SER A N 1
ATOM 2750 C CA . SER A 1 363 ? -17.162 15.705 18.376 1.00 49.00 363 SER A CA 1
ATOM 2751 C C . SER A 1 363 ? -18.447 15.117 17.804 1.00 49.00 363 SER A C 1
ATOM 2753 O O . SER A 1 363 ? -18.471 14.694 16.652 1.00 49.00 363 SER A O 1
ATOM 2755 N N . ALA A 1 364 ? -19.497 14.990 18.617 1.00 43.81 364 ALA A N 1
ATOM 2756 C CA . ALA A 1 364 ? -20.835 14.660 18.136 1.00 43.81 364 ALA A CA 1
ATOM 2757 C C . ALA A 1 364 ? -21.356 15.869 17.353 1.00 43.81 364 ALA A C 1
ATOM 2759 O O . ALA A 1 364 ? -22.272 16.545 17.788 1.00 43.81 364 ALA A O 1
ATOM 2760 N N . ALA A 1 365 ? -20.673 16.186 16.252 1.00 43.84 365 ALA A N 1
ATOM 2761 C CA . ALA A 1 365 ? -20.700 17.443 15.541 1.00 43.84 365 ALA A CA 1
ATOM 2762 C C . ALA A 1 365 ? -20.486 18.688 16.436 1.00 43.84 365 ALA A C 1
ATOM 2764 O O . ALA A 1 365 ? -20.927 18.816 17.573 1.00 43.84 365 ALA A O 1
ATOM 2765 N N . CYS A 1 366 ? -19.867 19.719 15.878 1.00 50.78 366 CYS A N 1
ATOM 2766 C CA . CYS A 1 366 ? -20.180 21.078 16.312 1.00 50.78 366 CYS A CA 1
ATOM 2767 C C . CYS A 1 366 ? -21.607 21.427 15.794 1.00 50.78 366 CYS A C 1
ATOM 2769 O O . CYS A 1 366 ? -21.774 22.419 15.091 1.00 50.78 366 CYS A O 1
ATOM 2771 N N . SER A 1 367 ? -22.614 20.564 16.025 1.00 42.56 367 SER A N 1
ATOM 2772 C CA . SER A 1 367 ? -23.954 20.634 15.406 1.00 42.56 367 SER A CA 1
ATOM 2773 C C . SER A 1 367 ? -24.887 21.623 16.082 1.00 42.56 367 SER A C 1
ATOM 2775 O O . SER A 1 367 ? -25.869 22.026 15.470 1.00 42.56 367 SER A O 1
ATOM 2777 N N . GLU A 1 368 ? -24.572 22.096 17.284 1.00 45.91 368 GLU A N 1
ATOM 2778 C CA . GLU A 1 368 ? -25.311 23.189 17.907 1.00 45.91 368 GLU A CA 1
ATOM 2779 C C . GLU A 1 368 ? -24.341 24.224 18.465 1.00 45.91 368 GLU A C 1
ATOM 2781 O O . GLU A 1 368 ? -24.038 24.296 19.655 1.00 45.91 368 GLU A O 1
ATOM 2786 N N . CYS A 1 369 ? -23.876 25.102 17.579 1.00 46.53 369 CYS A N 1
ATOM 2787 C CA . CYS A 1 369 ? -23.597 26.455 18.022 1.00 46.53 369 CYS A CA 1
ATOM 2788 C C . CYS A 1 369 ? -24.934 27.041 18.487 1.00 46.53 369 CYS A C 1
ATOM 2790 O O . CYS A 1 369 ? -25.779 27.414 17.671 1.00 46.53 369 CYS A O 1
ATOM 2792 N N . THR A 1 370 ? -25.149 27.112 19.801 1.00 47.84 370 THR A N 1
ATOM 2793 C CA . THR A 1 370 ? -26.235 27.941 20.330 1.00 47.84 370 THR A CA 1
ATOM 2794 C C . THR A 1 370 ? -26.074 29.351 19.754 1.00 47.84 370 THR A C 1
ATOM 2796 O O . THR A 1 370 ? -24.955 29.804 19.490 1.00 47.84 370 THR A O 1
ATOM 2799 N N . SER A 1 371 ? -27.173 30.084 19.564 1.00 51.94 371 SER A N 1
ATOM 2800 C CA . SER A 1 371 ? -27.181 31.463 19.040 1.00 51.94 371 SER A CA 1
ATOM 2801 C C . SER A 1 371 ? -26.385 32.477 19.894 1.00 51.94 371 SER A C 1
ATOM 2803 O O . SER A 1 371 ? -26.466 33.681 19.666 1.00 51.94 371 SER A O 1
ATOM 2805 N N . VAL A 1 372 ? -25.616 31.998 20.878 1.00 50.78 372 VAL A N 1
ATOM 2806 C CA . VAL A 1 372 ? -24.725 32.737 21.769 1.00 50.78 372 VAL A CA 1
ATOM 2807 C C . VAL A 1 372 ? -23.305 32.130 21.757 1.00 50.78 372 VAL A C 1
ATOM 2809 O O . VAL A 1 372 ? -22.667 31.977 22.788 1.00 50.78 372 VAL A O 1
ATOM 2812 N N . GLY A 1 373 ? -22.777 31.775 20.582 1.00 45.50 373 GLY A N 1
ATOM 2813 C CA . GLY A 1 373 ? -21.331 31.814 20.302 1.00 45.50 373 GLY A CA 1
ATOM 2814 C C . GLY A 1 373 ? -20.395 30.848 21.048 1.00 45.50 373 GLY A C 1
ATOM 2815 O O . GLY A 1 373 ? -19.182 31.026 20.952 1.00 45.50 373 GLY A O 1
ATOM 2816 N N . GLN A 1 374 ? -20.895 29.832 21.753 1.00 41.00 374 GLN A N 1
ATOM 2817 C CA . GLN A 1 374 ? -20.067 28.755 22.306 1.00 41.00 374 GLN A CA 1
ATOM 2818 C C . GLN A 1 374 ? -20.460 27.423 21.677 1.00 41.00 374 GLN A C 1
ATOM 2820 O O . GLN A 1 374 ? -21.494 26.849 22.005 1.00 41.00 374 GLN A O 1
ATOM 2825 N N . CYS A 1 375 ? -19.613 26.942 20.772 1.00 47.28 375 CYS A N 1
ATOM 2826 C CA . CYS A 1 375 ? -19.667 25.580 20.264 1.00 47.28 375 CYS A CA 1
ATOM 2827 C C . CYS A 1 375 ? -18.582 24.800 21.024 1.00 47.28 375 CYS A C 1
ATOM 2829 O O . CYS A 1 375 ? -17.395 25.108 20.899 1.00 47.28 375 CYS A O 1
ATOM 2831 N N . THR A 1 376 ? -18.965 23.836 21.860 1.00 46.91 376 THR A N 1
ATOM 2832 C CA . THR A 1 376 ? -18.013 22.924 22.509 1.00 46.91 376 THR A CA 1
ATOM 2833 C C . THR A 1 376 ? -17.747 21.767 21.556 1.00 46.91 376 THR A C 1
ATOM 2835 O O . THR A 1 376 ? -18.387 20.723 21.631 1.00 46.91 376 THR A O 1
ATOM 2838 N N . CYS A 1 377 ? -16.854 21.980 20.592 1.00 57.50 377 CYS A N 1
ATOM 2839 C CA . CYS A 1 377 ? -16.320 20.882 19.791 1.00 57.50 377 CYS A CA 1
ATOM 2840 C C . CYS A 1 377 ? -15.520 19.944 20.717 1.00 57.50 377 CYS A C 1
ATOM 2842 O O . CYS A 1 377 ? -14.953 20.425 21.704 1.00 57.50 377 CYS A O 1
ATOM 2844 N N . ALA A 1 378 ? -15.477 18.637 20.418 1.00 62.53 378 ALA A N 1
ATOM 2845 C CA . ALA A 1 378 ? -14.632 17.715 21.180 1.00 62.53 378 ALA A CA 1
ATOM 2846 C C . ALA A 1 378 ? -13.219 18.276 21.262 1.00 62.53 378 ALA A C 1
ATOM 2848 O O . ALA A 1 378 ? -12.671 18.812 20.290 1.00 62.53 378 ALA A O 1
ATOM 2849 N N . GLU A 1 379 ? -12.677 18.224 22.466 1.00 78.44 379 GLU A N 1
ATOM 2850 C CA . GLU A 1 379 ? -11.410 18.849 22.732 1.00 78.44 379 GLU A CA 1
ATOM 2851 C C . GLU A 1 379 ? -10.319 18.037 22.029 1.00 78.44 379 GLU A C 1
ATOM 2853 O O . GLU A 1 379 ? -10.182 16.839 22.256 1.00 78.44 379 GLU A O 1
ATOM 2858 N N . PHE A 1 380 ? -9.555 18.677 21.136 1.00 88.94 380 PHE A N 1
ATOM 2859 C CA . PHE A 1 380 ? -8.370 18.051 20.553 1.00 88.94 380 PHE A CA 1
ATOM 2860 C C . PHE A 1 380 ? -7.490 17.519 21.697 1.00 88.94 380 PHE A C 1
ATOM 2862 O O . PHE A 1 380 ? -7.078 18.329 22.530 1.00 88.94 380 PHE A O 1
ATOM 2869 N N . PRO A 1 381 ? -7.202 16.207 21.776 1.00 92.44 381 PRO A N 1
ATOM 2870 C CA . PRO A 1 381 ? -6.616 15.627 22.985 1.00 92.44 381 PRO A CA 1
ATOM 2871 C C . PRO A 1 381 ? -5.124 15.940 23.132 1.00 92.44 381 PRO A C 1
ATOM 2873 O O . PRO A 1 381 ? -4.572 15.879 24.230 1.00 92.44 381 PRO A O 1
ATOM 2876 N N . GLY A 1 382 ? -4.470 16.306 22.032 1.00 92.38 382 GLY A N 1
ATOM 2877 C CA . GLY A 1 382 ? -3.063 16.660 22.007 1.00 92.38 382 GLY A CA 1
ATOM 2878 C C . GLY A 1 382 ? -2.773 18.095 22.447 1.00 92.38 382 GLY A C 1
ATOM 2879 O O . GLY A 1 382 ? -3.585 18.785 23.068 1.00 92.38 382 GLY A O 1
ATOM 2880 N N . TRP A 1 383 ? -1.584 18.573 22.099 1.00 92.12 383 TRP A N 1
ATOM 2881 C CA . TRP A 1 383 ? -1.165 19.951 22.326 1.00 92.12 383 TRP A CA 1
ATOM 2882 C C . TRP A 1 383 ? -1.506 20.845 21.127 1.00 92.12 383 TRP A C 1
ATOM 2884 O O . TRP A 1 383 ? -1.329 20.487 19.960 1.00 92.12 383 TRP A O 1
ATOM 2894 N N . VAL A 1 384 ? -2.001 22.049 21.407 1.00 89.44 384 VAL A N 1
ATOM 2895 C CA . VAL A 1 384 ? -2.328 23.056 20.376 1.00 89.44 384 VAL A CA 1
ATOM 2896 C C . VAL A 1 384 ? -1.189 24.042 20.126 1.00 89.44 384 VAL A C 1
ATOM 2898 O O . VAL A 1 384 ? -1.197 24.755 19.128 1.00 89.44 384 VAL A O 1
ATOM 2901 N N . THR A 1 385 ? -0.194 24.042 21.012 1.00 89.62 385 THR A N 1
ATOM 2902 C CA . THR A 1 385 ? 1.033 24.830 20.915 1.00 89.62 385 THR A CA 1
ATOM 2903 C C . THR A 1 385 ? 2.211 23.899 21.168 1.00 89.62 385 THR A C 1
ATOM 2905 O O . THR A 1 385 ? 2.214 23.175 22.166 1.00 89.62 385 THR A O 1
ATOM 2908 N N . GLU A 1 386 ? 3.199 23.897 20.276 1.00 88.75 386 GLU A N 1
ATOM 2909 C CA . GLU A 1 386 ? 4.391 23.057 20.425 1.00 88.75 386 GLU A CA 1
ATOM 2910 C C . GLU A 1 386 ? 5.100 23.335 21.758 1.00 88.75 386 GLU A C 1
ATOM 2912 O O . GLU A 1 386 ? 5.220 24.484 22.189 1.00 88.75 386 GLU A O 1
ATOM 2917 N N . GLY A 1 387 ? 5.516 22.269 22.445 1.00 87.50 387 GLY A N 1
ATOM 2918 C CA . GLY A 1 387 ? 6.152 22.351 23.762 1.00 87.50 387 GLY A CA 1
ATOM 2919 C C . GLY A 1 387 ? 5.194 22.524 24.949 1.00 87.50 387 GLY A C 1
ATOM 2920 O O . GLY A 1 387 ? 5.663 22.618 26.083 1.00 87.50 387 GLY A O 1
ATOM 2921 N N . THR A 1 388 ? 3.872 22.549 24.735 1.00 92.12 388 THR A N 1
ATOM 2922 C CA . THR A 1 388 ? 2.889 22.495 25.835 1.00 92.12 388 THR A CA 1
ATOM 2923 C C . THR A 1 388 ? 2.454 21.054 26.127 1.00 92.12 388 THR A C 1
ATOM 2925 O O . THR A 1 388 ? 2.498 20.218 25.223 1.00 92.12 388 THR A O 1
ATOM 2928 N N . PRO A 1 389 ? 2.045 20.726 27.370 1.00 94.06 389 PRO A N 1
ATOM 2929 C CA . PRO A 1 389 ? 1.459 19.422 27.667 1.00 94.06 389 PRO A CA 1
ATOM 2930 C C . PRO A 1 389 ? 0.202 19.165 26.820 1.00 94.06 389 PRO A C 1
ATOM 2932 O O . PRO A 1 389 ? -0.525 20.117 26.515 1.00 94.06 389 PRO A O 1
ATOM 2935 N N . PRO A 1 390 ? -0.085 17.901 26.461 1.00 94.06 390 PRO A N 1
ATOM 2936 C CA . PRO A 1 390 ? -1.338 17.565 25.804 1.00 94.06 390 PRO A CA 1
ATOM 2937 C C . PRO A 1 390 ? -2.526 17.871 26.724 1.00 94.06 390 PRO A C 1
ATOM 2939 O O . PRO A 1 390 ? -2.407 17.818 27.951 1.00 94.06 390 PRO A O 1
ATOM 2942 N N . ARG A 1 391 ? -3.676 18.199 26.130 1.00 92.19 391 ARG A N 1
ATOM 2943 C CA . ARG A 1 391 ? -4.907 18.529 26.868 1.00 92.19 391 ARG A CA 1
ATOM 2944 C C . ARG A 1 391 ? -5.457 17.333 27.635 1.00 92.19 391 ARG A C 1
ATOM 2946 O O . ARG A 1 391 ? -5.918 17.485 28.763 1.00 92.19 391 ARG A O 1
ATOM 2953 N N . VAL A 1 392 ? -5.344 16.147 27.044 1.00 91.69 392 VAL A N 1
ATOM 2954 C CA . VAL A 1 392 ? -5.696 14.868 27.657 1.00 91.69 392 VAL A CA 1
ATOM 2955 C C . VAL A 1 392 ? -4.452 13.971 27.647 1.00 91.69 392 VAL A C 1
ATOM 2957 O O . VAL A 1 392 ? -3.735 13.931 26.641 1.00 91.69 392 VAL A O 1
ATOM 2960 N N . PRO A 1 393 ? -4.150 13.248 28.742 1.00 94.19 393 PRO A N 1
ATOM 2961 C CA . PRO A 1 393 ? -3.102 12.233 28.722 1.00 94.19 393 PRO A CA 1
ATOM 2962 C C . PRO A 1 393 ? -3.371 11.172 27.639 1.00 94.19 393 PRO A C 1
ATOM 2964 O O . PRO A 1 393 ? -4.538 10.839 27.424 1.00 94.19 393 PRO A O 1
ATOM 2967 N N . PRO A 1 394 ? -2.332 10.610 26.992 1.00 95.31 394 PRO A N 1
ATOM 2968 C CA . PRO A 1 394 ? -2.472 9.441 26.125 1.00 95.31 394 PRO A CA 1
ATOM 2969 C C . PRO A 1 394 ? -3.312 8.322 26.757 1.00 95.31 394 PRO A C 1
ATOM 2971 O O . PRO A 1 394 ? -3.162 8.009 27.940 1.00 95.31 394 PRO A O 1
ATOM 2974 N N . GLN A 1 395 ? -4.183 7.715 25.953 1.00 95.75 395 GLN A N 1
ATOM 2975 C CA . GLN A 1 395 ? -5.024 6.566 26.298 1.00 95.75 395 GLN A CA 1
ATOM 2976 C C . GLN A 1 395 ? -4.870 5.481 25.219 1.00 95.75 395 GLN A C 1
ATOM 2978 O O . GLN A 1 395 ? -5.810 5.241 24.455 1.00 95.75 395 GLN A O 1
ATOM 2983 N N . PRO A 1 396 ? -3.689 4.852 25.089 1.00 96.75 396 PRO A N 1
ATOM 2984 C CA . PRO A 1 396 ? -3.488 3.812 24.092 1.00 96.75 396 PRO A CA 1
ATOM 2985 C C . PRO A 1 396 ? -4.298 2.564 24.458 1.00 96.75 396 PRO A C 1
ATOM 2987 O O . PRO A 1 396 ? -4.262 2.101 25.600 1.00 96.75 396 PRO A O 1
ATOM 2990 N N . LEU A 1 397 ? -5.008 2.002 23.482 1.00 96.88 397 LEU A N 1
ATOM 2991 C CA . LEU A 1 397 ? -5.511 0.633 23.561 1.00 96.88 397 LEU A CA 1
ATOM 2992 C C . LEU A 1 397 ? -4.423 -0.338 23.101 1.00 96.88 397 LEU A C 1
ATOM 2994 O O . LEU A 1 397 ? -3.565 0.012 22.293 1.00 96.88 397 LEU A O 1
ATOM 2998 N N . THR A 1 398 ? -4.474 -1.561 23.620 1.00 96.56 398 THR A N 1
ATOM 2999 C CA . THR A 1 398 ? -3.630 -2.667 23.159 1.00 96.56 398 THR A CA 1
ATOM 3000 C C . THR A 1 398 ? -4.381 -3.520 22.149 1.00 96.56 398 THR A C 1
ATOM 3002 O O . THR A 1 398 ? -5.610 -3.615 22.186 1.00 96.56 398 THR A O 1
ATOM 3005 N N . GLY A 1 399 ? -3.651 -4.179 21.253 1.00 96.56 399 GLY A N 1
ATOM 3006 C CA . GLY A 1 399 ? -4.263 -5.064 20.263 1.00 96.56 399 GLY A CA 1
ATOM 3007 C C . GLY A 1 399 ? -4.905 -4.343 19.074 1.00 96.56 399 GLY A C 1
ATOM 3008 O O . GLY A 1 399 ? -5.558 -5.016 18.271 1.00 96.56 399 GLY A O 1
ATOM 3009 N N . VAL A 1 400 ? -4.698 -3.025 18.943 1.00 97.75 400 VAL A N 1
ATOM 3010 C CA . VAL A 1 400 ? -5.253 -2.209 17.853 1.00 97.75 400 VAL A CA 1
ATOM 3011 C C . VAL A 1 400 ? -4.599 -2.605 16.530 1.00 97.75 400 VAL A C 1
ATOM 3013 O O . VAL A 1 400 ? -3.381 -2.781 16.448 1.00 97.75 400 VAL A O 1
ATOM 3016 N N . SER A 1 401 ? -5.416 -2.804 15.498 1.00 97.75 401 SER A N 1
ATOM 3017 C CA . SER A 1 401 ? -4.951 -3.125 14.140 1.00 97.75 401 SER A CA 1
ATOM 3018 C C . SER A 1 401 ? -4.604 -1.857 13.345 1.00 97.75 401 SER A C 1
ATOM 3020 O O . SER A 1 401 ? -4.709 -0.742 13.841 1.00 97.75 401 SER A O 1
ATOM 3022 N N . TRP A 1 402 ? -4.187 -2.022 12.093 1.00 97.94 402 TRP A N 1
ATOM 3023 C CA . TRP A 1 402 ? -3.908 -0.931 11.166 1.00 97.94 402 TRP A CA 1
ATOM 3024 C C . TRP A 1 402 ? -5.078 0.049 11.053 1.00 97.94 402 TRP A C 1
ATOM 3026 O O . TRP A 1 402 ? -6.242 -0.356 11.059 1.00 97.94 402 TRP A O 1
ATOM 3036 N N . ASP A 1 403 ? -4.789 1.332 10.851 1.00 97.12 403 ASP A N 1
ATOM 3037 C CA . ASP A 1 403 ? -5.821 2.281 10.452 1.00 97.12 403 ASP A CA 1
ATOM 3038 C C . ASP A 1 403 ? -6.334 1.997 9.031 1.00 97.12 403 ASP A C 1
ATOM 3040 O O . ASP A 1 403 ? -5.601 1.514 8.161 1.00 97.12 403 ASP A O 1
ATOM 3044 N N . ILE A 1 404 ? -7.599 2.331 8.767 1.00 96.44 404 ILE A N 1
ATOM 3045 C CA . ILE A 1 404 ? -8.245 2.024 7.480 1.00 96.44 404 ILE A CA 1
ATOM 3046 C C . ILE A 1 404 ? -7.619 2.778 6.293 1.00 96.44 404 ILE A C 1
ATOM 3048 O O . ILE A 1 404 ? -7.736 2.351 5.145 1.00 96.44 404 ILE A O 1
ATOM 3052 N N . SER A 1 405 ? -6.910 3.886 6.539 1.00 92.31 405 SER A N 1
ATOM 3053 C CA . SER A 1 405 ? -6.235 4.634 5.475 1.00 92.31 405 SER A CA 1
ATOM 3054 C C . SER A 1 405 ? -4.934 3.962 5.028 1.00 92.31 405 SER A C 1
ATOM 3056 O O . SER A 1 405 ? -4.566 4.066 3.856 1.00 92.31 405 SER A O 1
ATOM 3058 N N . HIS A 1 406 ? -4.248 3.235 5.917 1.00 93.44 406 HIS A N 1
ATOM 3059 C CA . HIS A 1 406 ? -3.103 2.395 5.559 1.00 93.44 406 HIS A CA 1
ATOM 3060 C C . HIS A 1 406 ? -3.567 1.034 5.040 1.00 93.44 406 HIS A C 1
ATOM 3062 O O . HIS A 1 406 ? -3.164 0.629 3.944 1.00 93.44 406 HIS A O 1
ATOM 3068 N N . ALA A 1 407 ? -4.522 0.406 5.734 1.00 95.75 407 ALA A N 1
ATOM 3069 C CA . ALA A 1 407 ? -5.068 -0.905 5.390 1.00 95.75 407 ALA A CA 1
ATOM 3070 C C . ALA A 1 407 ? -5.723 -0.969 3.998 1.00 95.75 407 ALA A C 1
ATOM 3072 O O . ALA A 1 407 ? -5.868 -2.057 3.446 1.00 95.75 407 ALA A O 1
ATOM 3073 N N . ARG A 1 408 ? -6.038 0.162 3.353 1.00 90.56 408 ARG A N 1
ATOM 3074 C CA . ARG A 1 408 ? -6.480 0.183 1.946 1.00 90.56 408 ARG A CA 1
ATOM 3075 C C . ARG A 1 408 ? -5.549 -0.554 0.980 1.00 90.56 408 ARG A C 1
ATOM 3077 O O . ARG A 1 408 ? -5.977 -1.053 -0.054 1.00 90.56 408 ARG A O 1
ATOM 3084 N N . ARG A 1 409 ? -4.258 -0.626 1.307 1.00 93.31 409 ARG A N 1
ATOM 3085 C CA . ARG A 1 409 ? -3.221 -1.266 0.477 1.00 93.31 409 ARG A CA 1
ATOM 3086 C C . ARG A 1 409 ? -3.466 -2.762 0.349 1.00 93.31 409 ARG A C 1
ATOM 3088 O O . ARG A 1 409 ? -3.185 -3.340 -0.700 1.00 93.31 409 ARG A O 1
ATOM 3095 N N . LEU A 1 410 ? -4.087 -3.351 1.374 1.00 95.31 410 LEU A N 1
ATOM 3096 C CA . LEU A 1 410 ? -4.528 -4.738 1.377 1.00 95.31 410 LEU A CA 1
ATOM 3097 C C . LEU A 1 410 ? -5.456 -5.028 0.199 1.00 95.31 410 LEU A C 1
ATOM 3099 O O . LEU A 1 410 ? -5.355 -6.101 -0.370 1.00 95.31 410 LEU A O 1
ATOM 3103 N N . VAL A 1 411 ? -6.293 -4.080 -0.238 1.00 92.75 411 VAL A N 1
ATOM 3104 C CA . VAL A 1 411 ? -7.175 -4.280 -1.399 1.00 92.75 411 VAL A CA 1
ATOM 3105 C C . VAL A 1 411 ? -6.364 -4.632 -2.645 1.00 92.75 411 VAL A C 1
ATOM 3107 O O . VAL A 1 411 ? -6.616 -5.649 -3.285 1.00 92.75 411 VAL A O 1
ATOM 3110 N N . SER A 1 412 ? -5.369 -3.806 -2.971 1.00 92.44 412 SER A N 1
ATOM 3111 C CA . SER A 1 412 ? -4.527 -3.988 -4.158 1.00 92.44 412 SER A CA 1
ATOM 3112 C C . SER A 1 412 ? -3.637 -5.227 -4.035 1.00 92.44 412 SER A C 1
ATOM 3114 O O . SER A 1 412 ? -3.545 -6.027 -4.963 1.00 92.44 412 SER A O 1
ATOM 3116 N N . VAL A 1 413 ? -3.016 -5.411 -2.870 1.00 94.00 413 VAL A N 1
ATOM 3117 C CA . VAL A 1 413 ? -2.077 -6.508 -2.601 1.00 94.00 413 VAL A CA 1
ATOM 3118 C C . VAL A 1 413 ? -2.788 -7.862 -2.577 1.00 94.00 413 VAL A C 1
ATOM 3120 O O . VAL A 1 413 ? -2.328 -8.816 -3.200 1.00 94.00 413 VAL A O 1
ATOM 3123 N N . PHE A 1 414 ? -3.938 -7.957 -1.910 1.00 94.75 414 PHE A N 1
ATOM 3124 C CA . PHE A 1 414 ? -4.715 -9.193 -1.829 1.00 94.75 414 PHE A CA 1
ATOM 3125 C C . PHE A 1 414 ? -5.381 -9.544 -3.155 1.00 94.75 414 PHE A C 1
ATOM 3127 O O . PHE A 1 414 ? -5.496 -10.726 -3.471 1.00 94.75 414 PHE A O 1
ATOM 3134 N N . ASP A 1 415 ? -5.756 -8.552 -3.968 1.00 92.62 415 ASP A N 1
ATOM 3135 C CA . ASP A 1 415 ? -6.173 -8.802 -5.349 1.00 92.62 415 ASP A CA 1
ATOM 3136 C C . ASP A 1 415 ? -5.041 -9.459 -6.158 1.00 92.62 415 ASP A C 1
ATOM 3138 O O . ASP A 1 415 ? -5.266 -10.495 -6.789 1.00 92.62 415 ASP A O 1
ATOM 3142 N N . SER A 1 416 ? -3.809 -8.942 -6.060 1.00 93.94 416 SER A N 1
ATOM 3143 C CA . SER A 1 416 ? -2.627 -9.556 -6.681 1.00 93.94 416 SER A CA 1
ATOM 3144 C C . SER A 1 416 ? -2.394 -10.988 -6.174 1.00 93.94 416 SER A C 1
ATOM 3146 O O . SER A 1 416 ? -2.213 -11.901 -6.980 1.00 93.94 416 SER A O 1
ATOM 3148 N N . PHE A 1 417 ? -2.455 -11.223 -4.856 1.00 93.31 417 PHE A N 1
ATOM 3149 C CA . PHE A 1 417 ? -2.270 -12.560 -4.267 1.00 93.31 417 PHE A CA 1
ATOM 3150 C C . PHE A 1 417 ? -3.323 -13.554 -4.755 1.00 93.31 417 PHE A C 1
ATOM 3152 O O . PHE A 1 417 ? -2.992 -14.660 -5.183 1.00 93.31 417 PHE A O 1
ATOM 3159 N N . ARG A 1 418 ? -4.593 -13.146 -4.733 1.00 91.00 418 ARG A N 1
ATOM 3160 C CA . ARG A 1 418 ? -5.726 -13.978 -5.137 1.00 91.00 418 ARG A CA 1
ATOM 3161 C C . ARG A 1 418 ? -5.651 -14.361 -6.615 1.00 91.00 418 ARG A C 1
ATOM 3163 O O . ARG A 1 418 ? -5.811 -15.534 -6.950 1.00 91.00 418 ARG A O 1
ATOM 3170 N N . ARG A 1 419 ? -5.388 -13.397 -7.503 1.00 88.69 419 ARG A N 1
ATOM 3171 C CA . ARG A 1 419 ? -5.339 -13.617 -8.962 1.00 88.69 419 ARG A CA 1
ATOM 3172 C C . ARG A 1 419 ? -4.195 -14.523 -9.381 1.00 88.69 419 ARG A C 1
ATOM 3174 O O . ARG A 1 419 ? -4.367 -15.388 -10.240 1.00 88.69 419 ARG A O 1
ATOM 3181 N N . HIS A 1 420 ? -3.043 -14.323 -8.752 1.00 90.44 420 HIS A N 1
ATOM 3182 C CA . HIS A 1 420 ? -1.795 -14.966 -9.136 1.00 90.44 420 HIS A CA 1
ATOM 3183 C C . HIS A 1 420 ? -1.487 -16.209 -8.307 1.00 90.44 420 HIS A C 1
ATOM 3185 O O . HIS A 1 420 ? -0.427 -16.798 -8.484 1.00 90.44 420 HIS A O 1
ATOM 3191 N N . ARG A 1 421 ? -2.424 -16.675 -7.467 1.00 85.81 421 ARG A N 1
ATOM 3192 C CA . ARG A 1 421 ? -2.256 -17.869 -6.619 1.00 85.81 421 ARG A CA 1
ATOM 3193 C C . ARG A 1 421 ? -1.795 -19.118 -7.377 1.00 85.81 421 ARG A C 1
ATOM 3195 O O . ARG A 1 421 ? -1.088 -19.947 -6.822 1.00 85.81 421 ARG A O 1
ATOM 3202 N N . ALA A 1 422 ? -2.176 -19.246 -8.651 1.00 81.94 422 ALA A N 1
ATOM 3203 C CA . ALA A 1 422 ? -1.816 -20.380 -9.505 1.00 81.94 422 ALA A CA 1
ATOM 3204 C C . ALA A 1 422 ? -0.395 -20.295 -10.096 1.00 81.94 422 ALA A C 1
ATOM 3206 O O . ALA A 1 422 ? 0.113 -21.288 -10.610 1.00 81.94 422 ALA A O 1
ATOM 3207 N N . LEU A 1 423 ? 0.240 -19.119 -10.057 1.00 76.38 423 LEU A N 1
ATOM 3208 C CA . LEU A 1 423 ? 1.600 -18.895 -10.569 1.00 76.38 423 LEU A CA 1
ATOM 3209 C C . LEU A 1 423 ? 2.687 -19.346 -9.595 1.00 76.38 423 LEU A C 1
ATOM 3211 O O . LEU A 1 423 ? 3.866 -19.373 -9.931 1.00 76.38 423 LEU A O 1
ATOM 3215 N N . LEU A 1 424 ? 2.269 -19.684 -8.388 1.00 69.44 424 LEU A N 1
ATOM 3216 C CA . LEU A 1 424 ? 3.105 -19.995 -7.257 1.00 69.44 424 LEU A CA 1
ATOM 3217 C C . LEU A 1 424 ? 3.423 -21.499 -7.334 1.00 69.44 424 LEU A C 1
ATOM 3219 O O . LEU A 1 424 ? 2.495 -22.301 -7.215 1.00 69.44 424 LEU A O 1
ATOM 3223 N N . PRO A 1 425 ? 4.676 -21.913 -7.628 1.00 66.19 425 PRO A N 1
ATOM 3224 C CA . PRO A 1 425 ? 5.020 -23.318 -7.868 1.00 66.19 425 PRO A CA 1
ATOM 3225 C C . PRO A 1 425 ? 4.572 -24.239 -6.728 1.00 66.19 425 PRO A C 1
ATOM 3227 O O . PRO A 1 425 ? 4.357 -23.795 -5.608 1.00 66.19 425 PRO A O 1
ATOM 3230 N N . THR A 1 426 ? 4.544 -25.554 -6.954 1.00 54.78 426 THR A N 1
ATOM 3231 C CA . THR A 1 426 ? 4.135 -26.580 -5.967 1.00 54.78 426 THR A CA 1
ATOM 3232 C C . THR A 1 426 ? 4.853 -26.534 -4.609 1.00 54.78 426 THR A C 1
ATOM 3234 O O . THR A 1 426 ? 4.337 -27.096 -3.649 1.00 54.78 426 THR A O 1
ATOM 3237 N N . ALA A 1 427 ? 5.994 -25.848 -4.472 1.00 51.38 427 ALA A N 1
ATOM 3238 C CA . ALA A 1 427 ? 6.590 -25.550 -3.161 1.00 51.38 427 ALA A CA 1
ATOM 3239 C C . ALA A 1 427 ? 5.696 -24.644 -2.277 1.00 51.38 427 ALA A C 1
ATOM 3241 O O . ALA A 1 427 ? 5.916 -24.547 -1.077 1.00 51.38 427 ALA A O 1
ATOM 3242 N N . TRP A 1 428 ? 4.678 -24.011 -2.869 1.00 61.06 428 TRP A N 1
ATOM 3243 C CA . TRP A 1 428 ? 3.653 -23.170 -2.248 1.00 61.06 428 TRP A CA 1
ATOM 3244 C C . TRP A 1 428 ? 2.289 -23.883 -2.244 1.00 61.06 428 TRP A C 1
ATOM 3246 O O . TRP A 1 428 ? 1.253 -23.271 -1.994 1.00 61.06 428 TRP A O 1
ATOM 3256 N N . ALA A 1 429 ? 2.267 -25.194 -2.525 1.00 60.25 429 ALA A N 1
ATOM 3257 C CA . ALA A 1 429 ? 1.095 -26.038 -2.302 1.00 60.25 429 ALA A CA 1
ATOM 3258 C C . ALA A 1 429 ? 0.778 -26.203 -0.806 1.00 60.25 429 ALA A C 1
ATOM 3260 O O . ALA A 1 429 ? -0.247 -26.788 -0.459 1.00 60.25 429 ALA A O 1
ATOM 3261 N N . ASP A 1 430 ? 1.642 -25.695 0.078 1.00 73.50 430 ASP A N 1
ATOM 3262 C CA . ASP A 1 430 ? 1.297 -25.539 1.477 1.00 73.50 430 ASP A CA 1
ATOM 3263 C C . ASP A 1 430 ? 0.161 -24.516 1.613 1.00 73.50 430 ASP A C 1
ATOM 3265 O O . ASP A 1 430 ? 0.353 -23.301 1.508 1.00 73.50 430 ASP A O 1
ATOM 3269 N N . ALA A 1 431 ? -1.042 -25.032 1.859 1.00 71.31 431 ALA A N 1
ATOM 3270 C CA . ALA A 1 431 ? -2.238 -24.241 2.111 1.00 71.31 431 ALA A CA 1
ATOM 3271 C C . ALA A 1 431 ? -2.052 -23.236 3.267 1.00 71.31 431 ALA A C 1
ATOM 3273 O O . ALA A 1 431 ? -2.753 -22.223 3.317 1.00 71.31 431 ALA A O 1
ATOM 3274 N N . SER A 1 432 ? -1.086 -23.462 4.168 1.00 76.50 432 SER A N 1
ATOM 3275 C CA . SER A 1 432 ? -0.766 -22.522 5.244 1.00 76.50 432 SER A CA 1
ATOM 3276 C C . SER A 1 432 ? -0.185 -21.195 4.739 1.00 76.50 432 SER A C 1
ATOM 3278 O O . SER A 1 432 ? -0.330 -20.187 5.427 1.00 76.50 432 SER A O 1
ATOM 3280 N N . VAL A 1 433 ? 0.378 -21.156 3.523 1.00 80.25 433 VAL A N 1
ATOM 3281 C CA . VAL A 1 433 ? 0.982 -19.958 2.906 1.00 80.25 433 VAL A CA 1
ATOM 3282 C C . VAL A 1 433 ? 0.071 -19.324 1.840 1.00 80.25 433 VAL A C 1
ATOM 3284 O O . VAL A 1 433 ? 0.225 -18.151 1.504 1.00 80.25 433 VAL A O 1
ATOM 3287 N N . GLN A 1 434 ? -0.923 -20.054 1.327 1.00 84.06 434 GLN A N 1
ATOM 3288 C CA . GLN A 1 434 ? -1.810 -19.556 0.268 1.00 84.06 434 GLN A CA 1
ATOM 3289 C C . GLN A 1 434 ? -2.834 -18.547 0.785 1.00 84.06 434 GLN A C 1
ATOM 3291 O O . GLN A 1 434 ? -3.556 -18.837 1.733 1.00 84.06 434 GLN A O 1
ATOM 3296 N N . PHE A 1 435 ? -2.952 -17.393 0.127 1.00 89.38 435 PHE A N 1
ATOM 3297 C CA . PHE A 1 435 ? -4.049 -16.459 0.372 1.00 89.38 435 PHE A CA 1
ATOM 3298 C C . PHE A 1 435 ? -5.331 -16.957 -0.314 1.00 89.38 435 PHE A C 1
ATOM 3300 O O . PHE A 1 435 ? -5.364 -17.157 -1.532 1.00 89.38 435 PHE A O 1
ATOM 3307 N N . THR A 1 436 ? -6.373 -17.204 0.470 1.00 91.12 436 THR A N 1
ATOM 3308 C CA . THR A 1 436 ? -7.612 -17.862 0.036 1.00 91.12 436 THR A CA 1
ATOM 3309 C C . THR A 1 436 ? -8.729 -16.863 -0.262 1.00 91.12 436 THR A C 1
ATOM 3311 O O . THR A 1 436 ? -8.742 -15.738 0.237 1.00 91.12 436 THR A O 1
ATOM 3314 N N . ASP A 1 437 ? -9.722 -17.294 -1.047 1.00 91.69 437 ASP A N 1
ATOM 3315 C CA . ASP A 1 437 ? -10.906 -16.467 -1.318 1.00 91.69 437 ASP A CA 1
ATOM 3316 C C . ASP A 1 437 ? -11.720 -16.201 -0.044 1.00 91.69 437 ASP A C 1
ATOM 3318 O O . ASP A 1 437 ? -12.328 -15.140 0.073 1.00 91.69 437 ASP A O 1
ATOM 3322 N N . GLU A 1 438 ? -11.723 -17.135 0.916 1.00 95.44 438 GLU A N 1
ATOM 3323 C CA . GLU A 1 438 ? -12.399 -16.946 2.204 1.00 95.44 438 GLU A CA 1
ATOM 3324 C C . GLU A 1 438 ? -11.661 -15.945 3.097 1.00 95.44 438 GLU A C 1
ATOM 3326 O O . GLU A 1 438 ? -12.314 -15.124 3.730 1.00 95.44 438 GLU A O 1
ATOM 3331 N N . GLU A 1 439 ? -10.324 -15.929 3.100 1.00 96.25 439 GLU A N 1
ATOM 3332 C CA . GLU A 1 439 ? -9.555 -14.889 3.798 1.00 96.25 439 GLU A CA 1
ATOM 3333 C C . GLU A 1 439 ? -9.853 -13.503 3.204 1.00 96.25 439 GLU A C 1
ATOM 3335 O O . GLU A 1 439 ? -10.151 -12.566 3.945 1.00 96.25 439 GLU A O 1
ATOM 3340 N N . ALA A 1 440 ? -9.881 -13.376 1.872 1.00 95.56 440 ALA A N 1
ATOM 3341 C CA . ALA A 1 440 ? -10.290 -12.138 1.206 1.00 95.56 440 ALA A CA 1
ATOM 3342 C C . ALA A 1 440 ? -11.723 -11.720 1.597 1.00 95.56 440 ALA A C 1
ATOM 3344 O O . ALA A 1 440 ? -11.973 -10.555 1.915 1.00 95.56 440 ALA A O 1
ATOM 3345 N N . ARG A 1 441 ? -12.657 -12.682 1.632 1.00 96.56 441 ARG A N 1
ATOM 3346 C CA . ARG A 1 441 ? -14.039 -12.479 2.092 1.00 96.56 441 ARG A CA 1
ATOM 3347 C C . ARG A 1 441 ? -14.111 -12.043 3.550 1.00 96.56 441 ARG A C 1
ATOM 3349 O O . ARG A 1 441 ? -14.885 -11.150 3.871 1.00 96.56 441 ARG A O 1
ATOM 3356 N N . ALA A 1 442 ? -13.302 -12.620 4.428 1.00 98.25 442 ALA A N 1
ATOM 3357 C CA . ALA A 1 442 ? -13.274 -12.268 5.840 1.00 98.25 442 ALA A CA 1
ATOM 3358 C C . ALA A 1 442 ? -12.722 -10.851 6.078 1.00 98.25 442 ALA A C 1
ATOM 3360 O O . ALA A 1 442 ? -13.246 -10.133 6.927 1.00 98.25 442 ALA A O 1
ATOM 3361 N N . PHE A 1 443 ? -11.738 -10.389 5.297 1.00 98.12 443 PHE A N 1
ATOM 3362 C CA . PHE A 1 443 ? -11.338 -8.974 5.306 1.00 98.12 443 PHE A CA 1
ATOM 3363 C C . PHE A 1 443 ? -12.467 -8.056 4.812 1.00 98.12 443 PHE A C 1
ATOM 3365 O O . PHE A 1 443 ? -12.744 -7.030 5.435 1.00 98.12 443 PHE A O 1
ATOM 3372 N N . ALA A 1 444 ? -13.173 -8.441 3.744 1.00 97.44 444 ALA A N 1
ATOM 3373 C CA . ALA A 1 444 ? -14.329 -7.694 3.247 1.00 97.44 444 ALA A CA 1
ATOM 3374 C C . ALA A 1 444 ? -15.454 -7.595 4.296 1.00 97.44 444 ALA A C 1
ATOM 3376 O O . ALA A 1 444 ? -15.975 -6.507 4.548 1.00 97.44 444 ALA A O 1
ATOM 3377 N N . ARG A 1 445 ? -15.768 -8.706 4.977 1.00 97.88 445 ARG A N 1
ATOM 3378 C CA . ARG A 1 445 ? -16.718 -8.757 6.099 1.00 97.88 445 ARG A CA 1
ATOM 3379 C C . ARG A 1 445 ? -16.272 -7.925 7.287 1.00 97.88 445 ARG A C 1
ATOM 3381 O O . ARG A 1 445 ? -17.113 -7.293 7.916 1.00 97.88 445 ARG A O 1
ATOM 3388 N N . GLN A 1 446 ? -14.976 -7.899 7.593 1.00 98.31 446 GLN A N 1
ATOM 3389 C CA . GLN A 1 446 ? -14.457 -7.042 8.654 1.00 98.31 446 GLN A CA 1
ATOM 3390 C C . GLN A 1 446 ? -14.754 -5.570 8.357 1.00 98.31 446 GLN A C 1
ATOM 3392 O O . GLN A 1 446 ? -15.226 -4.863 9.241 1.00 98.31 446 GLN A O 1
ATOM 3397 N N . ILE A 1 447 ? -14.574 -5.116 7.113 1.00 97.94 447 ILE A N 1
ATOM 3398 C CA . ILE A 1 447 ? -14.962 -3.752 6.735 1.00 97.94 447 ILE A CA 1
ATOM 3399 C C . ILE A 1 447 ? -16.481 -3.564 6.837 1.00 97.94 447 ILE A C 1
ATOM 3401 O O . ILE A 1 447 ? -16.939 -2.603 7.454 1.00 97.94 447 ILE A O 1
ATOM 3405 N N . ALA A 1 448 ? -17.258 -4.488 6.266 1.00 97.06 448 ALA A N 1
ATOM 3406 C CA . ALA A 1 448 ? -18.712 -4.375 6.181 1.00 97.06 448 ALA A CA 1
ATOM 3407 C C . ALA A 1 448 ? -19.420 -4.446 7.542 1.00 97.06 448 ALA A C 1
ATOM 3409 O O . ALA A 1 448 ? -20.446 -3.812 7.721 1.00 97.06 448 ALA A O 1
ATOM 3410 N N . PHE A 1 449 ? -18.906 -5.215 8.498 1.00 97.81 449 PHE A N 1
ATOM 3411 C CA . PHE A 1 449 ? -19.629 -5.518 9.739 1.00 97.81 449 PHE A CA 1
ATOM 3412 C C . PHE A 1 449 ? -18.835 -5.219 11.014 1.00 97.81 449 PHE A C 1
ATOM 3414 O O . PHE A 1 449 ? -19.417 -5.180 12.094 1.00 97.81 449 PHE A O 1
ATOM 3421 N N . GLY A 1 450 ? -17.513 -5.057 10.916 1.00 97.62 450 GLY A N 1
ATOM 3422 C CA . GLY A 1 450 ? -16.642 -4.731 12.049 1.00 97.62 450 GLY A CA 1
ATOM 3423 C C . GLY A 1 450 ? -16.193 -3.270 12.085 1.00 97.62 450 GLY A C 1
ATOM 3424 O O . GLY A 1 450 ? -15.943 -2.745 13.165 1.00 97.62 450 GLY A O 1
ATOM 3425 N N . VAL A 1 451 ? -16.091 -2.612 10.926 1.00 97.94 451 VAL A N 1
ATOM 3426 C CA . VAL A 1 451 ? -15.597 -1.230 10.801 1.00 97.94 451 VAL A CA 1
ATOM 3427 C C . VAL A 1 451 ? -16.724 -0.243 10.499 1.00 97.94 451 VAL A C 1
ATOM 3429 O O . VAL A 1 451 ? -16.727 0.855 11.055 1.00 97.94 451 VAL A O 1
ATOM 3432 N N . TRP A 1 452 ? -17.664 -0.593 9.618 1.00 97.50 452 TRP A N 1
ATOM 3433 C CA . TRP A 1 452 ? -18.830 0.247 9.335 1.00 97.50 452 TRP A CA 1
ATOM 3434 C C . TRP A 1 452 ? -19.780 0.305 10.543 1.00 97.50 452 TRP A C 1
ATOM 3436 O O . TRP A 1 452 ? -20.062 -0.713 11.171 1.00 97.50 452 TRP A O 1
ATOM 3446 N N . SER A 1 453 ? -20.311 1.494 10.840 1.00 95.50 453 SER A N 1
ATOM 3447 C CA . SER A 1 453 ? -21.267 1.739 11.929 1.00 95.50 453 SER A CA 1
ATOM 3448 C C . SER A 1 453 ? -22.617 1.029 11.762 1.00 95.50 453 SER A C 1
ATOM 3450 O O . SER A 1 453 ? -23.363 0.914 12.733 1.00 95.50 453 SER A O 1
ATOM 3452 N N . GLY A 1 454 ? -22.951 0.575 10.548 1.00 94.62 454 GLY A N 1
ATOM 3453 C CA . GLY A 1 454 ? -24.250 -0.021 10.216 1.00 94.62 454 GLY A CA 1
ATOM 3454 C C . GLY A 1 454 ? -25.357 0.998 9.916 1.00 94.62 454 GLY A C 1
ATOM 3455 O O . GLY A 1 454 ? -26.488 0.606 9.636 1.00 94.62 454 GLY A O 1
ATOM 3456 N N . ASP A 1 455 ? -25.043 2.295 9.954 1.00 94.56 455 ASP A N 1
ATOM 3457 C CA . ASP A 1 455 ? -25.971 3.386 9.657 1.00 94.56 455 ASP A CA 1
ATOM 3458 C C . ASP A 1 455 ? -25.760 3.863 8.206 1.00 94.56 455 ASP A C 1
ATOM 3460 O O . ASP A 1 455 ? -24.662 4.265 7.833 1.00 94.56 455 ASP A O 1
ATOM 3464 N N . LEU A 1 456 ? -26.785 3.781 7.349 1.00 92.19 456 LEU A N 1
ATOM 3465 C CA . LEU A 1 456 ? -26.703 4.203 5.935 1.00 92.19 456 LEU A CA 1
ATOM 3466 C C . LEU A 1 456 ? -26.831 5.719 5.733 1.00 92.19 456 LEU A C 1
ATOM 3468 O O . LEU A 1 456 ? -26.733 6.229 4.623 1.00 92.19 456 LEU A O 1
ATOM 3472 N N . LEU A 1 457 ? -27.084 6.444 6.802 1.00 90.69 457 LEU A N 1
ATOM 3473 C CA . LEU A 1 457 ? -27.511 7.838 6.828 1.00 90.69 457 LEU A CA 1
ATOM 3474 C C . LEU A 1 457 ? -26.387 8.678 7.392 1.00 90.69 457 LEU A C 1
ATOM 3476 O O . LEU A 1 457 ? -26.074 9.767 6.914 1.00 90.69 457 LEU A O 1
ATOM 3480 N N . ASP A 1 458 ? -25.727 8.080 8.375 1.00 89.69 458 ASP A N 1
ATOM 3481 C CA . ASP A 1 458 ? -24.416 8.441 8.851 1.00 89.69 458 ASP A CA 1
ATOM 3482 C C . ASP A 1 458 ? -23.447 7.253 8.660 1.00 89.69 458 ASP A C 1
ATOM 3484 O O . ASP A 1 458 ? -23.011 6.642 9.638 1.00 89.69 458 ASP A O 1
ATOM 3488 N N . PRO A 1 459 ? -23.102 6.902 7.400 1.00 91.44 459 PRO A N 1
ATOM 3489 C CA . PRO A 1 459 ? -22.184 5.818 7.056 1.00 91.44 459 PRO A CA 1
ATOM 3490 C C . PRO A 1 459 ? -20.774 6.176 7.494 1.00 91.44 459 PRO A C 1
ATOM 3492 O O . PRO A 1 459 ? -19.981 6.742 6.741 1.00 91.44 459 PRO A O 1
ATOM 3495 N N . GLN A 1 460 ? -20.490 5.877 8.753 1.00 94.00 460 GLN A N 1
ATOM 3496 C CA . GLN A 1 460 ? -19.219 6.120 9.402 1.00 94.00 460 GLN A CA 1
ATOM 3497 C C . GLN A 1 460 ? -18.413 4.830 9.448 1.00 94.00 460 GLN A C 1
ATOM 3499 O O . GLN A 1 460 ? -18.951 3.749 9.683 1.00 94.00 460 GLN A O 1
ATOM 3504 N N . PHE A 1 461 ? -17.109 4.951 9.238 1.00 95.88 461 PHE A N 1
ATOM 3505 C CA . PHE A 1 461 ? -16.178 3.832 9.317 1.00 95.88 461 PHE A CA 1
ATOM 3506 C C . PHE A 1 461 ? -15.172 4.108 10.421 1.00 95.88 461 PHE A C 1
ATOM 3508 O O . PHE A 1 461 ? -14.581 5.193 10.467 1.00 95.88 461 PHE A O 1
ATOM 3515 N N . ALA A 1 462 ? -15.010 3.139 11.319 1.00 97.19 462 ALA A N 1
ATOM 3516 C CA . ALA A 1 462 ? -14.065 3.217 12.418 1.00 97.19 462 ALA A CA 1
ATOM 3517 C C . ALA A 1 462 ? -12.645 3.537 11.918 1.00 97.19 462 ALA A C 1
ATOM 3519 O O . ALA A 1 462 ? -12.242 3.136 10.825 1.00 97.19 462 ALA A O 1
ATOM 3520 N N . THR A 1 463 ? -11.881 4.266 12.732 1.00 96.44 463 THR A N 1
ATOM 3521 C CA . THR A 1 463 ? -10.488 4.646 12.448 1.00 96.44 463 THR A CA 1
ATOM 3522 C C . THR A 1 463 ? -9.610 3.429 12.126 1.00 96.44 463 THR A C 1
ATOM 3524 O O . THR A 1 463 ? -8.791 3.493 11.206 1.00 96.44 463 THR A O 1
ATOM 3527 N N . PHE A 1 464 ? -9.782 2.321 12.852 1.00 98.25 464 PHE A N 1
ATOM 3528 C CA . PHE A 1 464 ? -8.936 1.132 12.759 1.00 98.25 464 PHE A CA 1
ATOM 3529 C C . PHE A 1 464 ? -9.679 -0.083 12.194 1.00 98.25 464 PHE A C 1
ATOM 3531 O O . PHE A 1 464 ? -10.886 -0.248 12.366 1.00 98.25 464 PHE A O 1
ATOM 3538 N N . LEU A 1 465 ? -8.932 -0.953 11.511 1.00 97.81 465 LEU A N 1
ATOM 3539 C CA . LEU A 1 465 ? -9.439 -2.126 10.798 1.00 97.81 465 LEU A CA 1
ATOM 3540 C C . LEU A 1 465 ? -10.108 -3.145 11.728 1.00 97.81 465 LEU A C 1
ATOM 3542 O O . LEU A 1 465 ? -10.973 -3.898 11.295 1.00 97.81 465 LEU A O 1
ATOM 3546 N N . ASP A 1 466 ? -9.741 -3.171 13.007 1.00 98.12 466 ASP A N 1
ATOM 3547 C CA . ASP A 1 466 ? -10.355 -4.042 14.010 1.00 98.12 466 ASP A CA 1
ATOM 3548 C C . ASP A 1 466 ? -11.666 -3.507 14.597 1.00 98.12 466 ASP A C 1
ATOM 3550 O O . ASP A 1 466 ? -12.243 -4.166 15.461 1.00 98.12 466 ASP A O 1
ATOM 3554 N N . GLY A 1 467 ? -12.144 -2.357 14.114 1.00 97.88 467 GLY A N 1
ATOM 3555 C CA . GLY A 1 467 ? -13.345 -1.684 14.605 1.00 97.88 467 GLY A CA 1
ATOM 3556 C C . GLY A 1 467 ? -13.070 -0.689 15.733 1.00 97.88 467 GLY A C 1
ATOM 3557 O O . GLY A 1 467 ? -13.977 0.041 16.138 1.00 97.88 467 GLY A O 1
ATOM 3558 N N . THR A 1 468 ? -11.829 -0.603 16.229 1.00 97.81 468 THR A N 1
ATOM 3559 C CA . THR A 1 468 ? -11.449 0.435 17.190 1.00 97.81 468 THR A CA 1
ATOM 3560 C C . THR A 1 468 ? -11.603 1.810 16.545 1.00 97.81 468 THR A C 1
ATOM 3562 O O . THR A 1 468 ? -11.264 2.027 15.380 1.00 97.81 468 THR A O 1
ATOM 3565 N N . ASN A 1 469 ? -12.106 2.772 17.313 1.00 96.31 469 ASN A N 1
ATOM 3566 C CA . ASN A 1 469 ? -12.459 4.086 16.795 1.00 96.31 469 ASN A CA 1
ATOM 3567 C C . ASN A 1 469 ? -12.022 5.211 17.739 1.00 96.31 469 ASN A C 1
ATOM 3569 O O . ASN A 1 469 ? -12.837 5.990 18.223 1.00 96.31 469 ASN A O 1
ATOM 3573 N N . GLY A 1 470 ? -10.730 5.264 18.050 1.00 95.56 470 GLY A N 1
ATOM 3574 C CA . GLY A 1 470 ? -10.135 6.396 18.757 1.00 95.56 470 GLY A CA 1
ATOM 3575 C C . GLY A 1 470 ? -9.528 7.434 17.824 1.00 95.56 470 GLY A C 1
ATOM 3576 O O . GLY A 1 470 ? -9.619 7.335 16.594 1.00 95.56 470 GLY A O 1
ATOM 3577 N N . TRP A 1 471 ? -8.870 8.419 18.432 1.00 96.12 471 TRP A N 1
ATOM 3578 C CA . TRP A 1 471 ? -8.043 9.378 17.710 1.00 96.12 471 TRP A CA 1
ATOM 3579 C C . TRP A 1 471 ? -6.774 8.717 17.159 1.00 96.12 471 TRP A C 1
ATOM 3581 O O . TRP A 1 471 ? -6.191 7.825 17.774 1.00 96.12 471 TRP A O 1
ATOM 3591 N N . TYR A 1 472 ? -6.314 9.211 16.013 1.00 96.31 472 TYR A N 1
ATOM 3592 C CA . TYR A 1 472 ? -5.115 8.732 15.330 1.00 96.31 472 TYR A CA 1
ATOM 3593 C C . TYR A 1 472 ? -4.208 9.898 14.934 1.00 96.31 472 TYR A C 1
ATOM 3595 O O . TYR A 1 472 ? -4.690 10.969 14.548 1.00 96.31 472 TYR A O 1
ATOM 3603 N N . ARG A 1 473 ? -2.884 9.699 15.007 1.00 95.19 473 ARG A N 1
ATOM 3604 C CA . ARG A 1 473 ? -1.873 10.694 14.592 1.00 95.19 473 ARG A CA 1
ATOM 3605 C C . ARG A 1 473 ? -1.988 12.044 15.305 1.00 95.19 473 ARG A C 1
ATOM 3607 O O . ARG A 1 473 ? -1.739 13.098 14.712 1.00 95.19 473 ARG A O 1
ATOM 3614 N N . VAL A 1 474 ? -2.356 12.016 16.583 1.00 95.06 474 VAL A N 1
ATOM 3615 C CA . VAL A 1 474 ? -2.396 13.215 17.427 1.00 95.06 474 VAL A CA 1
ATOM 3616 C C . VAL A 1 474 ? -0.996 13.820 17.495 1.00 95.06 474 VAL A C 1
ATOM 3618 O O . VAL A 1 474 ? -0.032 13.164 17.867 1.00 95.06 474 VAL A O 1
ATOM 3621 N N . ASN A 1 475 ? -0.889 15.078 17.078 1.00 93.88 475 ASN A N 1
ATOM 3622 C CA . ASN A 1 475 ? 0.351 15.832 16.948 1.00 93.88 475 ASN A CA 1
ATOM 3623 C C . ASN A 1 475 ? 1.415 15.232 16.015 1.00 93.88 475 ASN A C 1
ATOM 3625 O O . ASN A 1 475 ? 2.595 15.579 16.114 1.00 93.88 475 ASN A O 1
ATOM 3629 N N . TYR A 1 476 ? 1.004 14.388 15.065 1.00 90.94 476 TYR A N 1
ATOM 3630 C CA . TYR A 1 476 ? 1.909 13.732 14.123 1.00 90.94 476 TYR A CA 1
ATOM 3631 C C . TYR A 1 476 ? 2.857 14.707 13.419 1.00 90.94 476 TYR A C 1
ATOM 3633 O O . TYR A 1 476 ? 2.430 15.745 12.894 1.00 90.94 476 TYR A O 1
ATOM 3641 N N . SER A 1 477 ? 4.134 14.316 13.351 1.00 84.38 477 SER A N 1
ATOM 3642 C CA . SER A 1 477 ? 5.223 15.108 12.771 1.00 84.38 477 SER A CA 1
ATOM 3643 C C . SER A 1 477 ? 5.376 16.486 13.432 1.00 84.38 477 SER A C 1
ATOM 3645 O O . SER A 1 477 ? 5.635 17.478 12.750 1.00 84.38 477 SER A O 1
ATOM 3647 N N . ASN A 1 478 ? 5.180 16.553 14.755 1.00 86.31 478 ASN A N 1
ATOM 3648 C CA . ASN A 1 478 ? 5.242 17.779 15.555 1.00 86.31 478 ASN A CA 1
ATOM 3649 C C . ASN A 1 478 ? 4.312 18.883 15.033 1.00 86.31 478 ASN A C 1
ATOM 3651 O O . ASN A 1 478 ? 4.644 20.066 15.066 1.00 86.31 478 ASN A O 1
ATOM 3655 N N . ARG A 1 479 ? 3.127 18.512 14.539 1.00 87.25 479 ARG A N 1
ATOM 3656 C CA . ARG A 1 479 ? 2.130 19.483 14.080 1.00 87.25 479 ARG A CA 1
ATOM 3657 C C . ARG A 1 479 ? 1.157 19.811 15.218 1.00 87.25 479 ARG A C 1
ATOM 3659 O O . ARG A 1 479 ? 0.398 18.928 15.631 1.00 87.25 479 ARG A O 1
ATOM 3666 N N . PRO A 1 480 ? 1.139 21.052 15.739 1.00 89.62 480 PRO A N 1
ATOM 3667 C CA . PRO A 1 480 ? 0.155 21.448 16.739 1.00 89.62 480 PRO A CA 1
ATOM 3668 C C . PRO A 1 480 ? -1.267 21.297 16.207 1.00 89.62 480 PRO A C 1
ATOM 3670 O O . PRO A 1 480 ? -1.527 21.608 15.046 1.00 89.62 480 PRO A O 1
ATOM 3673 N N . ALA A 1 481 ? -2.185 20.846 17.067 1.00 89.56 481 ALA A N 1
ATOM 3674 C CA . ALA A 1 481 ? -3.608 20.701 16.742 1.00 89.56 481 ALA A CA 1
ATOM 3675 C C . ALA A 1 481 ? -3.920 19.804 15.521 1.00 89.56 481 ALA A C 1
ATOM 3677 O O . ALA A 1 481 ? -4.984 19.935 14.917 1.00 89.56 481 ALA A O 1
ATOM 3678 N N . PHE A 1 482 ? -3.010 18.899 15.144 1.00 91.88 482 PHE A N 1
ATOM 3679 C CA . PHE A 1 482 ? -3.225 17.942 14.058 1.00 91.88 482 PHE A CA 1
ATOM 3680 C C . PHE A 1 482 ? -3.589 16.558 14.601 1.00 91.88 482 PHE A C 1
ATOM 3682 O O . PHE A 1 482 ? -2.933 16.062 15.510 1.00 91.88 482 PHE A O 1
ATOM 3689 N N . GLY A 1 483 ? -4.586 15.905 14.010 1.00 91.94 483 GLY A N 1
ATOM 3690 C CA . GLY A 1 483 ? -4.942 14.514 14.283 1.00 91.94 483 GLY A CA 1
ATOM 3691 C C . GLY A 1 483 ? -6.261 14.149 13.611 1.00 91.94 483 GLY A C 1
ATOM 3692 O O . GLY A 1 483 ? -7.013 15.029 13.189 1.00 91.94 483 GLY A O 1
ATOM 3693 N N . TYR A 1 484 ? -6.541 12.856 13.514 1.00 92.19 484 TYR A N 1
ATOM 3694 C CA . TYR A 1 484 ? -7.809 12.340 13.015 1.00 92.19 484 TYR A CA 1
ATOM 3695 C C . TYR A 1 484 ? -8.672 11.941 14.204 1.00 92.19 484 TYR A C 1
ATOM 3697 O O . TYR A 1 484 ? -8.298 11.047 14.959 1.00 92.19 484 TYR A O 1
ATOM 3705 N N . GLN A 1 485 ? -9.804 12.619 14.380 1.00 92.94 485 GLN A N 1
ATOM 3706 C CA . GLN A 1 485 ? -10.808 12.234 15.373 1.00 92.94 485 GLN A CA 1
ATOM 3707 C C . GLN A 1 485 ? -11.492 10.910 14.974 1.00 92.94 485 GLN A C 1
ATOM 3709 O O . GLN A 1 485 ? -11.389 10.508 13.810 1.00 92.94 485 GLN A O 1
ATOM 3714 N N . PRO A 1 486 ? -12.215 10.242 15.888 1.00 93.94 486 PRO A N 1
ATOM 3715 C CA . PRO A 1 486 ? -12.968 9.042 15.552 1.00 93.94 486 PRO A CA 1
ATOM 3716 C C . PRO A 1 486 ? -13.878 9.268 14.339 1.00 93.94 486 PRO A C 1
ATOM 3718 O O . PRO A 1 486 ? -14.457 10.346 14.181 1.00 93.94 486 PRO A O 1
ATOM 3721 N N . PHE A 1 487 ? -13.955 8.271 13.460 1.00 93.12 487 PHE A N 1
ATOM 3722 C CA . PHE A 1 487 ? -14.648 8.314 12.166 1.00 93.12 487 PHE A CA 1
ATOM 3723 C C . PHE A 1 487 ? -14.143 9.353 11.145 1.00 93.12 487 PHE A C 1
ATOM 3725 O O . PHE A 1 487 ? -14.631 9.368 10.012 1.00 93.12 487 PHE A O 1
ATOM 3732 N N . ALA A 1 488 ? -13.145 10.192 11.456 1.00 89.25 488 ALA A N 1
ATOM 3733 C CA . ALA A 1 488 ? -12.653 11.220 10.525 1.00 89.25 488 ALA A CA 1
ATOM 3734 C C . ALA A 1 488 ? -12.041 10.643 9.244 1.00 89.25 488 ALA A C 1
ATOM 3736 O O . ALA A 1 488 ? -11.922 11.343 8.240 1.00 89.25 488 ALA A O 1
ATOM 3737 N N . MET A 1 489 ? -11.663 9.365 9.268 1.00 90.06 489 MET A N 1
ATOM 3738 C CA . MET A 1 489 ? -11.129 8.655 8.110 1.00 90.06 489 MET A CA 1
ATOM 3739 C C . MET A 1 489 ? -12.200 7.933 7.291 1.00 90.06 489 MET A C 1
ATOM 3741 O O . MET A 1 489 ? -11.835 7.220 6.363 1.00 90.06 489 MET A O 1
ATOM 3745 N N . THR A 1 490 ? -13.492 8.160 7.557 1.00 91.81 490 THR A N 1
ATOM 3746 C CA . THR A 1 490 ? -14.624 7.576 6.812 1.00 91.81 490 THR A CA 1
ATOM 3747 C C . THR A 1 490 ? -14.466 7.686 5.296 1.00 91.81 490 THR A C 1
ATOM 3749 O O . THR A 1 490 ? -14.691 6.709 4.591 1.00 91.81 490 THR A O 1
ATOM 3752 N N . ALA A 1 491 ? -13.990 8.827 4.784 1.00 87.31 491 ALA A N 1
ATOM 3753 C CA . ALA A 1 491 ? -13.762 9.019 3.349 1.00 87.31 491 ALA A CA 1
ATOM 3754 C C . ALA A 1 491 ? -12.719 8.051 2.754 1.00 87.31 491 ALA A C 1
ATOM 3756 O O . ALA A 1 491 ? -12.731 7.792 1.553 1.00 87.31 491 ALA A O 1
ATOM 3757 N N . SER A 1 492 ? -11.844 7.469 3.580 1.00 89.38 492 SER A N 1
ATOM 3758 C CA . SER A 1 492 ? -10.906 6.436 3.137 1.00 89.38 492 SER A CA 1
ATOM 3759 C C . SER A 1 492 ? -11.636 5.181 2.668 1.00 89.38 492 SER A C 1
ATOM 3761 O O . SER A 1 492 ? -11.153 4.531 1.753 1.00 89.38 492 SER A O 1
ATOM 3763 N N . ALA A 1 493 ? -12.800 4.841 3.228 1.00 90.38 493 ALA A N 1
ATOM 3764 C CA . ALA A 1 493 ? -13.519 3.633 2.838 1.00 90.38 493 ALA A CA 1
ATOM 3765 C C . ALA A 1 493 ? -13.932 3.651 1.344 1.00 90.38 493 ALA A C 1
ATOM 3767 O O . ALA A 1 493 ? -13.446 2.803 0.592 1.00 90.38 493 ALA A O 1
ATOM 3768 N N . PRO A 1 494 ? -14.724 4.626 0.850 1.00 84.88 494 PRO A N 1
ATOM 3769 C CA . PRO A 1 494 ? -15.125 4.645 -0.559 1.00 84.88 494 PRO A CA 1
ATOM 3770 C C . PRO A 1 494 ? -13.999 5.068 -1.517 1.00 84.88 494 PRO A C 1
ATOM 3772 O O . PRO A 1 494 ? -13.937 4.571 -2.637 1.00 84.88 494 PRO A O 1
ATOM 3775 N N . LEU A 1 495 ? -13.067 5.936 -1.097 1.00 82.50 495 LEU A N 1
ATOM 3776 C CA . LEU A 1 495 ? -12.047 6.491 -2.005 1.00 82.50 495 LEU A CA 1
ATOM 3777 C C . LEU A 1 495 ? -10.821 5.590 -2.199 1.00 82.50 495 LEU A C 1
ATOM 3779 O O . LEU A 1 495 ? -10.007 5.831 -3.090 1.00 82.50 495 LEU A O 1
ATOM 3783 N N . CYS A 1 496 ? -10.646 4.569 -1.361 1.00 82.25 496 CYS A N 1
ATOM 3784 C CA . CYS A 1 496 ? -9.394 3.818 -1.294 1.00 82.25 496 CYS A CA 1
ATOM 3785 C C . CYS A 1 496 ? -9.502 2.358 -1.741 1.00 82.25 496 CYS A C 1
ATOM 3787 O O . CYS A 1 496 ? -8.727 1.513 -1.302 1.00 82.25 496 CYS A O 1
ATOM 3789 N N . GLY A 1 497 ? -10.456 2.046 -2.613 1.00 86.69 497 GLY A N 1
ATOM 3790 C CA . GLY A 1 497 ? -10.522 0.736 -3.252 1.00 86.69 497 GLY A CA 1
ATOM 3791 C C . GLY A 1 497 ? -11.319 -0.318 -2.487 1.00 86.69 497 GLY A C 1
ATOM 3792 O O . GLY A 1 497 ? -11.615 -1.349 -3.073 1.00 86.69 497 GLY A O 1
ATOM 3793 N N . TYR A 1 498 ? -11.758 -0.091 -1.244 1.00 93.25 498 TYR A N 1
ATOM 3794 C CA . TYR A 1 498 ? -12.549 -1.098 -0.516 1.00 93.25 498 TYR A CA 1
ATOM 3795 C C . TYR A 1 498 ? -13.830 -1.516 -1.248 1.00 93.25 498 TYR A C 1
ATOM 3797 O O . TYR A 1 498 ? -14.277 -2.646 -1.080 1.00 93.25 498 TYR A O 1
ATOM 3805 N N . ALA A 1 499 ? -14.387 -0.673 -2.124 1.00 90.31 499 ALA A N 1
ATOM 3806 C CA . ALA A 1 499 ? -15.530 -1.073 -2.944 1.00 90.31 499 ALA A CA 1
ATOM 3807 C C . ALA A 1 499 ? -15.213 -2.201 -3.938 1.00 90.31 499 ALA A C 1
ATOM 3809 O O . ALA A 1 499 ? -16.134 -2.925 -4.304 1.00 90.31 499 ALA A O 1
ATOM 3810 N N . PHE A 1 500 ? -13.939 -2.457 -4.268 1.00 88.88 500 PHE A N 1
ATOM 3811 C CA . PHE A 1 500 ? -13.532 -3.666 -4.995 1.00 88.88 500 PHE A CA 1
ATOM 3812 C C . PHE A 1 500 ? -13.895 -4.950 -4.254 1.00 88.88 500 PHE A C 1
ATOM 3814 O O . PHE A 1 500 ? -14.125 -5.978 -4.880 1.00 88.88 500 P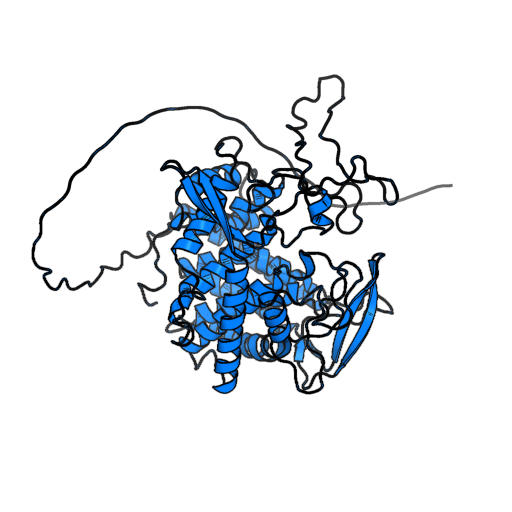HE A O 1
ATOM 3821 N N . TRP A 1 501 ? -13.995 -4.905 -2.926 1.00 93.62 501 TRP A N 1
ATOM 3822 C CA . TRP A 1 501 ? -14.387 -6.053 -2.119 1.00 93.62 501 TRP A CA 1
ATOM 3823 C C . TRP A 1 501 ? -15.900 -6.282 -2.064 1.00 93.62 501 TRP A C 1
ATOM 3825 O O . TRP A 1 501 ? -16.328 -7.260 -1.455 1.00 93.62 501 TRP A O 1
ATOM 3835 N N . LYS A 1 502 ? -16.726 -5.469 -2.737 1.00 91.12 502 LYS A N 1
ATOM 3836 C CA . LYS A 1 502 ? -18.178 -5.707 -2.797 1.00 91.12 502 LYS A CA 1
ATOM 3837 C C . LYS A 1 502 ? -18.546 -6.997 -3.546 1.00 91.12 502 LYS A C 1
ATOM 3839 O O . LYS A 1 502 ? -19.613 -7.549 -3.311 1.00 91.12 502 LYS A O 1
ATOM 3844 N N . GLU A 1 503 ? -17.660 -7.522 -4.402 1.00 87.56 503 GLU A N 1
ATOM 3845 C CA . GLU A 1 503 ? -17.823 -8.873 -4.975 1.00 87.56 503 GLU A CA 1
ATOM 3846 C C . GLU A 1 503 ? -17.640 -9.989 -3.944 1.00 87.56 503 GLU A C 1
ATOM 3848 O O . GLU A 1 503 ? -18.191 -11.082 -4.083 1.00 87.56 503 GLU A O 1
ATOM 3853 N N . LEU A 1 504 ? -16.832 -9.720 -2.919 1.00 93.50 504 LEU A N 1
ATOM 3854 C CA . LEU A 1 504 ? -16.520 -10.667 -1.862 1.00 93.50 504 LEU A CA 1
ATOM 3855 C C . LEU A 1 504 ? -17.599 -10.608 -0.780 1.00 93.50 504 LEU A C 1
ATOM 3857 O O . LEU A 1 504 ? -18.076 -11.661 -0.360 1.00 93.50 504 LEU A O 1
ATOM 3861 N N . GLU A 1 505 ? -18.008 -9.395 -0.396 1.00 95.69 505 GLU A N 1
ATOM 3862 C CA . GLU A 1 505 ? -19.078 -9.118 0.564 1.00 95.69 505 GLU A CA 1
ATOM 3863 C C . GLU A 1 505 ? -20.038 -8.031 0.028 1.00 95.69 505 GLU A C 1
ATOM 3865 O O . GLU A 1 505 ? -19.781 -6.834 0.199 1.00 95.69 505 GLU A O 1
ATOM 3870 N N . PRO A 1 506 ? -21.158 -8.418 -0.616 1.00 93.88 506 PRO A N 1
ATOM 3871 C CA . PRO A 1 506 ? -22.111 -7.477 -1.210 1.00 93.88 506 PRO A CA 1
ATOM 3872 C C . PRO A 1 506 ? -22.734 -6.480 -0.228 1.00 93.88 506 PRO A C 1
ATOM 3874 O O . PRO A 1 506 ? -23.117 -5.385 -0.648 1.00 93.88 506 PRO A O 1
ATOM 3877 N N . ALA A 1 507 ? -22.806 -6.808 1.070 1.00 93.25 507 ALA A N 1
ATOM 3878 C CA . ALA A 1 507 ? -23.324 -5.896 2.093 1.00 93.25 507 ALA A CA 1
ATOM 3879 C C . ALA A 1 507 ? -22.503 -4.601 2.221 1.00 93.25 507 ALA A C 1
ATOM 3881 O O . ALA A 1 507 ? -23.017 -3.588 2.693 1.00 93.25 507 ALA A O 1
ATOM 3882 N N . LEU A 1 508 ? -21.250 -4.607 1.755 1.00 92.19 508 LEU A N 1
ATOM 3883 C CA . LEU A 1 508 ? -20.388 -3.431 1.744 1.00 92.19 508 LEU A CA 1
ATOM 3884 C C . LEU A 1 508 ? -20.854 -2.359 0.739 1.00 92.19 508 LEU A C 1
ATOM 3886 O O . LEU A 1 508 ? -20.595 -1.174 0.939 1.00 92.19 508 LEU A O 1
ATOM 3890 N N . GLY A 1 509 ? -21.554 -2.760 -0.329 1.00 90.69 509 GLY A N 1
ATOM 3891 C CA . GLY A 1 509 ? -21.966 -1.870 -1.419 1.00 90.69 509 GLY A CA 1
ATOM 3892 C C . GLY A 1 509 ? -22.798 -0.671 -0.949 1.00 90.69 509 GLY A C 1
ATOM 3893 O O . GLY A 1 509 ? -22.350 0.461 -1.128 1.00 90.69 509 GLY A O 1
ATOM 3894 N N . PRO A 1 510 ? -23.967 -0.884 -0.311 1.00 91.25 510 PRO A N 1
ATOM 3895 C CA . PRO A 1 510 ? -24.804 0.209 0.184 1.00 91.25 510 PRO A CA 1
ATOM 3896 C C . PRO A 1 510 ? -24.077 1.155 1.149 1.00 91.25 510 PRO A C 1
ATOM 3898 O O . PRO A 1 510 ? -24.249 2.368 1.051 1.00 91.25 510 PRO A O 1
ATOM 3901 N N . ALA A 1 511 ? -23.238 0.618 2.041 1.00 90.75 511 ALA A N 1
ATOM 3902 C CA . ALA A 1 511 ? -22.481 1.402 3.017 1.00 90.75 511 ALA A CA 1
ATOM 3903 C C . ALA A 1 511 ? -21.466 2.342 2.354 1.00 90.75 511 ALA A C 1
ATOM 3905 O O . ALA A 1 511 ? -21.377 3.518 2.707 1.00 90.75 511 ALA A O 1
ATOM 3906 N N . LEU A 1 512 ? -20.718 1.831 1.372 1.00 90.94 512 LEU A N 1
ATOM 3907 C CA . LEU A 1 512 ? -19.743 2.624 0.628 1.00 90.94 512 LEU A CA 1
ATOM 3908 C C . LEU A 1 512 ? -20.419 3.681 -0.237 1.00 90.94 512 LEU A C 1
ATOM 3910 O O . LEU A 1 512 ? -20.062 4.848 -0.112 1.00 90.94 512 LEU A O 1
ATOM 3914 N N . SER A 1 513 ? -21.463 3.315 -0.986 1.00 86.44 513 SER A N 1
ATOM 3915 C CA . SER A 1 513 ? -22.215 4.280 -1.794 1.00 86.44 513 SER A CA 1
ATOM 3916 C C . SER A 1 513 ? -22.830 5.393 -0.947 1.00 86.44 513 SER A C 1
ATOM 3918 O O . SER A 1 513 ? -22.804 6.560 -1.338 1.00 86.44 513 SER A O 1
ATOM 3920 N N . ALA A 1 514 ? -23.339 5.064 0.243 1.00 88.38 514 ALA A N 1
ATOM 3921 C CA . ALA A 1 514 ? -23.816 6.067 1.184 1.00 88.38 514 ALA A CA 1
ATOM 3922 C C . ALA A 1 514 ? -22.675 6.975 1.682 1.00 88.38 514 ALA A C 1
ATOM 3924 O O . ALA A 1 514 ? -22.836 8.197 1.739 1.00 88.38 514 ALA A O 1
ATOM 3925 N N . ALA A 1 515 ? -21.512 6.409 2.030 1.00 87.62 515 ALA A N 1
ATOM 3926 C CA . ALA A 1 515 ? -20.349 7.190 2.454 1.00 87.62 515 ALA A CA 1
ATOM 3927 C C . ALA A 1 515 ? -19.848 8.110 1.340 1.00 87.62 515 ALA A C 1
ATOM 3929 O O . ALA A 1 515 ? -19.550 9.276 1.597 1.00 87.62 515 ALA A O 1
ATOM 3930 N N . PHE A 1 516 ? -19.810 7.620 0.104 1.00 84.19 516 PHE A N 1
ATOM 3931 C CA . PHE A 1 516 ? -19.405 8.394 -1.057 1.00 84.19 516 PHE A CA 1
ATOM 3932 C C . PHE A 1 516 ? -20.367 9.543 -1.358 1.00 84.19 516 PHE A C 1
ATOM 3934 O O . PHE A 1 516 ? -19.918 10.668 -1.582 1.00 84.19 516 PHE A O 1
ATOM 3941 N N . ALA A 1 517 ? -21.680 9.315 -1.252 1.00 83.44 517 ALA A N 1
ATOM 3942 C CA . ALA A 1 517 ? -22.690 10.361 -1.419 1.00 83.44 517 ALA A CA 1
ATOM 3943 C C . ALA A 1 517 ? -22.503 11.547 -0.447 1.00 83.44 517 ALA A C 1
ATOM 3945 O O . ALA A 1 517 ? -22.884 12.672 -0.766 1.00 83.44 517 ALA A O 1
ATOM 3946 N N . ARG A 1 518 ? -21.870 11.328 0.716 1.00 80.62 518 ARG A N 1
ATOM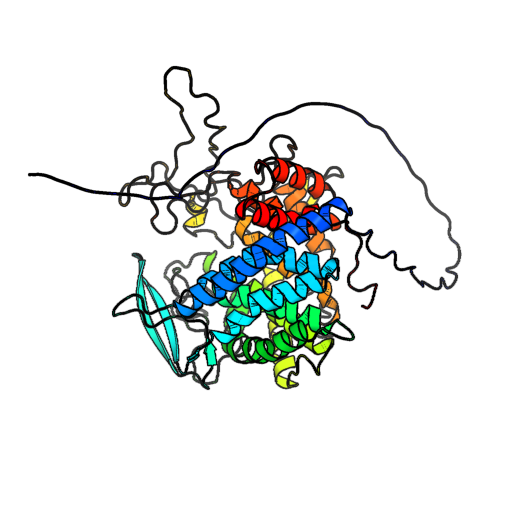 3947 C CA . ARG A 1 518 ? -21.582 12.372 1.719 1.00 80.62 518 ARG A CA 1
ATOM 3948 C C . ARG A 1 518 ? -20.289 13.145 1.484 1.00 80.62 518 ARG A C 1
ATOM 3950 O O . ARG A 1 518 ? -20.049 14.124 2.184 1.00 80.62 518 ARG A O 1
ATOM 3957 N N . ILE A 1 519 ? -19.464 12.751 0.514 1.00 77.19 519 ILE A N 1
ATOM 3958 C CA . ILE A 1 519 ? -18.191 13.428 0.195 1.00 77.19 519 ILE A CA 1
ATOM 3959 C C . ILE A 1 519 ? -18.411 14.727 -0.631 1.00 77.19 519 ILE A C 1
ATOM 3961 O O . ILE A 1 519 ? -17.450 15.387 -1.031 1.00 77.19 519 ILE A O 1
ATOM 3965 N N . ASP A 1 520 ? -19.673 15.153 -0.777 1.00 60.97 520 ASP A N 1
ATOM 3966 C CA . ASP A 1 520 ? -20.164 16.432 -1.313 1.00 60.97 520 ASP A CA 1
ATOM 3967 C C . ASP A 1 520 ? -19.881 16.651 -2.819 1.00 60.97 520 ASP A C 1
ATOM 3969 O O . ASP A 1 520 ? -18.735 16.616 -3.287 1.00 60.97 520 ASP A O 1
ATOM 3973 N N . THR A 1 521 ? -20.947 16.874 -3.605 1.00 50.81 521 THR A N 1
ATOM 3974 C CA . THR A 1 521 ? -20.890 17.110 -5.065 1.00 50.81 521 THR A CA 1
ATOM 3975 C C . THR A 1 521 ? -21.638 18.384 -5.492 1.00 50.81 521 THR A C 1
ATOM 3977 O O . THR A 1 521 ? -22.849 18.363 -5.705 1.00 50.81 521 THR A O 1
ATOM 3980 N N . PRO A 1 522 ? -20.918 19.499 -5.732 1.00 49.66 522 PRO A N 1
ATOM 3981 C CA . PRO A 1 522 ? -21.282 20.511 -6.731 1.00 49.66 522 PRO A CA 1
ATOM 3982 C C . PRO A 1 522 ? -20.898 20.028 -8.157 1.00 49.66 522 PRO A C 1
ATOM 3984 O O . PRO A 1 522 ? -20.240 18.995 -8.271 1.00 49.66 522 PRO A O 1
ATOM 3987 N N . PRO A 1 523 ? -21.270 20.724 -9.255 1.00 52.75 523 PRO A N 1
ATOM 3988 C CA . PRO A 1 523 ? -21.272 20.166 -10.624 1.00 52.75 523 PRO A CA 1
ATOM 3989 C C . PRO A 1 523 ? -19.889 19.955 -11.286 1.00 52.75 523 PRO A C 1
ATOM 3991 O O . PRO A 1 523 ? -18.953 20.713 -11.024 1.00 52.75 523 PRO A O 1
ATOM 3994 N N . ASP A 1 524 ? -19.822 18.956 -12.186 1.00 55.94 524 ASP A N 1
ATOM 3995 C CA . ASP A 1 524 ? -18.668 18.305 -12.860 1.00 55.94 524 ASP A CA 1
ATOM 3996 C C . ASP A 1 524 ? -17.696 19.229 -13.650 1.00 55.94 524 ASP A C 1
ATOM 3998 O O . ASP A 1 524 ? -17.648 19.207 -14.883 1.00 55.94 524 ASP A O 1
ATOM 4002 N N . THR A 1 525 ? -16.881 20.058 -12.992 1.00 63.16 525 THR A N 1
ATOM 4003 C CA . THR A 1 525 ? -15.998 21.017 -13.692 1.00 63.16 525 THR A CA 1
ATOM 4004 C C . THR A 1 525 ? -14.577 21.188 -13.147 1.00 63.16 525 THR A C 1
ATOM 4006 O O . THR A 1 525 ? -13.789 21.876 -13.800 1.00 63.16 525 THR A O 1
ATOM 4009 N N . THR A 1 526 ? -14.193 20.574 -12.020 1.00 79.81 526 THR A N 1
ATOM 4010 C CA . THR A 1 526 ? -12.864 20.774 -11.403 1.00 79.81 526 THR A CA 1
ATOM 4011 C C . THR A 1 526 ? -11.996 19.513 -11.389 1.00 79.81 526 THR A C 1
ATOM 4013 O O . THR A 1 526 ? -12.493 18.388 -11.394 1.00 79.81 526 THR A O 1
ATOM 4016 N N . ASP A 1 527 ? -10.673 19.693 -11.311 1.00 76.81 527 ASP A N 1
ATOM 4017 C CA . ASP A 1 527 ? -9.717 18.582 -11.169 1.00 76.81 527 ASP A CA 1
ATOM 4018 C C . ASP A 1 527 ? -9.928 17.791 -9.869 1.00 76.81 527 ASP A C 1
ATOM 4020 O O . ASP A 1 527 ? -9.688 16.588 -9.819 1.00 76.81 527 ASP A O 1
ATOM 4024 N N . GLU A 1 528 ? -10.403 18.456 -8.814 1.00 77.69 528 GLU A N 1
ATOM 4025 C CA . GLU A 1 528 ? -10.746 17.800 -7.552 1.00 77.69 528 GLU A CA 1
ATOM 4026 C C . GLU A 1 528 ? -11.901 16.811 -7.741 1.00 77.69 528 GLU A C 1
ATOM 4028 O O . GLU A 1 528 ? -11.844 15.686 -7.250 1.00 77.69 528 GLU A O 1
ATOM 4033 N N . GLN A 1 529 ? -12.925 17.189 -8.507 1.00 77.75 529 GLN A N 1
ATOM 4034 C CA . GLN A 1 529 ? -14.031 16.290 -8.832 1.00 77.75 529 GLN A CA 1
ATOM 4035 C C . GLN A 1 529 ? -13.594 15.168 -9.764 1.00 77.75 529 GLN A C 1
ATOM 4037 O O . GLN A 1 529 ? -13.976 14.025 -9.537 1.00 77.75 529 GLN A O 1
ATOM 4042 N N . ALA A 1 530 ? -12.764 15.463 -10.769 1.00 79.25 530 ALA A N 1
ATOM 4043 C CA . ALA A 1 530 ? -12.205 14.423 -11.624 1.00 79.25 530 ALA A CA 1
ATOM 4044 C C . ALA A 1 530 ? -11.448 13.381 -10.781 1.00 79.25 530 ALA A C 1
ATOM 4046 O O . ALA A 1 530 ? -11.619 12.180 -10.976 1.00 79.25 530 ALA A O 1
ATOM 4047 N N . MET A 1 531 ? -10.680 13.824 -9.780 1.00 80.94 531 MET A N 1
ATOM 4048 C CA . MET A 1 531 ? -9.983 12.930 -8.854 1.00 80.94 531 MET A CA 1
ATOM 4049 C C . MET A 1 531 ? -10.959 12.112 -8.003 1.00 80.94 531 MET A C 1
ATOM 4051 O O . MET A 1 531 ? -10.761 10.907 -7.867 1.00 80.94 531 MET A O 1
ATOM 4055 N N . LYS A 1 532 ? -12.037 12.723 -7.491 1.00 80.38 532 LYS A N 1
ATOM 4056 C CA . LYS A 1 532 ? -13.097 11.995 -6.773 1.00 80.38 532 LYS A CA 1
ATOM 4057 C C . LYS A 1 532 ? -13.756 10.933 -7.660 1.00 80.38 532 LYS A C 1
ATOM 4059 O O . LYS A 1 532 ? -13.929 9.816 -7.194 1.00 80.38 532 LYS A O 1
ATOM 4064 N N . ILE A 1 533 ? -14.066 11.238 -8.927 1.00 81.69 533 ILE A N 1
ATOM 4065 C CA . ILE A 1 533 ? -14.631 10.272 -9.892 1.00 81.69 533 ILE A CA 1
ATOM 4066 C C . ILE A 1 533 ? -13.686 9.079 -10.063 1.00 81.69 533 ILE A C 1
ATOM 4068 O O . ILE A 1 533 ? -14.114 7.934 -9.943 1.00 81.69 533 ILE A O 1
ATOM 4072 N N . ILE A 1 534 ? -12.392 9.336 -10.277 1.00 81.75 534 ILE A N 1
ATOM 4073 C CA . ILE A 1 534 ? -11.385 8.276 -10.404 1.00 81.75 534 ILE A CA 1
ATOM 4074 C C . ILE A 1 534 ? -11.260 7.447 -9.117 1.00 81.75 534 ILE A C 1
ATOM 4076 O O . ILE A 1 534 ? -11.159 6.220 -9.159 1.00 81.75 534 ILE A O 1
ATOM 4080 N N . GLN A 1 535 ? -11.300 8.089 -7.954 1.00 79.75 535 GLN A N 1
ATOM 4081 C CA . GLN A 1 535 ? -11.248 7.391 -6.672 1.00 79.75 535 GLN A CA 1
ATOM 4082 C C . GLN A 1 535 ? -12.519 6.566 -6.407 1.00 79.75 535 GLN A C 1
ATOM 4084 O O . GLN A 1 535 ? -12.422 5.521 -5.770 1.00 79.75 535 GLN A O 1
ATOM 4089 N N . ALA A 1 536 ? -13.667 6.973 -6.954 1.00 78.38 536 ALA A N 1
ATOM 4090 C CA . ALA A 1 536 ? -14.968 6.317 -6.811 1.00 78.38 536 ALA A CA 1
ATOM 4091 C C . ALA A 1 536 ? -15.241 5.181 -7.803 1.00 78.38 536 ALA A C 1
ATOM 4093 O O . ALA A 1 536 ? -16.245 4.485 -7.670 1.00 78.38 536 ALA A O 1
ATOM 4094 N N . LEU A 1 537 ? -14.356 4.953 -8.780 1.00 79.44 537 LEU A N 1
ATOM 4095 C CA . LEU A 1 537 ? -14.468 3.863 -9.762 1.00 79.44 537 LEU A CA 1
ATOM 4096 C C . LEU A 1 537 ? -14.877 2.496 -9.199 1.00 79.44 537 LEU A C 1
ATOM 4098 O O . LEU A 1 537 ? -15.657 1.802 -9.858 1.00 79.44 537 LEU A O 1
ATOM 4102 N N . PRO A 1 538 ? -14.406 2.078 -8.009 1.00 73.88 538 PRO A N 1
ATOM 4103 C CA . PRO A 1 538 ? -14.830 0.811 -7.429 1.00 73.88 538 PRO A CA 1
ATOM 4104 C C . PRO A 1 538 ? -16.360 0.723 -7.231 1.00 73.88 538 PRO A C 1
ATOM 4106 O O . PRO A 1 538 ? -16.946 -0.360 -7.311 1.00 73.88 538 PRO A O 1
ATOM 4109 N N . GLU A 1 539 ? -17.058 1.838 -7.023 1.00 65.25 539 GLU A N 1
ATOM 4110 C CA . GLU A 1 539 ? -18.518 1.845 -6.890 1.00 65.25 539 GLU A CA 1
ATOM 4111 C C . GLU A 1 539 ? -19.237 1.623 -8.222 1.00 65.25 539 GLU A C 1
ATOM 4113 O O . GLU A 1 539 ? -20.223 0.884 -8.257 1.00 65.25 539 GLU A O 1
ATOM 4118 N N . ALA A 1 540 ? -18.709 2.186 -9.310 1.00 60.22 540 ALA A N 1
ATOM 4119 C CA . ALA A 1 540 ? -19.319 2.161 -10.640 1.00 60.22 540 ALA A CA 1
ATOM 4120 C C . ALA A 1 540 ? -19.111 0.841 -11.405 1.00 60.22 540 ALA A C 1
ATOM 4122 O O . ALA A 1 540 ? -19.779 0.589 -12.407 1.00 60.22 540 ALA A O 1
ATOM 4123 N N . MET A 1 541 ? -18.202 -0.030 -10.952 1.00 63.28 541 MET A N 1
ATOM 4124 C CA . MET A 1 541 ? -17.978 -1.308 -11.628 1.00 63.28 541 MET A CA 1
ATOM 4125 C C . MET A 1 541 ? -19.131 -2.300 -11.383 1.00 63.28 541 MET A C 1
ATOM 4127 O O . MET A 1 541 ? -19.539 -2.498 -10.233 1.00 63.28 541 MET A O 1
ATOM 4131 N N . PRO A 1 542 ? -19.675 -2.937 -12.434 1.00 54.41 542 PRO A N 1
ATOM 4132 C CA . PRO A 1 542 ? -20.518 -4.124 -12.330 1.00 54.41 542 PRO A CA 1
ATOM 4133 C C . PRO A 1 542 ? -19.636 -5.366 -12.146 1.00 54.41 542 PRO A C 1
ATOM 4135 O O . PRO A 1 542 ? -18.788 -5.713 -12.965 1.00 54.41 542 PRO A O 1
ATOM 4138 N N . TYR A 1 543 ? -19.810 -6.038 -11.016 1.00 54.44 543 TYR A N 1
ATOM 4139 C CA . TYR A 1 543 ? -18.917 -7.099 -10.562 1.00 54.44 543 TYR A CA 1
ATOM 4140 C C . TYR A 1 543 ? -19.393 -8.455 -11.063 1.00 54.44 543 TYR A C 1
ATOM 4142 O O . TYR A 1 543 ? -20.148 -9.138 -10.375 1.00 54.44 543 TYR A O 1
ATOM 4150 N N . ARG A 1 544 ? -18.941 -8.855 -12.253 1.00 49.84 544 ARG A N 1
ATOM 4151 C CA . ARG A 1 544 ? -18.875 -10.267 -12.667 1.00 49.84 544 ARG A CA 1
ATOM 4152 C C . ARG A 1 544 ? -17.714 -10.483 -13.628 1.00 49.84 544 ARG A C 1
ATOM 4154 O O . ARG A 1 544 ? -17.924 -10.693 -14.815 1.00 49.84 544 ARG A O 1
ATOM 4161 N N . VAL A 1 545 ? -16.480 -10.434 -13.135 1.00 43.44 545 VAL A N 1
ATOM 4162 C CA . VAL A 1 545 ? -15.344 -10.927 -13.923 1.00 43.44 545 VAL A CA 1
ATOM 4163 C C . VAL A 1 545 ? -14.472 -11.763 -13.021 1.00 43.44 545 VAL A C 1
ATOM 4165 O O . VAL A 1 545 ? -13.692 -11.228 -12.244 1.00 43.44 545 VAL A O 1
ATOM 4168 N N . GLU A 1 546 ? -14.563 -13.085 -13.147 1.00 45.25 546 GLU A N 1
ATOM 4169 C CA . GLU A 1 546 ? -13.383 -13.886 -12.855 1.00 45.25 546 GLU A CA 1
ATOM 4170 C C . GLU A 1 546 ? -12.331 -13.516 -13.911 1.00 45.25 546 GLU A C 1
ATOM 4172 O O . GLU A 1 546 ? -12.530 -13.829 -15.089 1.00 45.25 546 GLU A O 1
ATOM 4177 N N . PRO A 1 547 ? -11.207 -12.870 -13.545 1.00 43.75 547 PRO A N 1
ATOM 4178 C CA . PRO A 1 547 ? -10.211 -12.408 -14.519 1.00 43.75 547 PRO A CA 1
ATOM 4179 C C . PRO A 1 547 ? -9.597 -13.548 -15.340 1.00 43.75 547 PRO A C 1
ATOM 4181 O O . PRO A 1 547 ? -8.992 -13.311 -16.381 1.00 43.75 547 PRO A O 1
ATOM 4184 N N . ASN A 1 548 ? -9.745 -14.784 -14.854 1.00 42.28 548 ASN A N 1
ATOM 4185 C CA . ASN A 1 548 ? -9.127 -15.985 -15.397 1.00 42.28 548 ASN A CA 1
ATOM 4186 C C . ASN A 1 548 ? -10.064 -16.829 -16.275 1.00 42.28 548 ASN A C 1
ATOM 4188 O O . ASN A 1 548 ? -9.579 -17.762 -16.912 1.00 42.28 548 ASN A O 1
ATOM 4192 N N . ALA A 1 549 ? -11.368 -16.535 -16.330 1.00 40.19 549 ALA A N 1
ATOM 4193 C CA . ALA A 1 549 ? -12.303 -17.332 -17.130 1.00 40.19 549 ALA A CA 1
ATOM 4194 C C . ALA A 1 549 ? -12.265 -16.963 -18.625 1.00 40.19 549 ALA A C 1
ATOM 4196 O O . ALA A 1 549 ? -12.543 -17.803 -19.476 1.00 40.19 549 ALA A O 1
ATOM 4197 N N . CYS A 1 550 ? -11.868 -15.729 -18.955 1.00 37.19 550 CYS A N 1
ATOM 4198 C CA . CYS A 1 550 ? -11.783 -15.236 -20.329 1.00 37.19 550 CYS A CA 1
ATOM 4199 C C . CYS A 1 550 ? -10.348 -14.787 -20.625 1.00 37.19 550 CYS A C 1
ATOM 4201 O O . CYS A 1 550 ? -9.885 -13.787 -20.076 1.00 37.19 550 CYS A O 1
ATOM 4203 N N . GLY A 1 551 ? -9.635 -15.512 -21.492 1.00 46.94 551 GLY A N 1
ATOM 4204 C CA . GLY A 1 551 ? -8.448 -14.947 -22.140 1.00 46.94 551 GLY A CA 1
ATOM 4205 C C . GLY A 1 551 ? -8.811 -13.653 -22.883 1.00 46.94 551 GLY A C 1
ATOM 4206 O O . GLY A 1 551 ? -9.965 -13.483 -23.277 1.00 46.94 551 GLY A O 1
ATOM 4207 N N . TRP A 1 552 ? -7.846 -12.740 -23.020 1.00 42.66 552 TRP A N 1
ATOM 4208 C CA . TRP A 1 552 ? -7.964 -11.543 -23.864 1.00 42.66 552 TRP A CA 1
ATOM 4209 C C . TRP A 1 552 ? -8.379 -11.854 -25.306 1.00 42.66 552 TRP A C 1
ATOM 4211 O O . TRP A 1 552 ? -7.948 -12.910 -25.830 1.00 42.66 552 TRP A O 1
#

Sequence (552 aa):
MLIRRLVWAVLAGLAPAACQEPAGDRAIDAADAQPDAGDPAEVDAASSCVGPEAPSAIDADRVADAWQRLEPRLRDGVITQLAAGAPYVLYDTQLTTANLLIHAEYARDVAQLEGLARVYGPAFDALVPQTEAHFYWASPGGVETRESVWPLSRPARMWNDAPTGELSVGHESVLVASQFLYAAARLVRVTAEMPRPPGELSTFAAKAVPVIVDDHYRRWIETTPGQPGSWQVRGWACNSGTFSHREHLDNLLHRRYGTDALPGRGADPPAYCNALTDVDLWMIAGVLEVLAAHQRSPALVPLAAEVKLELESYVALGLAVVKSRFGERTVQSPSGPALGLVIDPGGFDGHPDYDYSGYTETSAACSECTSVGQCTCAEFPGWVTEGTPPRVPPQPLTGVSWDISHARRLVSVFDSFRRHRALLPTAWADASVQFTDEEARAFARQIAFGVWSGDLLDPQFATFLDGTNGWYRVNYSNRPAFGYQPFAMTASAPLCGYAFWKELEPALGPALSAAFARIDTPPDTTDEQAMKIIQALPEAMPYRVEPNACGW

Secondary structure (DSSP, 8-state):
--------------------------------------------------------HHHHHHHHHHHHHHHHHHHHHHHHHHHTT-TTHHHHHHHHHHHHHHHHHHTT-HHHHHHHHHHHHHHHHS-EEEEEEEEEEE-TTS-EEEEEEEEEEEEEEE------STT------HHHHHHHHHHHHHHHHHHHH-SS--HHHHHHHHHHHHIIIIIIIIHHHSPPTTSPPSEE--SSSS---EE-HHHHHHHHHTT-TTSTTSSS--SS--GGGG---HHHHHHHHHHHHHHHHHHH-TTTS---HHHHHHHHHHHHHHHHHHHTTEEEEEEEETTEEEEEEEESTTTTTT-GGGTTTT------TT----TTS---PPPPSS-SSTTSPPSS---PPSS---BHHHHTHHHHHHHHHHHHGGGS-GGG--TTTPPPHHHHHHHHHIIIIIIB-S-SSS--B-SBTTS----BSTTGGG-TT--B-TTTTTTHHHHTTGGGGGGT-TTHHHHHHHHHHTT----S-SHHHHHHHHHHHHHH------TTTS--

Radius of gyration: 24.73 Å; chains: 1; bounding box: 71×94×58 Å

pLDDT: mean 81.66, std 21.89, range [20.45, 98.75]

Foldseek 3Di:
DDDDDDDDDDDDDDDDDDDFDDDDDDDDYDDDDDDDDDDDDPPPPPVVPPQFPAFDPVLVVLLVVLLVVVLVVLQVQLLVCLVQLNLLSLVVSLLLCVLVLVLCLSNVVLVSLLSNLSNLVSNLVSWDWDQKAWDWEQDPPRDIAGDDIWGDPGTATARFGDQPDPGDPTHGPLLSVLSSLLSLLLSLLSQLLDPDRDPSSLVSLLSNQCNSQPRRLCQQQDDDVPTFHPDALHHQQKAGGGHRVVVVLVCLLVVVIQHPVGHRHGPGHALLSSADASSLLSSLLSLLSLLSSCVSHCPSNPDDPVSSVSSLVSNLSSLSSFLSFKDWDWFQDPVGTDTAIFGNQQSCPPPPQQQWLVVQPQQPDLPDPDPPGDRPGPDLQQAQDFPDGGNHGGDGDGRFGAFLLRCLSCLVSLVSQALSVVSNPCVCVPPSSRRDLVNLLNLLSLQLGQFFPPDLGPGFGARTSRNRFTKGCRCPPVNRSDTQGGSSCLVSCQQRNSLLCCLSPVSVLSSSVSSLPTSDDDDDDDSVVSSSSSSNSSNSGRDDDPVPPDRD